Protein 2BOL (pdb70)

CATH classification: 6.10.20.50 (+2 more: 2.60.40.790, 2.60.40.790)

Nearest PDB structures (foldseek):
  2bol-assembly1_A  TM=1.003E+00  e=6.576E-58  Taenia saginata
  2bol-assembly1_B  TM=9.895E-01  e=5.485E-51  Taenia saginata
  4m5t-assembly3_C  TM=7.830E-01  e=7.581E-06  Homo sapiens
  4ydz-assembly1_B  TM=6.936E-01  e=1.705E-05  Caenorhabditis elegans
  4ydz-assembly1_A  TM=5.336E-01  e=1.014E-04  Caenorhabditis elegans

Structure (mmCIF, N/CA/C/O backbone):
data_2BOL
#
_entry.id   2BOL
#
_cell.length_a   51.590
_cell.length_b   102.050
_cell.length_c   139.480
_cell.angle_alpha   90.00
_cell.angle_beta   90.00
_cell.angle_gamma   90.00
#
_symmetry.space_group_name_H-M   'P 21 21 21'
#
loop_
_entity.id
_entity.type
_entity.pdbx_description
1 polymer 'SMALL HEAT SHOCK PROTEIN'
2 non-polymer 'SULFATE ION'
3 water water
#
loop_
_atom_site.group_PDB
_atom_site.id
_atom_site.type_symbol
_atom_site.label_atom_id
_atom_site.label_alt_id
_atom_site.label_comp_id
_atom_site.label_asym_id
_atom_site.label_entity_id
_atom_site.label_seq_id
_atom_site.pdbx_PDB_ins_code
_atom_site.Cartn_x
_atom_site.Cartn_y
_atom_site.Cartn_z
_atom_site.occupancy
_atom_site.B_iso_or_equiv
_atom_site.auth_seq_id
_atom_site.auth_comp_id
_atom_site.auth_asym_id
_atom_site.auth_atom_id
_atom_site.pdbx_PDB_model_num
ATOM 1 N N . SER A 1 2 ? 51.094 19.400 16.890 1.00 51.24 2 SER A N 1
ATOM 2 C CA . SER A 1 2 ? 51.659 20.171 18.033 1.00 53.61 2 SER A CA 1
ATOM 3 C C . SER A 1 2 ? 53.026 20.768 17.695 1.00 56.89 2 SER A C 1
ATOM 4 O O . SER A 1 2 ? 54.045 20.100 17.820 1.00 65.27 2 SER A O 1
ATOM 7 N N . ILE A 1 3 ? 53.053 22.033 17.289 1.00 52.44 3 ILE A N 1
ATOM 8 C CA . ILE A 1 3 ? 54.313 22.675 16.932 1.00 49.62 3 ILE A CA 1
ATOM 9 C C . ILE A 1 3 ? 54.986 23.466 18.046 1.00 45.42 3 ILE A C 1
ATOM 10 O O . ILE A 1 3 ? 54.366 23.829 19.044 1.00 35.19 3 ILE A O 1
ATOM 15 N N . PHE A 1 4 ? 56.277 23.715 17.856 1.00 48.84 4 PHE A N 1
ATOM 16 C CA . PHE A 1 4 ? 57.094 24.447 18.815 1.00 46.19 4 PHE A CA 1
ATOM 17 C C . PHE A 1 4 ? 57.650 25.655 18.098 1.00 41.56 4 PHE A C 1
ATOM 18 O O . PHE A 1 4 ? 58.094 25.563 16.953 1.00 39.51 4 PHE A O 1
ATOM 26 N N . PRO A 1 5 ? 57.641 26.809 18.768 1.00 31.92 5 PRO A N 1
ATOM 27 C CA . PRO A 1 5 ? 58.130 28.069 18.212 1.00 28.17 5 PRO A CA 1
ATOM 28 C C . PRO A 1 5 ? 59.640 28.162 18.105 1.00 35.61 5 PRO A C 1
ATOM 29 O O . PRO A 1 5 ? 60.374 27.512 18.846 1.00 32.87 5 PRO A O 1
ATOM 33 N N . THR A 1 6 ? 60.095 28.989 17.177 1.00 35.74 6 THR A N 1
ATOM 34 C CA . THR A 1 6 ? 61.520 29.200 16.987 1.00 36.82 6 THR A CA 1
ATOM 35 C C . THR A 1 6 ? 61.847 30.594 17.505 1.00 32.91 6 THR A C 1
ATOM 36 O O . THR A 1 6 ? 60.992 31.472 17.500 1.00 36.71 6 THR A O 1
ATOM 40 N N . ARG A 1 7 ? 63.072 30.797 17.968 1.00 37.81 7 ARG A N 1
ATOM 41 C CA . ARG A 1 7 ? 63.460 32.110 18.449 1.00 41.79 7 ARG A CA 1
ATOM 42 C C . ARG A 1 7 ? 63.874 32.919 17.231 1.00 37.63 7 ARG A C 1
ATOM 43 O O . ARG A 1 7 ? 64.529 32.398 16.338 1.00 37.96 7 ARG A O 1
ATOM 51 N N . ASP A 1 8 ? 63.474 34.186 17.193 1.00 42.23 8 ASP A N 1
ATOM 52 C CA . ASP A 1 8 ? 63.796 35.060 16.068 1.00 44.40 8 ASP A CA 1
ATOM 53 C C . ASP A 1 8 ? 65.023 35.904 16.399 1.00 44.61 8 ASP A C 1
ATOM 54 O O . ASP A 1 8 ? 65.495 35.912 17.542 1.00 49.36 8 ASP A O 1
ATOM 59 N N . SER A 1 9 ? 65.539 36.602 15.392 1.00 36.13 9 SER A N 1
ATOM 60 C CA . SER A 1 9 ? 66.713 37.447 15.556 1.00 36.79 9 SER A CA 1
ATOM 61 C C . SER A 1 9 ? 66.327 38.919 15.511 1.00 37.50 9 SER A C 1
ATOM 62 O O . SER A 1 9 ? 67.177 39.805 15.607 1.00 40.83 9 SER A O 1
ATOM 65 N N . ARG A 1 10 ? 65.032 39.175 15.390 1.00 36.65 10 ARG A N 1
ATOM 66 C CA . ARG A 1 10 ? 64.533 40.542 15.322 1.00 36.25 10 ARG A CA 1
ATOM 67 C C . ARG A 1 10 ? 63.550 40.821 16.455 1.00 26.62 10 ARG A C 1
ATOM 68 O O . ARG A 1 10 ? 62.957 39.905 17.009 1.00 39.15 10 ARG A O 1
ATOM 76 N N . ASP A 1 11 ? 63.401 42.087 16.815 1.00 30.99 11 ASP A N 1
ATOM 77 C CA . ASP A 1 11 ? 62.437 42.472 17.838 1.00 36.96 11 ASP A CA 1
ATOM 78 C C . ASP A 1 11 ? 61.123 42.676 17.082 1.00 33.98 11 ASP A C 1
ATOM 79 O O . ASP A 1 11 ? 61.095 42.660 15.847 1.00 27.36 11 ASP A O 1
ATOM 84 N N . LEU A 1 12 ? 60.038 42.878 17.812 1.00 36.49 12 LEU A N 1
ATOM 85 C CA . LEU A 1 12 ? 58.745 43.056 17.176 1.00 30.85 12 LEU A CA 1
ATOM 86 C C . LEU A 1 12 ? 58.657 44.263 16.222 1.00 32.97 12 LEU A C 1
ATOM 87 O O . LEU A 1 12 ? 58.242 44.120 15.071 1.00 28.06 12 LEU A O 1
ATOM 92 N N . SER A 1 13 ? 59.048 45.447 16.678 1.00 33.72 13 SER A N 1
ATOM 93 C CA . SER A 1 13 ? 58.953 46.627 15.818 1.00 36.06 13 SER A CA 1
ATOM 94 C C . SER A 1 13 ? 59.840 46.520 14.579 1.00 33.89 13 SER A C 1
ATOM 95 O O . SER A 1 13 ? 59.524 47.050 13.517 1.00 32.98 13 SER A O 1
ATOM 98 N N . SER A 1 14 ? 60.965 45.841 14.714 1.00 33.50 14 SER A N 1
ATOM 99 C CA . SER A 1 14 ? 61.840 45.669 13.574 1.00 35.82 14 SER A CA 1
ATOM 100 C C . SER A 1 14 ? 61.095 44.842 12.518 1.00 36.73 14 SER A C 1
ATOM 101 O O . SER A 1 14 ? 61.129 45.158 11.330 1.00 40.69 14 SER A O 1
ATOM 104 N N . ARG A 1 15 ? 60.414 43.787 12.953 1.00 34.08 15 ARG A N 1
ATOM 105 C CA . ARG A 1 15 ? 59.665 42.940 12.031 1.00 31.16 15 ARG A CA 1
ATOM 106 C C . ARG A 1 15 ? 58.548 43.732 11.356 1.00 36.06 15 ARG A C 1
ATOM 107 O O . ARG A 1 15 ? 58.284 43.572 10.159 1.00 25.19 15 ARG A O 1
ATOM 115 N N . ARG A 1 16 ? 57.894 44.595 12.124 1.00 26.86 16 ARG A N 1
ATOM 116 C CA . ARG A 1 16 ? 56.802 45.365 11.574 1.00 36.45 16 ARG A CA 1
ATOM 117 C C . ARG A 1 16 ? 57.305 46.379 10.549 1.00 37.49 16 ARG A C 1
ATOM 118 O O . ARG A 1 16 ? 56.778 46.457 9.440 1.00 31.25 16 ARG A O 1
ATOM 126 N N . ARG A 1 17 ? 58.330 47.143 10.914 1.00 30.92 17 ARG A N 1
ATOM 127 C CA . ARG A 1 17 ? 58.871 48.139 10.008 1.00 37.50 17 ARG A CA 1
ATOM 128 C C . ARG A 1 17 ? 59.245 47.447 8.700 1.00 37.42 17 ARG A C 1
ATOM 129 O O . ARG A 1 17 ? 59.078 48.004 7.617 1.00 39.76 17 ARG A O 1
ATOM 137 N N . SER A 1 18 ? 59.723 46.214 8.806 1.00 30.23 18 SER A N 1
ATOM 138 C CA . SER A 1 18 ? 60.131 45.461 7.634 1.00 31.92 18 SER A CA 1
ATOM 139 C C . SER A 1 18 ? 58.952 45.046 6.762 1.00 35.14 18 SER A C 1
ATOM 140 O O . SER A 1 18 ? 59.088 44.903 5.551 1.00 31.37 18 SER A O 1
ATOM 143 N N . LEU A 1 19 ? 57.801 44.834 7.387 1.00 35.80 19 LEU A N 1
ATOM 144 C CA . LEU A 1 19 ? 56.610 44.449 6.647 1.00 34.22 19 LEU A CA 1
ATOM 145 C C . LEU A 1 19 ? 56.038 45.694 5.958 1.00 29.90 19 LEU A C 1
ATOM 146 O O . LEU A 1 19 ? 55.635 45.667 4.797 1.00 27.53 19 LEU A O 1
ATOM 151 N N . ILE A 1 20 ? 56.025 46.796 6.686 1.00 26.58 20 ILE A N 1
ATOM 152 C CA . ILE A 1 20 ? 55.482 48.021 6.163 1.00 33.20 20 ILE A CA 1
ATOM 153 C C . ILE A 1 20 ? 56.190 48.529 4.918 1.00 32.29 20 ILE A C 1
ATOM 154 O O . ILE A 1 20 ? 55.543 49.008 3.992 1.00 36.10 20 ILE A O 1
ATOM 159 N N . ASP A 1 21 ? 57.510 48.416 4.887 1.00 36.53 21 ASP A N 1
ATOM 160 C CA . ASP A 1 21 ? 58.283 48.896 3.743 1.00 38.79 21 ASP A CA 1
ATOM 161 C C . ASP A 1 21 ? 58.586 47.775 2.778 1.00 34.46 21 ASP A C 1
ATOM 162 O O . ASP A 1 21 ? 59.489 47.872 1.959 1.00 36.43 21 ASP A O 1
ATOM 167 N N . TRP A 1 22 ? 57.829 46.700 2.873 1.00 34.29 22 TRP A N 1
ATOM 168 C CA . TRP A 1 22 ? 58.074 45.572 2.002 1.00 27.85 22 TRP A CA 1
ATOM 169 C C . TRP A 1 22 ? 57.610 45.869 0.593 1.00 34.71 22 TRP A C 1
ATOM 170 O O . TRP A 1 22 ? 56.756 46.733 0.374 1.00 35.75 22 TRP A O 1
ATOM 181 N N . GLU A 1 23 ? 58.176 45.135 -0.356 1.00 36.45 23 GLU A N 1
ATOM 182 C CA . GLU A 1 23 ? 57.796 45.270 -1.747 1.00 38.68 23 GLU A CA 1
ATOM 183 C C . GLU A 1 23 ? 56.817 44.136 -1.991 1.00 35.04 23 GLU A C 1
ATOM 184 O O . GLU A 1 23 ? 57.196 43.054 -2.445 1.00 25.40 23 GLU A O 1
ATOM 190 N N . PHE A 1 24 ? 55.554 44.375 -1.658 1.00 31.34 24 PHE A N 1
ATOM 191 C CA . PHE A 1 24 ? 54.525 43.362 -1.843 1.00 31.32 24 PHE A CA 1
ATOM 192 C C . PHE A 1 24 ? 54.364 42.991 -3.317 1.00 31.03 24 PHE A C 1
ATOM 193 O O . PHE A 1 24 ? 54.407 43.851 -4.194 1.00 38.33 24 PHE A O 1
ATOM 201 N N . PRO A 1 25 ? 54.168 41.695 -3.598 1.00 28.18 25 PRO A N 1
ATOM 202 C CA . PRO A 1 25 ? 53.996 41.148 -4.946 1.00 20.66 25 PRO A CA 1
ATOM 203 C C . PRO A 1 25 ? 52.990 41.907 -5.807 1.00 32.20 25 PRO A C 1
ATOM 204 O O . PRO A 1 25 ? 53.264 42.212 -6.972 1.00 35.85 25 PRO A O 1
ATOM 208 N N . GLN A 1 26 ? 51.828 42.212 -5.235 1.00 24.36 26 GLN A N 1
ATOM 209 C CA . GLN A 1 26 ? 50.791 42.873 -6.002 1.00 23.66 26 GLN A CA 1
ATOM 210 C C . GLN A 1 26 ? 51.129 44.306 -6.374 1.00 27.37 26 GLN A C 1
ATOM 211 O O . GLN A 1 26 ? 50.399 44.943 -7.121 1.00 26.63 26 GLN A O 1
ATOM 217 N N . MET A 1 27 ? 52.241 44.820 -5.866 1.00 22.04 27 MET A N 1
ATOM 218 C CA . MET A 1 27 ? 52.619 46.173 -6.237 1.00 27.70 27 MET A CA 1
ATOM 219 C C . MET A 1 27 ? 53.313 46.138 -7.604 1.00 30.50 27 MET A C 1
ATOM 220 O O . MET A 1 27 ? 53.674 47.173 -8.156 1.00 32.29 27 MET A O 1
ATOM 225 N N . ALA A 1 28 ? 53.494 44.937 -8.144 1.00 26.21 28 ALA A N 1
ATOM 226 C CA . ALA A 1 28 ? 54.118 44.770 -9.449 1.00 26.46 28 ALA A CA 1
ATOM 227 C C . ALA A 1 28 ? 53.214 43.946 -10.349 1.00 21.14 28 ALA A C 1
ATOM 228 O O . ALA A 1 28 ? 53.692 43.274 -11.254 1.00 25.35 28 ALA A O 1
ATOM 230 N N . LEU A 1 29 ? 51.908 44.014 -10.088 1.00 24.16 29 LEU A N 1
ATOM 231 C CA . LEU A 1 29 ? 50.893 43.287 -10.860 1.00 23.97 29 LEU A CA 1
ATOM 232 C C . LEU A 1 29 ? 49.723 44.215 -11.172 1.00 20.31 29 LEU A C 1
ATOM 233 O O . LEU A 1 29 ? 49.500 45.184 -10.466 1.00 19.12 29 LEU A O 1
ATOM 238 N N . VAL A 1 30 ? 48.964 43.918 -12.219 1.00 20.10 30 VAL A N 1
ATOM 239 C CA . VAL A 1 30 ? 47.805 44.743 -12.560 1.00 16.43 30 VAL A CA 1
ATOM 240 C C . VAL A 1 30 ? 46.787 44.650 -11.400 1.00 23.66 30 VAL A C 1
ATOM 241 O O . VAL A 1 30 ? 46.493 43.562 -10.912 1.00 19.56 30 VAL A O 1
ATOM 245 N N . PRO A 1 31 ? 46.243 45.793 -10.947 1.00 25.73 31 PRO A N 1
ATOM 246 C CA . PRO A 1 31 ? 45.267 45.819 -9.846 1.00 24.80 31 PRO A CA 1
ATOM 247 C C . PRO A 1 31 ? 44.143 44.809 -10.047 1.00 34.84 31 PRO A C 1
ATOM 248 O O . PRO A 1 31 ? 43.557 44.734 -11.131 1.00 36.40 31 PRO A O 1
ATOM 252 N N . LEU A 1 32 ? 43.837 44.046 -8.997 1.00 27.58 32 LEU A N 1
ATOM 253 C CA . LEU A 1 32 ? 42.800 43.022 -9.059 1.00 20.44 32 LEU A CA 1
ATOM 254 C C . LEU A 1 32 ? 41.514 43.417 -9.789 1.00 20.79 32 LEU A C 1
ATOM 255 O O . LEU A 1 32 ? 41.101 42.723 -10.702 1.00 29.86 32 LEU A O 1
ATOM 260 N N . ASP A 1 33 ? 40.889 44.521 -9.390 1.00 22.02 33 ASP A N 1
ATOM 261 C CA . ASP A 1 33 ? 39.633 44.974 -10.007 1.00 25.90 33 ASP A CA 1
ATOM 262 C C . ASP A 1 33 ? 39.765 45.142 -11.502 1.00 28.46 33 ASP A C 1
ATOM 263 O O . ASP A 1 33 ? 38.871 44.768 -12.257 1.00 29.30 33 ASP A O 1
ATOM 268 N N . GLN A 1 34 ? 40.890 45.711 -11.921 1.00 29.68 34 GLN A N 1
ATOM 269 C CA . GLN A 1 34 ? 41.159 45.929 -13.330 1.00 24.95 34 GLN A CA 1
ATOM 270 C C . GLN A 1 34 ? 41.217 44.622 -14.101 1.00 25.25 34 GLN A C 1
ATOM 271 O O . GLN A 1 34 ? 40.656 44.513 -15.193 1.00 22.17 34 GLN A O 1
ATOM 277 N N . VAL A 1 35 ? 41.893 43.631 -13.530 1.00 20.17 35 VAL A N 1
ATOM 278 C CA . VAL A 1 35 ? 42.007 42.336 -14.181 1.00 26.78 35 VAL A CA 1
ATOM 279 C C . VAL A 1 35 ? 40.648 41.664 -14.242 1.00 31.92 35 VAL A C 1
ATOM 280 O O . VAL A 1 35 ? 40.260 41.112 -15.275 1.00 29.77 35 VAL A O 1
ATOM 284 N N . PHE A 1 36 ? 39.924 41.733 -13.129 1.00 31.80 36 PHE A N 1
ATOM 285 C CA . PHE A 1 36 ? 38.603 41.129 -13.033 1.00 34.87 36 PHE A CA 1
ATOM 286 C C . PHE A 1 36 ? 37.666 41.680 -14.100 1.00 28.08 36 PHE A C 1
ATOM 287 O O . PHE A 1 36 ? 37.102 40.924 -14.876 1.00 35.91 36 PHE A O 1
ATOM 295 N N . ASP A 1 37 ? 37.498 42.997 -14.124 1.00 24.83 37 ASP A N 1
ATOM 296 C CA . ASP A 1 37 ? 36.643 43.656 -15.112 1.00 26.83 37 ASP A CA 1
ATOM 297 C C . ASP A 1 37 ? 37.069 43.355 -16.550 1.00 32.37 37 ASP A C 1
ATOM 298 O O . ASP A 1 37 ? 36.228 43.213 -17.434 1.00 34.44 37 ASP A O 1
ATOM 303 N N . TRP A 1 38 ? 38.378 43.274 -16.780 1.00 31.98 38 TRP A N 1
ATOM 304 C CA . TRP A 1 38 ? 38.912 43.015 -18.115 1.00 36.55 38 TRP A CA 1
ATOM 305 C C . TRP A 1 38 ? 38.434 41.671 -18.640 1.00 37.17 38 TRP A C 1
ATOM 306 O O . TRP A 1 38 ? 37.864 41.586 -19.721 1.00 36.02 38 TRP A O 1
ATOM 317 N N . ALA A 1 39 ? 38.688 40.626 -17.860 1.00 38.36 39 ALA A N 1
ATOM 318 C CA . ALA A 1 39 ? 38.295 39.267 -18.207 1.00 45.36 39 ALA A CA 1
ATOM 319 C C . ALA A 1 39 ? 36.780 39.157 -18.365 1.00 51.01 39 ALA A C 1
ATOM 320 O O . ALA A 1 39 ? 36.282 38.454 -19.245 1.00 51.32 39 ALA A O 1
ATOM 322 N N . GLU A 1 40 ? 36.058 39.857 -17.500 1.00 50.14 40 GLU A N 1
ATOM 323 C CA . GLU A 1 40 ? 34.607 39.850 -17.520 1.00 57.54 40 GLU A CA 1
ATOM 324 C C . GLU A 1 40 ? 34.075 40.307 -18.871 1.00 55.32 40 GLU A C 1
ATOM 325 O O . GLU A 1 40 ? 33.341 39.573 -19.529 1.00 58.58 40 GLU A O 1
ATOM 331 N N . ARG A 1 41 ? 34.449 41.510 -19.294 1.00 48.60 41 ARG A N 1
ATOM 332 C CA . ARG A 1 41 ? 33.974 42.026 -20.571 1.00 47.97 41 ARG A CA 1
ATOM 333 C C . ARG A 1 41 ? 34.674 41.390 -21.770 1.00 45.60 41 ARG A C 1
ATOM 334 O O . ARG A 1 41 ? 34.121 41.363 -22.866 1.00 41.32 41 ARG A O 1
ATOM 342 N N . SER A 1 42 ? 35.881 40.875 -21.560 1.00 46.21 42 SER A N 1
ATOM 343 C CA . SER A 1 42 ? 36.634 40.244 -22.640 1.00 51.70 42 SER A CA 1
ATOM 344 C C . SER A 1 42 ? 35.961 38.982 -23.164 1.00 55.31 42 SER A C 1
ATOM 345 O O . SER A 1 42 ? 36.010 38.708 -24.362 1.00 53.71 42 SER A O 1
ATOM 348 N N . ARG A 1 43 ? 35.346 38.198 -22.283 1.00 55.24 43 ARG A N 1
ATOM 349 C CA . ARG A 1 43 ? 34.679 37.000 -22.764 1.00 60.81 43 ARG A CA 1
ATOM 350 C C . ARG A 1 43 ? 33.368 37.424 -23.415 1.00 58.59 43 ARG A C 1
ATOM 351 O O . ARG A 1 43 ? 32.914 36.812 -24.373 1.00 60.73 43 ARG A O 1
ATOM 359 N N . GLN A 1 44 ? 32.779 38.502 -22.914 1.00 63.88 44 GLN A N 1
ATOM 360 C CA . GLN A 1 44 ? 31.528 39.007 -23.469 1.00 71.61 44 GLN A CA 1
ATOM 361 C C . GLN A 1 44 ? 31.706 39.506 -24.900 1.00 67.83 44 GLN A C 1
ATOM 362 O O . GLN A 1 44 ? 30.729 39.702 -25.621 1.00 71.24 44 GLN A O 1
ATOM 368 N N . SER A 1 45 ? 32.945 39.724 -25.316 1.00 58.46 45 SER A N 1
ATOM 369 C CA . SER A 1 45 ? 33.172 40.227 -26.659 1.00 57.21 45 SER A CA 1
ATOM 370 C C . SER A 1 45 ? 34.248 39.466 -27.407 1.00 51.81 45 SER A C 1
ATOM 371 O O . SER A 1 45 ? 34.714 39.915 -28.451 1.00 54.82 45 SER A O 1
ATOM 374 N N . LEU A 1 46 ? 34.628 38.307 -26.888 1.00 49.44 46 LEU A N 1
ATOM 375 C CA . LEU A 1 46 ? 35.674 37.508 -27.515 1.00 52.87 46 LEU A CA 1
ATOM 376 C C . LEU A 1 46 ? 35.542 37.383 -29.031 1.00 59.13 46 LEU A C 1
ATOM 377 O O . LEU A 1 46 ? 36.500 37.638 -29.764 1.00 59.76 46 LEU A O 1
ATOM 382 N N . HIS A 1 47 ? 34.353 37.004 -29.496 1.00 65.43 47 HIS A N 1
ATOM 383 C CA . HIS A 1 47 ? 34.115 36.824 -30.921 1.00 61.00 47 HIS A CA 1
ATOM 384 C C . HIS A 1 47 ? 34.557 38.024 -31.735 1.00 59.68 47 HIS A C 1
ATOM 385 O O . HIS A 1 47 ? 35.479 37.927 -32.545 1.00 52.54 47 HIS A O 1
ATOM 392 N N . ASP A 1 48 ? 33.882 39.149 -31.532 1.00 55.84 48 ASP A N 1
ATOM 393 C CA . ASP A 1 48 ? 34.216 40.369 -32.250 1.00 61.08 48 ASP A CA 1
ATOM 394 C C . ASP A 1 48 ? 35.683 40.753 -32.119 1.00 63.11 48 ASP A C 1
ATOM 395 O O . ASP A 1 48 ? 36.327 41.091 -33.112 1.00 62.65 48 ASP A O 1
ATOM 400 N N . ASP A 1 49 ? 36.210 40.704 -30.897 1.00 58.08 49 ASP A N 1
ATOM 401 C CA . ASP A 1 49 ? 37.604 41.051 -30.677 1.00 51.23 49 ASP A CA 1
ATOM 402 C C . ASP A 1 49 ? 38.478 40.227 -31.608 1.00 48.66 49 ASP A C 1
ATOM 403 O O . ASP A 1 49 ? 39.367 40.765 -32.260 1.00 47.77 49 ASP A O 1
ATOM 408 N N . ILE A 1 50 ? 38.224 38.926 -31.686 1.00 46.55 50 ILE A N 1
ATOM 409 C CA . ILE A 1 50 ? 39.034 38.083 -32.554 1.00 51.68 50 ILE A CA 1
ATOM 410 C C . ILE A 1 50 ? 38.869 38.448 -34.022 1.00 52.17 50 ILE A C 1
ATOM 411 O O . ILE A 1 50 ? 39.823 38.377 -34.793 1.00 54.26 50 ILE A O 1
ATOM 416 N N . VAL A 1 51 ? 37.663 38.833 -34.417 1.00 52.29 51 VAL A N 1
ATOM 417 C CA . VAL A 1 51 ? 37.451 39.217 -35.804 1.00 61.53 51 VAL A CA 1
ATOM 418 C C . VAL A 1 51 ? 38.387 40.379 -36.125 1.00 64.23 51 VAL A C 1
ATOM 419 O O . VAL A 1 51 ? 39.228 40.279 -37.016 1.00 67.60 51 VAL A O 1
ATOM 423 N N . ASN A 1 52 ? 38.249 41.472 -35.379 1.00 63.35 52 ASN A N 1
ATOM 424 C CA . ASN A 1 52 ? 39.077 42.654 -35.580 1.00 63.85 52 ASN A CA 1
ATOM 425 C C . ASN A 1 52 ? 40.576 42.387 -35.531 1.00 63.37 52 ASN A C 1
ATOM 426 O O . ASN A 1 52 ? 41.334 42.982 -36.295 1.00 67.34 52 ASN A O 1
ATOM 431 N N . MET A 1 53 ? 41.011 41.506 -34.636 1.00 57.84 53 MET A N 1
ATOM 432 C CA . MET A 1 53 ? 42.433 41.198 -34.534 1.00 47.24 53 MET A CA 1
ATOM 433 C C . MET A 1 53 ? 42.944 40.665 -35.867 1.00 44.96 53 MET A C 1
ATOM 434 O O . MET A 1 53 ? 43.915 41.187 -36.416 1.00 39.55 53 MET A O 1
ATOM 439 N N . HIS A 1 54 ? 42.279 39.640 -36.394 1.00 48.38 54 HIS A N 1
ATOM 440 C CA . HIS A 1 54 ? 42.684 39.052 -37.665 1.00 50.69 54 HIS A CA 1
ATOM 441 C C . HIS A 1 54 ? 42.629 40.088 -38.776 1.00 46.63 54 HIS A C 1
ATOM 442 O O . HIS A 1 54 ? 43.477 40.107 -39.661 1.00 53.74 54 HIS A O 1
ATOM 449 N N . ARG A 1 55 ? 41.631 40.959 -38.726 1.00 44.34 55 ARG A N 1
ATOM 450 C CA . ARG A 1 55 ? 41.494 41.978 -39.748 1.00 49.83 55 ARG A CA 1
ATOM 451 C C . ARG A 1 55 ? 42.524 43.095 -39.607 1.00 48.86 55 ARG A C 1
ATOM 452 O O . ARG A 1 55 ? 42.681 43.915 -40.510 1.00 54.36 55 ARG A O 1
ATOM 460 N N . ASN A 1 56 ? 43.240 43.120 -38.487 1.00 48.63 56 ASN A N 1
ATOM 461 C CA . ASN A 1 56 ? 44.227 44.167 -38.260 1.00 44.55 56 ASN A CA 1
ATOM 462 C C . ASN A 1 56 ? 45.641 43.677 -38.006 1.00 44.19 56 ASN A C 1
ATOM 463 O O . ASN A 1 56 ? 46.482 44.415 -37.492 1.00 47.94 56 ASN A O 1
ATOM 468 N N . LEU A 1 57 ? 45.907 42.433 -38.381 1.00 43.06 57 LEU A N 1
ATOM 469 C CA . LEU A 1 57 ? 47.232 41.862 -38.209 1.00 42.22 57 LEU A CA 1
ATOM 470 C C . LEU A 1 57 ? 48.254 42.631 -39.035 1.00 43.71 57 LEU A C 1
ATOM 471 O O . LEU A 1 57 ? 47.936 43.118 -40.119 1.00 43.98 57 LEU A O 1
ATOM 476 N N . PHE A 1 58 ? 49.473 42.743 -38.510 1.00 41.88 58 PHE A N 1
ATOM 477 C CA . PHE A 1 58 ? 50.560 43.400 -39.217 1.00 30.91 58 PHE A CA 1
ATOM 478 C C . PHE A 1 58 ? 50.974 42.381 -40.259 1.00 41.74 58 PHE A C 1
ATOM 479 O O . PHE A 1 58 ? 50.894 41.179 -40.014 1.00 46.37 58 PHE A O 1
ATOM 487 N N . SER A 1 59 ? 51.413 42.841 -41.418 1.00 34.67 59 SER A N 1
ATOM 488 C CA . SER A 1 59 ? 51.844 41.911 -42.454 1.00 33.79 59 SER A CA 1
ATOM 489 C C . SER A 1 59 ? 53.341 42.090 -42.628 1.00 30.15 59 SER A C 1
ATOM 490 O O . SER A 1 59 ? 53.887 43.114 -42.221 1.00 29.77 59 SER A O 1
ATOM 493 N N . LEU A 1 60 ? 54.000 41.096 -43.223 1.00 35.37 60 LEU A N 1
ATOM 494 C CA . LEU A 1 60 ? 55.436 41.180 -43.482 1.00 30.69 60 LEU A CA 1
ATOM 495 C C . LEU A 1 60 ? 55.590 41.655 -44.928 1.00 31.75 60 LEU A C 1
ATOM 496 O O . LEU A 1 60 ? 54.890 41.176 -45.821 1.00 29.71 60 LEU A O 1
ATOM 501 N N . GLU A 1 61 ? 56.501 42.594 -45.155 1.00 34.65 61 GLU A N 1
ATOM 502 C CA . GLU A 1 61 ? 56.710 43.149 -46.493 1.00 37.63 61 GLU A CA 1
ATOM 503 C C . GLU A 1 61 ? 58.184 43.126 -46.874 1.00 37.35 61 GLU A C 1
ATOM 504 O O . GLU A 1 61 ? 59.035 42.939 -46.007 1.00 38.20 61 GLU A O 1
ATOM 510 N N . PRO A 1 62 ? 58.505 43.324 -48.172 1.00 33.67 62 PRO A N 1
ATOM 511 C CA . PRO A 1 62 ? 59.904 43.322 -48.628 1.00 30.95 62 PRO A CA 1
ATOM 512 C C . PRO A 1 62 ? 60.706 44.133 -47.632 1.00 34.64 62 PRO A C 1
ATOM 513 O O . PRO A 1 62 ? 60.542 45.350 -47.514 1.00 37.30 62 PRO A O 1
ATOM 517 N N . PHE A 1 63 ? 61.585 43.441 -46.923 1.00 35.54 63 PHE A N 1
ATOM 518 C CA . PHE A 1 63 ? 62.349 44.054 -45.861 1.00 36.27 63 PHE A CA 1
ATOM 519 C C . PHE A 1 63 ? 63.017 45.398 -46.091 1.00 25.55 63 PHE A C 1
ATOM 520 O O . PHE A 1 63 ? 62.752 46.342 -45.359 1.00 41.85 63 PHE A O 1
ATOM 528 N N . THR A 1 64 ? 63.897 45.497 -47.069 1.00 36.19 64 THR A N 1
ATOM 529 C CA . THR A 1 64 ? 64.558 46.776 -47.306 1.00 43.79 64 THR A CA 1
ATOM 530 C C . THR A 1 64 ? 63.535 47.918 -47.441 1.00 36.72 64 THR A C 1
ATOM 531 O O . THR A 1 64 ? 63.613 48.923 -46.725 1.00 39.50 64 THR A O 1
ATOM 535 N N . ALA A 1 65 ? 62.572 47.749 -48.344 1.00 28.31 65 ALA A N 1
ATOM 536 C CA . ALA A 1 65 ? 61.522 48.747 -48.567 1.00 36.14 65 ALA A CA 1
ATOM 537 C C . ALA A 1 65 ? 60.775 49.092 -47.273 1.00 33.78 65 ALA A C 1
ATOM 538 O O . ALA A 1 65 ? 60.704 50.254 -46.872 1.00 39.03 65 ALA A O 1
ATOM 540 N N . MET A 1 66 ? 60.216 48.070 -46.628 1.00 39.28 66 MET A N 1
ATOM 541 C CA . MET A 1 66 ? 59.475 48.242 -45.381 1.00 29.89 66 MET A CA 1
ATOM 542 C C . MET A 1 66 ? 60.274 49.044 -44.350 1.00 35.06 66 MET A C 1
ATOM 543 O O . MET A 1 66 ? 59.748 49.962 -43.708 1.00 25.88 66 MET A O 1
ATOM 548 N N . ASP A 1 67 ? 61.551 48.712 -44.207 1.00 28.52 67 ASP A N 1
ATOM 549 C CA . ASP A 1 67 ? 62.374 49.406 -43.245 1.00 31.50 67 ASP A CA 1
ATOM 550 C C . ASP A 1 67 ? 62.575 50.860 -43.619 1.00 34.70 67 ASP A C 1
ATOM 551 O O . ASP A 1 67 ? 62.606 51.721 -42.743 1.00 35.57 67 ASP A O 1
ATOM 556 N N . ASN A 1 68 ? 62.729 51.146 -44.911 1.00 39.91 68 ASN A N 1
ATOM 557 C CA . ASN A 1 68 ? 62.891 52.538 -45.328 1.00 44.13 68 ASN A CA 1
ATOM 558 C C . ASN A 1 68 ? 61.618 53.294 -44.985 1.00 42.16 68 ASN A C 1
ATOM 559 O O . ASN A 1 68 ? 61.672 54.412 -44.467 1.00 36.53 68 ASN A O 1
ATOM 564 N N . ALA A 1 69 ? 60.476 52.666 -45.265 1.00 31.77 69 ALA A N 1
ATOM 565 C CA . ALA A 1 69 ? 59.178 53.260 -44.979 1.00 36.10 69 ALA A CA 1
ATOM 566 C C . ALA A 1 69 ? 59.033 53.602 -43.495 1.00 38.86 69 ALA A C 1
ATOM 567 O O . ALA A 1 69 ? 58.464 54.636 -43.144 1.00 38.87 69 ALA A O 1
ATOM 569 N N . PHE A 1 70 ? 59.550 52.731 -42.630 1.00 36.89 70 PHE A N 1
ATOM 570 C CA . PHE A 1 70 ? 59.455 52.933 -41.190 1.00 33.24 70 PHE A CA 1
ATOM 571 C C . PHE A 1 70 ? 60.299 54.127 -40.772 1.00 29.76 70 PHE A C 1
ATOM 572 O O . PHE A 1 70 ? 59.860 54.951 -39.968 1.00 34.69 70 PHE A O 1
ATOM 580 N N . GLU A 1 71 ? 61.503 54.231 -41.324 1.00 37.39 71 GLU A N 1
ATOM 581 C CA . GLU A 1 71 ? 62.386 55.353 -40.995 1.00 49.51 71 GLU A CA 1
ATOM 582 C C . GLU A 1 71 ? 61.745 56.648 -41.487 1.00 45.24 71 GLU A C 1
ATOM 583 O O . GLU A 1 71 ? 61.832 57.689 -40.838 1.00 44.46 71 GLU A O 1
ATOM 589 N N . SER A 1 72 ? 61.099 56.564 -42.642 1.00 36.72 72 SER A N 1
ATOM 590 C CA . SER A 1 72 ? 60.421 57.707 -43.238 1.00 43.81 72 SER A CA 1
ATOM 591 C C . SER A 1 72 ? 59.308 58.210 -42.297 1.00 42.13 72 SER A C 1
ATOM 592 O O . SER A 1 72 ? 59.257 59.391 -41.945 1.00 35.18 72 SER A O 1
ATOM 595 N N . VAL A 1 73 ? 58.429 57.301 -41.886 1.00 37.20 73 VAL A N 1
ATOM 596 C CA . VAL A 1 73 ? 57.338 57.631 -40.980 1.00 31.91 73 VAL A CA 1
ATOM 597 C C . VAL A 1 73 ? 57.816 58.226 -39.668 1.00 35.47 73 VAL A C 1
ATOM 598 O O . VAL A 1 73 ? 57.170 59.120 -39.119 1.00 34.90 73 VAL A O 1
ATOM 602 N N . MET A 1 74 ? 58.936 57.723 -39.157 1.00 34.52 74 MET A N 1
ATOM 603 C CA . MET A 1 74 ? 59.492 58.228 -37.903 1.00 34.52 74 MET A CA 1
ATOM 604 C C . MET A 1 74 ? 60.123 59.606 -38.098 1.00 38.91 74 MET A C 1
ATOM 605 O O . MET A 1 74 ? 60.141 60.436 -37.183 1.00 40.30 74 MET A O 1
ATOM 610 N N . LYS A 1 75 ? 60.644 59.839 -39.298 1.00 41.57 75 LYS A N 1
ATOM 611 C CA . LYS A 1 75 ? 61.283 61.106 -39.638 1.00 44.73 75 LYS A CA 1
ATOM 612 C C . LYS A 1 75 ? 60.223 62.195 -39.746 1.00 44.90 75 LYS A C 1
ATOM 613 O O . LYS A 1 75 ? 60.365 63.289 -39.193 1.00 46.83 75 LYS A O 1
ATOM 619 N N . GLU A 1 76 ? 59.160 61.882 -40.473 1.00 43.84 76 GLU A N 1
ATOM 620 C CA . GLU A 1 76 ? 58.056 62.805 -40.657 1.00 48.35 76 GLU A CA 1
ATOM 621 C C . GLU A 1 76 ? 57.514 63.178 -39.278 1.00 47.97 76 GLU A C 1
ATOM 622 O O . GLU A 1 76 ? 57.303 64.353 -38.988 1.00 59.54 76 GLU A O 1
ATOM 628 N N . MET A 1 77 ? 57.323 62.180 -38.416 1.00 46.07 77 MET A N 1
ATOM 629 C CA . MET A 1 77 ? 56.795 62.411 -37.068 1.00 49.27 77 MET A CA 1
ATOM 630 C C . MET A 1 77 ? 57.652 63.338 -36.220 1.00 49.70 77 MET A C 1
ATOM 631 O O . MET A 1 77 ? 57.130 64.189 -35.494 1.00 54.74 77 MET A O 1
ATOM 636 N N . SER A 1 78 ? 58.965 63.168 -36.303 1.00 41.31 78 SER A N 1
ATOM 637 C CA . SER A 1 78 ? 59.885 63.997 -35.533 1.00 49.72 78 SER A CA 1
ATOM 638 C C . SER A 1 78 ? 59.745 65.479 -35.896 1.00 47.52 78 SER A C 1
ATOM 639 O O . SER A 1 78 ? 60.108 66.357 -35.120 1.00 45.19 78 SER A O 1
ATOM 642 N N . ALA A 1 79 ? 59.205 65.751 -37.076 1.00 50.31 79 ALA A N 1
ATOM 643 C CA . ALA A 1 79 ? 59.034 67.126 -37.534 1.00 48.80 79 ALA A CA 1
ATOM 644 C C . ALA A 1 79 ? 57.727 67.753 -37.072 1.00 50.50 79 ALA A C 1
ATOM 645 O O . ALA A 1 79 ? 57.392 68.865 -37.477 1.00 49.85 79 ALA A O 1
ATOM 647 N N . ILE A 1 80 ? 56.979 67.043 -36.238 1.00 45.53 80 ILE A N 1
ATOM 648 C CA . ILE A 1 80 ? 55.710 67.565 -35.758 1.00 40.83 80 ILE A CA 1
ATOM 649 C C . ILE A 1 80 ? 55.917 68.648 -34.711 1.00 40.50 80 ILE A C 1
ATOM 650 O O . ILE A 1 80 ? 56.773 68.523 -33.837 1.00 43.70 80 ILE A O 1
ATOM 655 N N . GLN A 1 81 ? 55.149 69.729 -34.816 1.00 43.02 81 GLN A N 1
ATOM 656 C CA . GLN A 1 81 ? 55.254 70.810 -33.842 1.00 40.73 81 GLN A CA 1
ATOM 657 C C . GLN A 1 81 ? 54.252 70.494 -32.759 1.00 34.82 81 GLN A C 1
ATOM 658 O O . GLN A 1 81 ? 53.046 70.463 -33.004 1.00 39.93 81 GLN A O 1
ATOM 664 N N . PRO A 1 82 ? 54.743 70.227 -31.548 1.00 30.18 82 PRO A N 1
ATOM 665 C CA . PRO A 1 82 ? 53.859 69.902 -30.425 1.00 30.80 82 PRO A CA 1
ATOM 666 C C . PRO A 1 82 ? 52.778 70.955 -30.254 1.00 30.67 82 PRO A C 1
ATOM 667 O O . PRO A 1 82 ? 53.051 72.1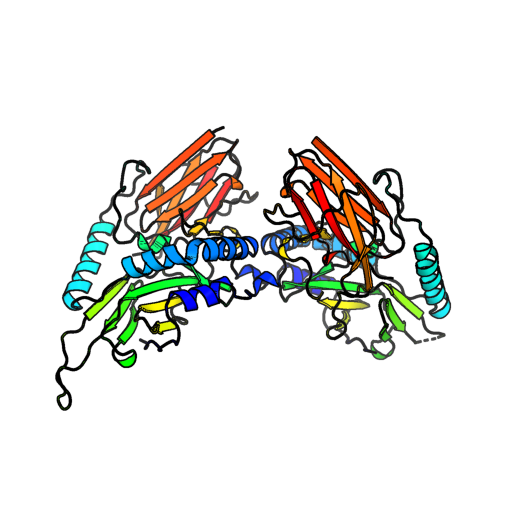52 -30.318 1.00 30.60 82 PRO A O 1
ATOM 671 N N . ARG A 1 83 ? 51.544 70.512 -30.059 1.00 32.91 83 ARG A N 1
ATOM 672 C CA . ARG A 1 83 ? 50.450 71.452 -29.878 1.00 31.84 83 ARG A CA 1
ATOM 673 C C . ARG A 1 83 ? 49.202 70.739 -29.432 1.00 28.27 83 ARG A C 1
ATOM 674 O O . ARG A 1 83 ? 49.093 69.517 -29.544 1.00 31.32 83 ARG A O 1
ATOM 682 N N . GLU A 1 84 ? 48.260 71.527 -28.931 1.00 27.28 84 GLU A N 1
ATOM 683 C CA . GLU A 1 84 ? 46.966 71.020 -28.517 1.00 28.84 84 GLU A CA 1
ATOM 684 C C . GLU A 1 84 ? 46.117 70.961 -29.797 1.00 29.59 84 GLU A C 1
ATOM 685 O O . GLU A 1 84 ? 46.361 71.712 -30.744 1.00 40.69 84 GLU A O 1
ATOM 691 N N . PHE A 1 85 ? 45.143 70.064 -29.843 1.00 24.89 85 PHE A N 1
ATOM 692 C CA . PHE A 1 85 ? 44.273 69.968 -31.010 1.00 25.97 85 PHE A CA 1
ATOM 693 C C . PHE A 1 85 ? 42.905 69.499 -30.550 1.00 28.94 85 PHE A C 1
ATOM 694 O O . PHE A 1 85 ? 42.765 68.957 -29.453 1.00 26.48 85 PHE A O 1
ATOM 702 N N . HIS A 1 86 ? 41.895 69.726 -31.381 1.00 31.25 86 HIS A N 1
ATOM 703 C CA . HIS A 1 86 ? 40.545 69.327 -31.040 1.00 29.16 86 HIS A CA 1
ATOM 704 C C . HIS A 1 86 ? 40.460 67.813 -31.161 1.00 30.31 86 HIS A C 1
ATOM 705 O O . HIS A 1 86 ? 40.561 67.258 -32.255 1.00 33.23 86 HIS A O 1
ATOM 712 N N . PRO A 1 87 ? 40.262 67.125 -30.027 1.00 32.72 87 PRO A N 1
ATOM 713 C CA . PRO A 1 87 ? 40.175 65.662 -29.982 1.00 24.10 87 PRO A CA 1
ATOM 714 C C . PRO A 1 87 ? 39.092 65.018 -30.833 1.00 31.27 87 PRO A C 1
ATOM 715 O O . PRO A 1 87 ? 39.230 63.869 -31.242 1.00 32.29 87 PRO A O 1
ATOM 719 N N . GLU A 1 88 ? 38.026 65.749 -31.124 1.00 37.42 88 GLU A N 1
ATOM 720 C CA . GLU A 1 88 ? 36.955 65.176 -31.929 1.00 43.37 88 GLU A CA 1
ATOM 721 C C . GLU A 1 88 ? 37.003 65.562 -33.403 1.00 41.98 88 GLU A C 1
ATOM 722 O O . GLU A 1 88 ? 36.464 64.849 -34.241 1.00 38.94 88 GLU A O 1
ATOM 728 N N . LEU A 1 89 ? 37.668 66.666 -33.727 1.00 36.65 89 LEU A N 1
ATOM 729 C CA . LEU A 1 89 ? 37.725 67.117 -35.114 1.00 35.71 89 LEU A CA 1
ATOM 730 C C . LEU A 1 89 ? 39.079 67.014 -35.823 1.00 41.07 89 LEU A C 1
ATOM 731 O O . LEU A 1 89 ? 39.134 67.139 -37.044 1.00 49.38 89 LEU A O 1
ATOM 736 N N . GLU A 1 90 ? 40.169 66.802 -35.085 1.00 41.38 90 GLU A N 1
ATOM 737 C CA . GLU A 1 90 ? 41.490 66.694 -35.720 1.00 41.54 90 GLU A CA 1
ATOM 738 C C . GLU A 1 90 ? 42.122 65.335 -35.427 1.00 42.26 90 GLU A C 1
ATOM 739 O O . GLU A 1 90 ? 41.785 64.700 -34.429 1.00 42.39 90 GLU A O 1
ATOM 745 N N . TYR A 1 91 ? 43.040 64.902 -36.292 1.00 36.34 91 TYR A N 1
ATOM 746 C CA . TYR A 1 91 ? 43.715 63.612 -36.142 1.00 33.57 91 TYR A CA 1
ATOM 747 C C . TYR A 1 91 ? 42.666 62.543 -35.932 1.00 37.10 91 TYR A C 1
ATOM 748 O O . TYR A 1 91 ? 42.836 61.606 -35.160 1.00 39.20 91 TYR A O 1
ATOM 757 N N . THR A 1 92 ? 41.576 62.711 -36.667 1.00 47.19 92 THR A N 1
ATOM 758 C CA . THR A 1 92 ? 40.430 61.820 -36.639 1.00 50.61 92 THR A CA 1
ATOM 759 C C . THR A 1 92 ? 40.667 60.534 -37.438 1.00 47.94 92 THR A C 1
ATOM 760 O O . THR A 1 92 ? 40.006 59.521 -37.208 1.00 46.42 92 THR A O 1
ATOM 764 N N . GLN A 1 93 ? 41.605 60.577 -38.378 1.00 40.01 93 GLN A N 1
ATOM 765 C CA . GLN A 1 93 ? 41.904 59.404 -39.193 1.00 46.84 93 GLN A CA 1
ATOM 766 C C . GLN A 1 93 ? 42.900 58.484 -38.484 1.00 49.76 93 GLN A C 1
ATOM 767 O O . GLN A 1 93 ? 43.743 58.939 -37.709 1.00 49.71 93 GLN A O 1
ATOM 773 N N . PRO A 1 94 ? 42.817 57.173 -38.749 1.00 49.68 94 PRO A N 1
ATOM 774 C CA . PRO A 1 94 ? 43.712 56.186 -38.136 1.00 51.08 94 PRO A CA 1
ATOM 775 C C . PRO A 1 94 ? 45.183 56.462 -38.436 1.00 43.79 94 PRO A C 1
ATOM 776 O O . PRO A 1 94 ? 45.566 56.631 -39.584 1.00 42.39 94 PRO A O 1
ATOM 780 N N . GLY A 1 95 ? 46.001 56.505 -37.390 1.00 49.75 95 GLY A N 1
ATOM 781 C CA . GLY A 1 95 ? 47.417 56.775 -37.563 1.00 41.11 95 GLY A CA 1
ATOM 782 C C . GLY A 1 95 ? 48.290 55.533 -37.613 1.00 42.60 95 GLY A C 1
ATOM 783 O O . GLY A 1 95 ? 47.845 54.419 -37.309 1.00 34.42 95 GLY A O 1
ATOM 784 N N . GLU A 1 96 ? 49.544 55.738 -38.005 1.00 39.37 96 GLU A N 1
ATOM 785 C CA . GLU A 1 96 ? 50.520 54.662 -38.114 1.00 35.39 96 GLU A CA 1
ATOM 786 C C . GLU A 1 96 ? 50.858 54.039 -36.762 1.00 37.93 96 GLU A C 1
ATOM 787 O O . GLU A 1 96 ? 50.987 52.827 -36.657 1.00 35.96 96 GLU A O 1
ATOM 793 N N . LEU A 1 97 ? 50.980 54.854 -35.719 1.00 29.20 97 LEU A N 1
ATOM 794 C CA . LEU A 1 97 ? 51.328 54.308 -34.417 1.00 33.18 97 LEU A CA 1
ATOM 795 C C . LEU A 1 97 ? 50.137 54.127 -33.478 1.00 38.35 97 LEU A C 1
ATOM 796 O O . LEU A 1 97 ? 50.318 53.872 -32.285 1.00 43.40 97 LEU A O 1
ATOM 801 N N . ASP A 1 98 ? 48.926 54.223 -34.018 1.00 29.49 98 ASP A N 1
ATOM 802 C CA . ASP A 1 98 ? 47.716 54.100 -33.208 1.00 35.55 98 ASP A CA 1
ATOM 803 C C . ASP A 1 98 ? 47.509 52.740 -32.559 1.00 30.87 98 ASP A C 1
ATOM 804 O O . ASP A 1 98 ? 46.741 52.628 -31.609 1.00 39.65 98 ASP A O 1
ATOM 809 N N . PHE A 1 99 ? 48.196 51.717 -33.056 1.00 30.66 99 PHE A N 1
ATOM 810 C CA . PHE A 1 99 ? 48.065 50.370 -32.508 1.00 29.65 99 PHE A CA 1
ATOM 811 C C . PHE A 1 99 ? 48.598 50.287 -31.076 1.00 32.21 99 PHE A C 1
ATOM 812 O O . PHE A 1 99 ? 48.162 49.445 -30.299 1.00 31.21 99 PHE A O 1
ATOM 820 N N . LEU A 1 100 ? 49.543 51.161 -30.741 1.00 26.75 100 LEU A N 1
ATOM 821 C CA . LEU A 1 100 ? 50.126 51.193 -29.407 1.00 30.80 100 LEU A CA 1
ATOM 822 C C . LEU A 1 100 ? 49.086 51.393 -28.304 1.00 36.34 100 LEU A C 1
ATOM 823 O O . LEU A 1 100 ? 49.302 50.995 -27.159 1.00 35.39 100 LEU A O 1
ATOM 828 N N . LYS A 1 101 ? 47.958 52.010 -28.641 1.00 34.64 101 LYS A N 1
ATOM 829 C CA . LYS A 1 101 ? 46.916 52.255 -27.648 1.00 32.39 101 LYS A CA 1
ATOM 830 C C . LYS A 1 101 ? 46.341 50.936 -27.122 1.00 31.23 101 LYS A C 1
ATOM 831 O O . LYS A 1 101 ? 45.797 50.881 -26.022 1.00 36.62 101 LYS A O 1
ATOM 837 N N . ASP A 1 102 ? 46.492 49.875 -27.909 1.00 24.29 102 ASP A N 1
ATOM 838 C CA . ASP A 1 102 ? 45.969 48.559 -27.556 1.00 28.81 102 ASP A CA 1
ATOM 839 C C . ASP A 1 102 ? 47.017 47.460 -27.461 1.00 30.63 102 ASP A C 1
ATOM 840 O O . ASP A 1 102 ? 46.668 46.287 -27.342 1.00 28.69 102 ASP A O 1
ATOM 845 N N . ALA A 1 103 ? 48.295 47.815 -27.533 1.00 20.84 103 ALA A N 1
ATOM 846 C CA . ALA A 1 103 ? 49.335 46.800 -27.438 1.00 23.96 103 ALA A CA 1
ATOM 847 C C . ALA A 1 103 ? 49.548 46.311 -25.989 1.00 30.07 103 ALA A C 1
ATOM 848 O O . ALA A 1 103 ? 50.271 45.338 -25.756 1.00 26.86 103 ALA A O 1
ATOM 850 N N . TYR A 1 104 ? 48.905 46.975 -25.026 1.00 18.18 104 TYR A N 1
ATOM 851 C CA . TYR A 1 104 ? 49.064 46.647 -23.609 1.00 23.04 104 TYR A CA 1
ATOM 852 C C . TYR A 1 104 ? 47.988 45.716 -23.074 1.00 31.67 104 TYR A C 1
ATOM 853 O O . TYR A 1 104 ? 46.801 45.968 -23.246 1.00 23.06 104 TYR A O 1
ATOM 862 N N . GLU A 1 105 ? 48.413 44.652 -22.395 1.00 26.67 105 GLU A N 1
ATOM 863 C CA . GLU A 1 105 ? 47.471 43.671 -21.872 1.00 31.49 105 GLU A CA 1
ATOM 864 C C . GLU A 1 105 ? 48.105 42.845 -20.774 1.00 30.82 105 GLU A C 1
ATOM 865 O O . GLU A 1 105 ? 49.318 42.610 -20.779 1.00 19.82 105 GLU A O 1
ATOM 871 N N . VAL A 1 106 ? 47.271 42.407 -19.835 1.00 18.75 106 VAL A N 1
ATOM 872 C CA . VAL A 1 106 ? 47.736 41.591 -18.726 1.00 20.50 106 VAL A CA 1
ATOM 873 C C . VAL A 1 106 ? 48.193 40.227 -19.259 1.00 25.89 106 VAL A C 1
ATOM 874 O O . VAL A 1 106 ? 47.658 39.728 -20.251 1.00 18.97 106 VAL A O 1
ATOM 878 N N . GLY A 1 107 ? 49.210 39.665 -18.607 1.00 26.67 107 GLY A N 1
ATOM 879 C CA . GLY A 1 107 ? 49.732 38.355 -18.955 1.00 30.27 107 GLY A CA 1
ATOM 880 C C . GLY A 1 107 ? 49.361 37.363 -17.849 1.00 37.28 107 GLY A C 1
ATOM 881 O O . GLY A 1 107 ? 48.861 37.774 -16.796 1.00 34.88 107 GLY A O 1
ATOM 882 N N . LYS A 1 108 ? 49.594 36.070 -18.068 1.00 31.98 108 LYS A N 1
ATOM 883 C CA . LYS A 1 108 ? 49.248 35.055 -17.067 1.00 36.36 108 LYS A CA 1
ATOM 884 C C . LYS A 1 108 ? 50.000 35.259 -15.753 1.00 29.62 108 LYS A C 1
ATOM 885 O O . LYS A 1 108 ? 49.523 34.878 -14.694 1.00 31.89 108 LYS A O 1
ATOM 891 N N . ASP A 1 109 ? 51.179 35.859 -15.823 1.00 23.09 109 ASP A N 1
ATOM 892 C CA . ASP A 1 109 ? 51.958 36.120 -14.624 1.00 20.17 109 ASP A CA 1
ATOM 893 C C . ASP A 1 109 ? 51.374 37.324 -13.850 1.00 29.62 109 ASP A C 1
ATOM 894 O O . ASP A 1 109 ? 51.918 37.727 -12.806 1.00 19.79 109 ASP A O 1
ATOM 899 N N . GLY A 1 110 ? 50.274 37.883 -14.370 1.00 19.56 110 GLY A N 1
ATOM 900 C CA . GLY A 1 110 ? 49.623 39.038 -13.753 1.00 26.06 110 GLY A CA 1
ATOM 901 C C . GLY A 1 110 ? 50.253 40.410 -14.027 1.00 30.01 110 GLY A C 1
ATOM 902 O O . GLY A 1 110 ? 49.777 41.439 -13.530 1.00 19.88 110 GLY A O 1
ATOM 903 N N . ARG A 1 111 ? 51.325 40.448 -14.814 1.00 23.07 111 ARG A N 1
ATOM 904 C CA . ARG A 1 111 ? 51.975 41.723 -15.113 1.00 28.15 111 ARG A CA 1
ATOM 905 C C . ARG A 1 111 ? 51.391 42.364 -16.364 1.00 26.39 111 ARG A C 1
ATOM 906 O O . ARG A 1 111 ? 50.683 41.717 -17.149 1.00 19.08 111 ARG A O 1
ATOM 914 N N . LEU A 1 112 ? 51.677 43.647 -16.540 1.00 25.04 112 LEU A N 1
ATOM 915 C CA . LEU A 1 112 ? 51.231 44.333 -17.741 1.00 27.56 112 LEU A CA 1
ATOM 916 C C . LEU A 1 112 ? 52.200 43.891 -18.830 1.00 26.15 112 LEU A C 1
ATOM 917 O O . LEU A 1 112 ? 53.414 43.913 -18.632 1.00 17.30 112 LEU A O 1
ATOM 922 N N . HIS A 1 113 ? 51.664 43.479 -19.970 1.00 26.39 113 HIS A N 1
ATOM 923 C CA . HIS A 1 113 ? 52.493 43.042 -21.087 1.00 29.82 113 HIS A CA 1
ATOM 924 C C . HIS A 1 113 ? 52.287 43.901 -22.327 1.00 23.94 113 HIS A C 1
ATOM 925 O O . HIS A 1 113 ? 51.261 44.554 -22.487 1.00 21.43 113 HIS A O 1
ATOM 932 N N . PHE A 1 114 ? 53.294 43.887 -23.190 1.00 25.72 114 PHE A N 1
ATOM 933 C CA . PHE A 1 114 ? 53.261 44.580 -24.463 1.00 21.28 114 PHE A CA 1
ATOM 934 C C . PHE A 1 114 ? 53.048 43.424 -25.435 1.00 27.74 114 PHE A C 1
ATOM 935 O O . PHE A 1 114 ? 53.855 42.492 -25.469 1.00 23.71 114 PHE A O 1
ATOM 943 N N . LYS A 1 115 ? 51.968 43.471 -26.207 1.00 24.24 115 LYS A N 1
ATOM 944 C CA . LYS A 1 115 ? 51.661 42.398 -27.153 1.00 24.80 115 LYS A CA 1
ATOM 945 C C . LYS A 1 115 ? 51.309 42.894 -28.555 1.00 30.68 115 LYS A C 1
ATOM 946 O O . LYS A 1 115 ? 50.445 43.762 -28.722 1.00 28.78 115 LYS A O 1
ATOM 952 N N . VAL A 1 116 ? 51.965 42.323 -29.563 1.00 23.28 116 VAL A N 1
ATOM 953 C CA . VAL A 1 116 ? 51.693 42.692 -30.942 1.00 20.87 116 VAL A CA 1
ATOM 954 C C . VAL A 1 116 ? 51.532 41.434 -31.783 1.00 27.32 116 VAL A C 1
ATOM 955 O O . VAL A 1 116 ? 52.239 40.451 -31.595 1.00 33.14 116 VAL A O 1
ATOM 959 N N . TYR A 1 117 ? 50.595 41.482 -32.716 1.00 32.75 117 TYR A N 1
ATOM 960 C CA . TYR A 1 117 ? 50.287 40.346 -33.571 1.00 28.73 117 TYR A CA 1
ATOM 961 C C . TYR A 1 117 ? 50.645 40.582 -35.034 1.00 32.80 117 TYR A C 1
ATOM 962 O O . TYR A 1 117 ? 50.447 41.677 -35.562 1.00 30.23 117 TYR A O 1
ATOM 971 N N . PHE A 1 118 ? 51.167 39.536 -35.676 1.00 26.92 118 PHE A N 1
ATOM 972 C CA . PHE A 1 118 ? 51.589 39.589 -37.070 1.00 30.43 118 PHE A CA 1
ATOM 973 C C . PHE A 1 118 ? 51.070 38.434 -37.904 1.00 37.71 118 PHE A C 1
ATOM 974 O O . PHE A 1 118 ? 51.150 37.279 -37.497 1.00 39.53 118 PHE A O 1
ATOM 982 N N . ASN A 1 119 ? 50.560 38.751 -39.086 1.00 47.70 119 ASN A N 1
ATOM 983 C CA . ASN A 1 119 ? 50.076 37.729 -39.993 1.00 44.78 119 ASN A CA 1
ATOM 984 C C . ASN A 1 119 ? 51.330 37.063 -40.533 1.00 44.43 119 ASN A C 1
ATOM 985 O O . ASN A 1 119 ? 52.171 37.715 -41.149 1.00 44.56 119 ASN A O 1
ATOM 990 N N . VAL A 1 120 ? 51.460 35.764 -40.310 1.00 48.69 120 VAL A N 1
ATOM 991 C CA . VAL A 1 120 ? 52.652 35.068 -40.755 1.00 50.06 120 VAL A CA 1
ATOM 992 C C . VAL A 1 120 ? 52.370 33.790 -41.559 1.00 54.12 120 VAL A C 1
ATOM 993 O O . VAL A 1 120 ? 53.170 32.852 -41.553 1.00 47.99 120 VAL A O 1
ATOM 997 N N . LYS A 1 121 ? 51.240 33.758 -42.262 1.00 48.77 121 LYS A N 1
ATOM 998 C CA . LYS A 1 121 ? 50.901 32.591 -43.061 1.00 57.91 121 LYS A CA 1
ATOM 999 C C . LYS A 1 121 ? 52.075 32.300 -43.995 1.00 61.60 121 LYS A C 1
ATOM 1000 O O . LYS A 1 121 ? 52.908 33.172 -44.262 1.00 58.45 121 LYS A O 1
ATOM 1006 N N . ASN A 1 122 ? 52.153 31.066 -44.470 1.00 61.48 122 ASN A N 1
ATOM 1007 C CA . ASN A 1 122 ? 53.211 30.667 -45.393 1.00 68.41 122 ASN A CA 1
ATOM 1008 C C . ASN A 1 122 ? 54.627 30.777 -44.850 1.00 60.66 122 ASN A C 1
ATOM 1009 O O . ASN A 1 122 ? 55.566 30.961 -45.619 1.00 68.54 122 ASN A O 1
ATOM 1014 N N . PHE A 1 123 ? 54.790 30.678 -43.537 1.00 55.95 123 PHE A N 1
ATOM 1015 C CA . PHE A 1 123 ? 56.124 30.733 -42.947 1.00 58.45 123 PHE A CA 1
ATOM 1016 C C . PHE A 1 123 ? 56.260 29.780 -41.772 1.00 60.12 123 PHE A C 1
ATOM 1017 O O . PHE A 1 123 ? 55.377 29.703 -40.916 1.00 64.11 123 PHE A O 1
ATOM 1025 N N . LYS A 1 124 ? 57.369 29.049 -41.741 1.00 60.41 124 LYS A N 1
ATOM 1026 C CA . LYS A 1 124 ? 57.625 28.107 -40.665 1.00 61.99 124 LYS A CA 1
ATOM 1027 C C . LYS A 1 124 ? 58.291 28.867 -39.534 1.00 62.65 124 LYS A C 1
ATOM 1028 O O . LYS A 1 124 ? 59.087 29.776 -39.765 1.00 67.35 124 LYS A O 1
ATOM 1034 N N . ALA A 1 125 ? 57.972 28.480 -38.309 1.00 60.57 125 ALA A N 1
ATOM 1035 C CA . ALA A 1 125 ? 58.524 29.130 -37.134 1.00 57.85 125 ALA A CA 1
ATOM 1036 C C . ALA A 1 125 ? 60.048 29.242 -37.143 1.00 53.34 125 ALA A C 1
ATOM 1037 O O . ALA A 1 125 ? 60.615 30.119 -36.493 1.00 62.02 125 ALA A O 1
ATOM 1039 N N . GLU A 1 126 ? 60.716 28.367 -37.880 1.00 51.81 126 GLU A N 1
ATOM 1040 C CA . GLU A 1 126 ? 62.174 28.389 -37.923 1.00 55.55 126 GLU A CA 1
ATOM 1041 C C . GLU A 1 126 ? 62.733 29.406 -38.929 1.00 58.79 126 GLU A C 1
ATOM 1042 O O . GLU A 1 126 ? 63.912 29.785 -38.863 1.00 54.97 126 GLU A O 1
ATOM 1048 N N . GLU A 1 127 ? 61.875 29.847 -39.848 1.00 49.81 127 GLU A N 1
ATOM 1049 C CA . GLU A 1 127 ? 62.245 30.813 -40.881 1.00 49.89 127 GLU A CA 1
ATOM 1050 C C . GLU A 1 127 ? 62.110 32.260 -40.396 1.00 48.65 127 GLU A C 1
ATOM 1051 O O . GLU A 1 127 ? 62.555 33.191 -41.068 1.00 36.85 127 GLU A O 1
ATOM 1057 N N . ILE A 1 128 ? 61.506 32.430 -39.219 1.00 48.51 128 ILE A N 1
ATOM 1058 C CA . ILE A 1 128 ? 61.267 33.740 -38.617 1.00 34.36 128 ILE A CA 1
ATOM 1059 C C . ILE A 1 128 ? 62.252 34.145 -37.514 1.00 36.46 128 ILE A C 1
ATOM 1060 O O . ILE A 1 128 ? 62.541 33.364 -36.615 1.00 51.45 128 ILE A O 1
ATOM 1065 N N . THR A 1 129 ? 62.740 35.380 -37.584 1.00 35.14 129 THR A N 1
ATOM 1066 C CA . THR A 1 129 ? 63.690 35.920 -36.609 1.00 43.24 129 THR A CA 1
ATOM 1067 C C . THR A 1 129 ? 63.157 37.198 -35.940 1.00 44.30 129 THR A C 1
ATOM 1068 O O . THR A 1 129 ? 62.551 38.055 -36.590 1.00 42.61 129 THR A O 1
ATOM 1072 N N . ILE A 1 130 ? 63.403 37.328 -34.642 1.00 35.29 130 ILE A N 1
ATOM 1073 C CA . ILE A 1 130 ? 62.921 38.476 -33.891 1.00 27.78 130 ILE A CA 1
ATOM 1074 C C . ILE A 1 130 ? 64.016 39.086 -33.052 1.00 29.84 130 ILE A C 1
ATOM 1075 O O . ILE A 1 130 ? 64.700 38.387 -32.316 1.00 46.72 130 ILE A O 1
ATOM 1080 N N . LYS A 1 131 ? 64.189 40.396 -33.159 1.00 35.21 131 LYS A N 1
ATOM 1081 C CA . LYS A 1 131 ? 65.229 41.052 -32.395 1.00 35.98 131 LYS A CA 1
ATOM 1082 C C . LYS A 1 131 ? 64.858 42.471 -32.024 1.00 36.69 131 LYS A C 1
ATOM 1083 O O . LYS A 1 131 ? 64.050 43.124 -32.686 1.00 30.19 131 LYS A O 1
ATOM 1089 N N . ALA A 1 132 ? 65.462 42.944 -30.947 1.00 34.78 132 ALA A N 1
ATOM 1090 C CA . ALA A 1 132 ? 65.196 44.279 -30.471 1.00 27.36 132 ALA A CA 1
ATOM 1091 C C . ALA A 1 132 ? 66.425 45.121 -30.674 1.00 37.17 132 ALA A C 1
ATOM 1092 O O . ALA A 1 132 ? 67.464 44.889 -30.058 1.00 47.89 132 ALA A O 1
ATOM 1094 N N . ASP A 1 133 ? 66.313 46.101 -31.555 1.00 49.53 133 ASP A N 1
ATOM 1095 C CA . ASP A 1 133 ? 67.427 46.989 -31.820 1.00 45.95 133 ASP A CA 1
ATOM 1096 C C . ASP A 1 133 ? 67.014 48.370 -31.365 1.00 35.54 133 ASP A C 1
ATOM 1097 O O . ASP A 1 133 ? 66.147 48.996 -31.967 1.00 37.82 133 ASP A O 1
ATOM 1102 N N . LYS A 1 134 ? 67.629 48.835 -30.288 1.00 38.83 134 LYS A N 1
ATOM 1103 C CA . LYS A 1 134 ? 67.311 50.145 -29.737 1.00 37.00 134 LYS A CA 1
ATOM 1104 C C . LYS A 1 134 ? 65.813 50.194 -29.413 1.00 39.48 134 LYS A C 1
ATOM 1105 O O . LYS A 1 134 ? 65.303 49.299 -28.726 1.00 40.68 134 LYS A O 1
ATOM 1111 N N . ASN A 1 135 ? 65.093 51.200 -29.901 1.00 30.96 135 ASN A N 1
ATOM 1112 C CA . ASN A 1 135 ? 63.668 51.267 -29.596 1.00 26.80 135 ASN A CA 1
ATOM 1113 C C . ASN A 1 135 ? 62.765 50.722 -30.677 1.00 25.35 135 ASN A C 1
ATOM 1114 O O . ASN A 1 135 ? 61.676 51.243 -30.913 1.00 27.73 135 ASN A O 1
ATOM 1119 N N . LYS A 1 136 ? 63.203 49.663 -31.339 1.00 22.13 136 LYS A N 1
ATOM 1120 C CA . LYS A 1 136 ? 62.365 49.080 -32.364 1.00 31.59 136 LYS A CA 1
ATOM 1121 C C . LYS A 1 136 ? 62.412 47.563 -32.323 1.00 25.46 136 LYS A C 1
ATOM 1122 O O . LYS A 1 136 ? 63.441 46.975 -32.027 1.00 33.81 136 LYS A O 1
ATOM 1128 N N . LEU A 1 137 ? 61.263 46.953 -32.595 1.00 35.77 137 LEU A N 1
ATOM 1129 C CA . LEU A 1 137 ? 61.098 45.508 -32.628 1.00 31.46 137 LEU A CA 1
ATOM 1130 C C . LEU A 1 137 ? 61.135 45.109 -34.101 1.00 29.19 137 LEU A C 1
ATOM 1131 O O . LEU A 1 137 ? 60.327 45.570 -34.904 1.00 31.62 137 LEU A O 1
ATOM 1136 N N . VAL A 1 138 ? 62.079 44.245 -34.445 1.00 28.55 138 VAL A N 1
ATOM 1137 C CA . VAL A 1 138 ? 62.251 43.808 -35.816 1.00 27.01 138 VAL A CA 1
ATOM 1138 C C . VAL A 1 138 ? 61.925 42.339 -36.058 1.00 21.90 138 VAL A C 1
ATOM 1139 O O . VAL A 1 138 ? 62.519 41.465 -35.442 1.00 33.19 138 VAL A O 1
ATOM 1143 N N . VAL A 1 139 ? 60.982 42.085 -36.963 1.00 29.61 139 VAL A N 1
ATOM 1144 C CA . VAL A 1 139 ? 60.590 40.730 -37.359 1.00 25.36 139 VAL A CA 1
ATOM 1145 C C . VAL A 1 139 ? 61.012 40.491 -38.819 1.00 39.11 139 VAL A C 1
ATOM 1146 O O . VAL A 1 139 ? 60.548 41.188 -39.724 1.00 36.21 139 VAL A O 1
ATOM 1150 N N . ARG A 1 140 ? 61.880 39.507 -39.054 1.00 47.69 140 ARG A N 1
ATOM 1151 C CA . ARG A 1 140 ? 62.327 39.204 -40.416 1.00 43.45 140 ARG A CA 1
ATOM 1152 C C . ARG A 1 140 ? 62.191 37.732 -40.787 1.00 37.69 140 ARG A C 1
ATOM 1153 O O . ARG A 1 140 ? 62.728 36.865 -40.110 1.00 47.92 140 ARG A O 1
ATOM 1161 N N . ALA A 1 141 ? 61.479 37.455 -41.872 1.00 40.44 141 ALA A N 1
ATOM 1162 C CA . ALA A 1 141 ? 61.305 36.081 -42.342 1.00 41.57 141 ALA A CA 1
ATOM 1163 C C . ALA A 1 141 ? 62.027 35.860 -43.673 1.00 44.71 141 ALA A C 1
ATOM 1164 O O . ALA A 1 141 ? 62.323 36.810 -44.401 1.00 43.48 141 ALA A O 1
ATOM 1166 N N . GLN A 1 142 ? 62.321 34.603 -43.985 1.00 48.80 142 GLN A N 1
ATOM 1167 C CA . GLN A 1 142 ? 62.994 34.265 -45.235 1.00 43.33 142 GLN A CA 1
ATOM 1168 C C . GLN A 1 142 ? 63.008 32.769 -45.428 1.00 47.44 142 GLN A C 1
ATOM 1169 O O . GLN A 1 142 ? 63.384 32.019 -44.528 1.00 47.86 142 GLN A O 1
ATOM 1175 N N . LYS A 1 143 ? 62.598 32.337 -46.612 1.00 48.81 143 LYS A N 1
ATOM 1176 C CA . LYS A 1 143 ? 62.553 30.919 -46.929 1.00 49.37 143 LYS A CA 1
ATOM 1177 C C . LYS A 1 143 ? 63.374 30.650 -48.179 1.00 45.31 143 LYS A C 1
ATOM 1178 O O . LYS A 1 143 ? 63.646 31.564 -48.960 1.00 43.83 143 LYS A O 1
ATOM 1184 N N . SER A 1 144 ? 63.782 29.398 -48.361 1.00 48.03 144 SER A N 1
ATOM 1185 C CA . SER A 1 144 ? 64.548 29.024 -49.544 1.00 49.85 144 SER A CA 1
ATOM 1186 C C . SER A 1 144 ? 63.609 29.062 -50.752 1.00 46.66 144 SER A C 1
ATOM 1187 O O . SER A 1 144 ? 62.390 29.188 -50.598 1.00 36.53 144 SER A O 1
ATOM 1190 N N . VAL A 1 145 ? 64.169 28.954 -51.950 1.00 49.19 145 VAL A N 1
ATOM 1191 C CA . VAL A 1 145 ? 63.357 28.991 -53.166 1.00 49.54 145 VAL A CA 1
ATOM 1192 C C . VAL A 1 145 ? 62.897 27.594 -53.593 1.00 50.86 145 VAL A C 1
ATOM 1193 O O . VAL A 1 145 ? 61.754 27.412 -54.021 1.00 52.34 145 VAL A O 1
ATOM 1197 N N . ALA A 1 146 ? 63.791 26.615 -53.469 1.00 41.19 146 ALA A N 1
ATOM 1198 C CA . ALA A 1 146 ? 63.489 25.238 -53.843 1.00 44.01 146 ALA A CA 1
ATOM 1199 C C . ALA A 1 146 ? 64.282 24.262 -52.987 1.00 47.39 146 ALA A C 1
ATOM 1200 O O . ALA A 1 146 ? 65.307 24.618 -52.406 1.00 38.85 146 ALA A O 1
ATOM 1202 N N . CYS A 1 147 ? 63.798 23.030 -52.907 1.00 47.78 147 CYS A N 1
ATOM 1203 C CA . CYS A 1 147 ? 64.478 22.009 -52.135 1.00 48.64 147 CYS A CA 1
ATOM 1204 C C . CYS A 1 147 ? 65.739 21.564 -52.868 1.00 49.50 147 CYS A C 1
ATOM 1205 O O . CYS A 1 147 ? 65.717 21.321 -54.078 1.00 40.23 147 CYS A O 1
ATOM 1208 N N . GLY A 1 148 ? 66.838 21.474 -52.127 1.00 45.87 148 GLY A N 1
ATOM 1209 C CA . GLY A 1 148 ? 68.087 21.044 -52.717 1.00 50.26 148 GLY A CA 1
ATOM 1210 C C . GLY A 1 148 ? 68.947 22.156 -53.276 1.00 54.19 148 GLY A C 1
ATOM 1211 O O . GLY A 1 148 ? 69.963 21.882 -53.919 1.00 59.90 148 GLY A O 1
ATOM 1212 N N . ASP A 1 149 ? 68.541 23.402 -53.051 1.00 50.05 149 ASP A N 1
ATOM 1213 C CA . ASP A 1 149 ? 69.300 24.556 -53.514 1.00 47.48 149 ASP A CA 1
ATOM 1214 C C . ASP A 1 149 ? 69.365 25.583 -52.385 1.00 49.96 149 ASP A C 1
ATOM 1215 O O . ASP A 1 149 ? 68.388 25.779 -51.658 1.00 49.40 149 ASP A O 1
ATOM 1220 N N . ALA A 1 150 ? 70.518 26.238 -52.248 1.00 53.21 150 ALA A N 1
ATOM 1221 C CA . ALA A 1 150 ? 70.750 27.220 -51.183 1.00 53.44 150 ALA A CA 1
ATOM 1222 C C . ALA A 1 150 ? 70.142 28.620 -51.351 1.00 45.01 150 ALA A C 1
ATOM 1223 O O . ALA A 1 150 ? 69.971 29.344 -50.373 1.00 50.87 150 ALA A O 1
ATOM 1225 N N . ALA A 1 151 ? 69.824 29.002 -52.578 1.00 36.63 151 ALA A N 1
ATOM 1226 C CA . ALA A 1 151 ? 69.239 30.313 -52.850 1.00 39.56 151 ALA A CA 1
ATOM 1227 C C . ALA A 1 151 ? 67.993 30.593 -51.989 1.00 48.50 151 ALA A C 1
ATOM 1228 O O . ALA A 1 151 ? 67.167 29.701 -51.751 1.00 49.97 151 ALA A O 1
ATOM 1230 N N . MET A 1 152 ? 67.861 31.842 -51.539 1.00 52.57 152 MET A N 1
ATOM 1231 C CA . MET A 1 152 ? 66.735 32.251 -50.698 1.00 48.89 152 MET A CA 1
ATOM 1232 C C . MET A 1 152 ? 65.851 33.294 -51.369 1.00 45.05 152 MET A C 1
ATOM 1233 O O . MET A 1 152 ? 66.287 34.011 -52.262 1.00 44.52 152 MET A O 1
ATOM 1238 N N . SER A 1 153 ? 64.598 33.373 -50.947 1.00 47.47 153 SER A N 1
ATOM 1239 C CA . SER A 1 153 ? 63.704 34.379 -51.505 1.00 46.03 153 SER A CA 1
ATOM 1240 C C . SER A 1 153 ? 64.112 35.686 -50.827 1.00 42.63 153 SER A C 1
ATOM 1241 O O . SER A 1 153 ? 64.932 35.685 -49.905 1.00 38.94 153 SER A O 1
ATOM 1244 N N . GLU A 1 154 ? 63.555 36.802 -51.278 1.00 38.58 154 GLU A N 1
ATOM 1245 C CA . GLU A 1 154 ? 63.889 38.074 -50.662 1.00 43.46 154 GLU A CA 1
ATOM 1246 C C . GLU A 1 154 ? 63.300 38.081 -49.250 1.00 45.60 154 GLU A C 1
ATOM 1247 O O . GLU A 1 154 ? 62.211 37.544 -49.025 1.00 32.85 154 GLU A O 1
ATOM 1253 N N . SER A 1 155 ? 64.020 38.686 -48.308 1.00 40.83 155 SER A N 1
ATOM 1254 C CA . SER A 1 155 ? 63.547 38.779 -46.928 1.00 43.19 155 SER A CA 1
ATOM 1255 C C . SER A 1 155 ? 62.305 39.674 -46.833 1.00 41.43 155 SER A C 1
ATOM 1256 O O . SER A 1 155 ? 62.206 40.681 -47.528 1.00 43.74 155 SER A O 1
ATOM 1259 N N . VAL A 1 156 ? 61.360 39.293 -45.982 1.00 36.70 156 VAL A N 1
ATOM 1260 C CA . VAL A 1 156 ? 60.162 40.091 -45.734 1.00 34.52 156 VAL A CA 1
ATOM 1261 C C . VAL A 1 156 ? 60.253 40.381 -44.252 1.00 36.81 156 VAL A C 1
ATOM 1262 O O . VAL A 1 156 ? 60.930 39.662 -43.523 1.00 39.70 156 VAL A O 1
ATOM 1266 N N . GLY A 1 157 ? 59.572 41.418 -43.796 1.00 36.11 157 GLY A N 1
ATOM 1267 C CA . GLY A 1 157 ? 59.657 41.742 -42.390 1.00 28.10 157 GLY A CA 1
ATOM 1268 C C . GLY A 1 157 ? 58.713 42.838 -41.977 1.00 28.56 157 GLY A C 1
ATOM 1269 O O . GLY A 1 157 ? 57.795 43.204 -42.711 1.00 33.21 157 GLY A O 1
ATOM 1270 N N . ARG A 1 158 ? 58.948 43.357 -40.783 1.00 28.36 158 ARG A N 1
ATOM 1271 C CA . ARG A 1 158 ? 58.119 44.406 -40.209 1.00 25.61 158 ARG A CA 1
ATOM 1272 C C . ARG A 1 158 ? 58.815 44.911 -38.966 1.00 29.72 158 ARG A C 1
ATOM 1273 O O . ARG A 1 158 ? 59.253 44.134 -38.113 1.00 32.65 158 ARG A O 1
ATOM 1281 N N . SER A 1 159 ? 58.908 46.224 -38.870 1.00 16.83 159 SER A N 1
ATOM 1282 C CA . SER A 1 159 ? 59.548 46.861 -37.743 1.00 25.52 159 SER A CA 1
ATOM 1283 C C . SER A 1 159 ? 58.537 47.757 -37.049 1.00 21.92 159 SER A C 1
ATOM 1284 O O . SER A 1 159 ? 57.786 48.462 -37.710 1.00 39.08 159 SER A O 1
ATOM 1287 N N . ILE A 1 160 ? 58.495 47.723 -35.723 1.00 27.12 160 ILE A N 1
ATOM 1288 C CA . ILE A 1 160 ? 57.555 48.578 -35.005 1.00 27.55 160 ILE A CA 1
ATOM 1289 C C . ILE A 1 160 ? 58.230 49.267 -33.829 1.00 27.71 160 ILE A C 1
ATOM 1290 O O . ILE A 1 160 ? 59.291 48.846 -33.378 1.00 18.43 160 ILE A O 1
ATOM 1295 N N . PRO A 1 161 ? 57.638 50.364 -33.341 1.00 21.62 161 PRO A N 1
ATOM 1296 C CA . PRO A 1 161 ? 58.192 51.103 -32.203 1.00 13.43 161 PRO A CA 1
ATOM 1297 C C . PRO A 1 161 ? 58.096 50.217 -30.974 1.00 22.85 161 PRO A C 1
ATOM 1298 O O . PRO A 1 161 ? 57.069 49.570 -30.757 1.00 22.33 161 PRO A O 1
ATOM 1302 N N . LEU A 1 162 ? 59.159 50.176 -30.176 1.00 24.99 162 LEU A N 1
ATOM 1303 C CA . LEU A 1 162 ? 59.166 49.352 -28.972 1.00 28.54 162 LEU A CA 1
ATOM 1304 C C . LEU A 1 162 ? 59.534 50.243 -27.798 1.00 26.81 162 LEU A C 1
ATOM 1305 O O . LEU A 1 162 ? 60.693 50.630 -27.637 1.00 29.22 162 LEU A O 1
ATOM 1310 N N . PRO A 1 163 ? 58.540 50.580 -26.960 1.00 25.91 163 PRO A N 1
ATOM 1311 C CA . PRO A 1 163 ? 58.759 51.440 -25.792 1.00 23.54 163 PRO A CA 1
ATOM 1312 C C . PRO A 1 163 ? 59.915 50.954 -24.936 1.00 27.06 163 PRO A C 1
ATOM 1313 O O . PRO A 1 163 ? 60.088 49.753 -24.736 1.00 35.87 163 PRO A O 1
ATOM 1317 N N . PRO A 1 164 ? 60.730 51.886 -24.431 1.00 29.90 164 PRO A N 1
ATOM 1318 C CA . PRO A 1 164 ? 61.892 51.614 -23.577 1.00 32.23 164 PRO A CA 1
ATOM 1319 C C . PRO A 1 164 ? 61.557 50.822 -22.307 1.00 27.38 164 PRO A C 1
ATOM 1320 O O . PRO A 1 164 ? 62.399 50.106 -21.788 1.00 35.80 164 PRO A O 1
ATOM 1324 N N . SER A 1 165 ? 60.325 50.945 -21.820 1.00 36.13 165 SER A N 1
ATOM 1325 C CA . SER A 1 165 ? 59.896 50.239 -20.607 1.00 30.31 165 SER A CA 1
ATOM 1326 C C . SER A 1 165 ? 59.698 48.732 -20.797 1.00 21.54 165 SER A C 1
ATOM 1327 O O . SER A 1 165 ? 59.679 47.977 -19.826 1.00 29.02 165 SER A O 1
ATOM 1330 N N . VAL A 1 166 ? 59.531 48.297 -22.041 1.00 17.64 166 VAL A N 1
ATOM 1331 C CA . VAL A 1 166 ? 59.331 46.879 -22.336 1.00 23.32 166 VAL A CA 1
ATOM 1332 C C . VAL A 1 166 ? 60.637 46.138 -22.052 1.00 34.87 166 VAL A C 1
ATOM 1333 O O . VAL A 1 166 ? 61.716 46.597 -22.441 1.00 35.75 166 VAL A O 1
ATOM 1337 N N . ASP A 1 167 ? 60.535 44.998 -21.368 1.00 30.78 167 ASP A N 1
ATOM 1338 C CA . ASP A 1 167 ? 61.710 44.205 -20.997 1.00 28.70 167 ASP A CA 1
ATOM 1339 C C . ASP A 1 167 ? 62.346 43.456 -22.172 1.00 31.12 167 ASP A C 1
ATOM 1340 O O . ASP A 1 167 ? 61.771 42.488 -22.694 1.00 35.40 167 ASP A O 1
ATOM 1345 N N . ARG A 1 168 ? 63.549 43.895 -22.546 1.00 33.80 168 ARG A N 1
ATOM 1346 C CA . ARG A 1 168 ? 64.315 43.333 -23.658 1.00 31.45 168 ARG A CA 1
ATOM 1347 C C . ARG A 1 168 ? 64.748 41.898 -23.404 1.00 45.36 168 ARG A C 1
ATOM 1348 O O . ARG A 1 168 ? 64.817 41.082 -24.329 1.00 51.47 168 ARG A O 1
ATOM 1356 N N . ASN A 1 169 ? 65.027 41.587 -22.143 1.00 42.23 169 ASN A N 1
ATOM 1357 C CA . ASN A 1 169 ? 65.484 40.256 -21.766 1.00 42.31 169 ASN A CA 1
ATOM 1358 C C . ASN A 1 169 ? 64.399 39.206 -21.610 1.00 41.18 169 ASN A C 1
ATOM 1359 O O . ASN A 1 169 ? 64.703 38.061 -21.298 1.00 46.47 169 ASN A O 1
ATOM 1364 N N . HIS A 1 170 ? 63.139 39.562 -21.831 1.00 33.72 170 HIS A N 1
ATOM 1365 C CA . HIS A 1 170 ? 62.088 38.566 -21.671 1.00 25.41 170 HIS A CA 1
ATOM 1366 C C . HIS A 1 170 ? 61.038 38.575 -22.756 1.00 30.59 170 HIS A C 1
ATOM 1367 O O . HIS A 1 170 ? 59.845 38.423 -22.490 1.00 34.34 170 HIS A O 1
ATOM 1374 N N . ILE A 1 171 ? 61.483 38.747 -23.991 1.00 32.45 171 ILE A N 1
ATOM 1375 C CA . ILE A 1 171 ? 60.563 38.740 -25.109 1.00 31.01 171 ILE A CA 1
ATOM 1376 C C . ILE A 1 171 ? 60.217 37.294 -25.443 1.00 34.61 171 ILE A C 1
ATOM 1377 O O . ILE A 1 171 ? 61.094 36.444 -25.481 1.00 37.19 171 ILE A O 1
ATOM 1382 N N . GLN A 1 172 ? 58.938 36.999 -25.638 1.00 39.55 172 GLN A N 1
ATOM 1383 C CA . GLN A 1 172 ? 58.550 35.651 -26.025 1.00 41.30 172 GLN A CA 1
ATOM 1384 C C . GLN A 1 172 ? 57.737 35.723 -27.320 1.00 41.01 172 GLN A C 1
ATOM 1385 O O . GLN A 1 172 ? 56.932 36.628 -27.510 1.00 49.25 172 GLN A O 1
ATOM 1391 N N . ALA A 1 173 ? 57.968 34.780 -28.225 1.00 41.29 173 ALA A N 1
ATOM 1392 C CA . ALA A 1 173 ? 57.258 34.768 -29.496 1.00 40.42 173 ALA A CA 1
ATOM 1393 C C . ALA A 1 173 ? 56.619 33.415 -29.768 1.00 39.18 173 ALA A C 1
ATOM 1394 O O . ALA A 1 173 ? 57.264 32.381 -29.659 1.00 43.68 173 ALA A O 1
ATOM 1396 N N . THR A 1 174 ? 55.353 33.435 -30.162 1.00 40.80 174 THR A N 1
ATOM 1397 C CA . THR A 1 174 ? 54.628 32.212 -30.418 1.00 41.15 174 THR A CA 1
ATOM 1398 C C . THR A 1 174 ? 53.759 32.293 -31.652 1.00 41.15 174 THR A C 1
ATOM 1399 O O . THR A 1 174 ? 53.030 33.259 -31.847 1.00 43.13 174 THR A O 1
ATOM 1403 N N . ILE A 1 175 ? 53.831 31.261 -32.484 1.00 42.46 175 ILE A N 1
ATOM 1404 C CA . ILE A 1 175 ? 53.011 31.207 -33.684 1.00 42.27 175 ILE A CA 1
ATOM 1405 C C . ILE A 1 175 ? 51.828 30.288 -33.395 1.00 41.07 175 ILE A C 1
ATOM 1406 O O . ILE A 1 175 ? 52.000 29.139 -33.005 1.00 48.56 175 ILE A O 1
ATOM 1411 N N . THR A 1 176 ? 50.623 30.792 -33.582 1.00 40.13 176 THR A N 1
ATOM 1412 C 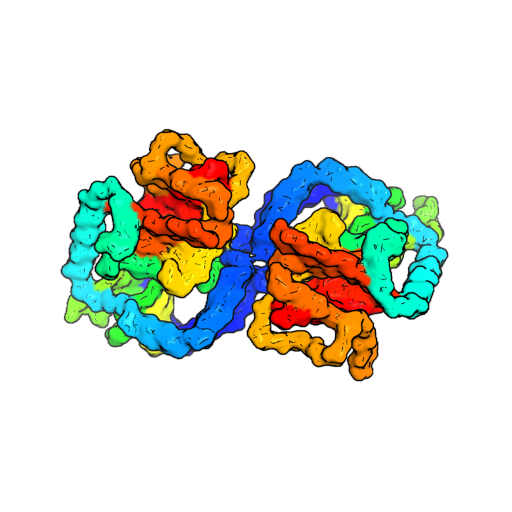CA . THR A 1 176 ? 49.460 29.981 -33.325 1.00 42.11 176 THR A CA 1
ATOM 1413 C C . THR A 1 176 ? 49.315 28.941 -34.424 1.00 60.52 176 THR A C 1
ATOM 1414 O O . THR A 1 176 ? 50.221 28.753 -35.239 1.00 55.07 176 THR A O 1
ATOM 1418 N N . THR A 1 177 ? 48.175 28.258 -34.438 1.00 67.26 177 THR A N 1
ATOM 1419 C CA . THR A 1 177 ? 47.925 27.242 -35.446 1.00 67.59 177 THR A CA 1
ATOM 1420 C C . THR A 1 177 ? 47.240 27.890 -36.629 1.00 67.08 177 THR A C 1
ATOM 1421 O O . THR A 1 177 ? 47.248 27.339 -37.731 1.00 70.71 177 THR A O 1
ATOM 1425 N N . ASP A 1 178 ? 46.636 29.053 -36.402 1.00 58.59 178 ASP A N 1
ATOM 1426 C CA . ASP A 1 178 ? 45.974 29.751 -37.492 1.00 56.01 178 ASP A CA 1
ATOM 1427 C C . ASP A 1 178 ? 46.855 30.884 -38.028 1.00 63.07 178 ASP A C 1
ATOM 1428 O O . ASP A 1 178 ? 46.369 31.914 -38.497 1.00 63.88 178 ASP A O 1
ATOM 1433 N N . ASP A 1 179 ? 48.165 30.653 -37.945 1.00 60.38 179 ASP A N 1
ATOM 1434 C CA . ASP A 1 179 ? 49.198 31.557 -38.445 1.00 67.18 179 ASP A CA 1
ATOM 1435 C C . ASP A 1 179 ? 49.223 33.001 -37.968 1.00 65.15 179 ASP A C 1
ATOM 1436 O O . ASP A 1 179 ? 49.210 33.931 -38.776 1.00 68.78 179 ASP A O 1
ATOM 1441 N N . VAL A 1 180 ? 49.278 33.187 -36.658 1.00 58.49 180 VAL A N 1
ATOM 1442 C CA . VAL A 1 180 ? 49.351 34.519 -36.096 1.00 44.95 180 VAL A CA 1
ATOM 1443 C C . VAL A 1 180 ? 50.545 34.526 -35.158 1.00 44.03 180 VAL A C 1
ATOM 1444 O O . VAL A 1 180 ? 50.528 33.880 -34.113 1.00 52.78 180 VAL A O 1
ATOM 1448 N N . LEU A 1 181 ? 51.601 35.220 -35.563 1.00 35.53 181 LEU A N 1
ATOM 1449 C CA . LEU A 1 181 ? 52.799 35.322 -34.747 1.00 39.16 181 LEU A CA 1
ATOM 1450 C C . LEU A 1 181 ? 52.444 36.263 -33.597 1.00 45.00 181 LEU A C 1
ATOM 1451 O O . LEU A 1 181 ? 52.077 37.415 -33.830 1.00 43.07 181 LEU A O 1
ATOM 1456 N N . VAL A 1 182 ? 52.522 35.780 -32.363 1.00 37.71 182 VAL A N 1
ATOM 1457 C CA . VAL A 1 182 ? 52.234 36.633 -31.220 1.00 25.46 182 VAL A CA 1
ATOM 1458 C C . VAL A 1 182 ? 53.555 36.946 -30.548 1.00 27.85 182 VAL A C 1
ATOM 1459 O O . VAL A 1 182 ? 54.339 36.043 -30.280 1.00 31.39 182 VAL A O 1
ATOM 1463 N N . ILE A 1 183 ? 53.816 38.225 -30.299 1.00 30.58 183 ILE A N 1
ATOM 1464 C CA . ILE A 1 183 ? 55.054 38.625 -29.639 1.00 26.47 183 ILE A CA 1
ATOM 1465 C C . ILE A 1 183 ? 54.692 39.398 -28.372 1.00 29.15 183 ILE A C 1
ATOM 1466 O O . ILE A 1 183 ? 54.001 40.412 -28.428 1.00 37.06 183 ILE A O 1
ATOM 1471 N N . GLU A 1 184 ? 55.149 38.896 -27.228 1.00 32.57 184 GLU A N 1
ATOM 1472 C CA . GLU A 1 184 ? 54.846 39.503 -25.936 1.00 32.55 184 GLU A CA 1
ATOM 1473 C C . GLU A 1 184 ? 56.086 39.763 -25.106 1.00 29.38 184 GLU A C 1
ATOM 1474 O O . GLU A 1 184 ? 57.125 39.129 -25.292 1.00 34.90 184 GLU A O 1
ATOM 1480 N N . ALA A 1 185 ? 55.945 40.668 -24.147 1.00 22.35 185 ALA A N 1
ATOM 1481 C CA . ALA A 1 185 ? 57.029 41.010 -23.251 1.00 26.79 185 ALA A CA 1
ATOM 1482 C C . ALA A 1 185 ? 56.451 41.848 -22.126 1.00 26.16 185 ALA A C 1
ATOM 1483 O O . ALA A 1 185 ? 55.610 42.709 -22.357 1.00 35.27 185 ALA A O 1
ATOM 1485 N N . PRO A 1 186 ? 56.880 41.593 -20.883 1.00 31.32 186 PRO A N 1
ATOM 1486 C CA . PRO A 1 186 ? 56.356 42.371 -19.759 1.00 28.27 186 PRO A CA 1
ATOM 1487 C C . PRO A 1 186 ? 56.908 43.794 -19.745 1.00 31.69 186 PRO A C 1
ATOM 1488 O O . PRO A 1 186 ? 57.932 44.089 -20.382 1.00 21.49 186 PRO A O 1
ATOM 1492 N N . VAL A 1 187 ? 56.211 44.674 -19.031 1.00 20.98 187 VAL A N 1
ATOM 1493 C CA . VAL A 1 187 ? 56.626 46.061 -18.938 1.00 29.74 187 VAL A CA 1
ATOM 1494 C C . VAL A 1 187 ? 57.316 46.310 -17.596 1.00 27.49 187 VAL A C 1
ATOM 1495 O O . VAL A 1 187 ? 56.803 45.940 -16.548 1.00 30.78 187 VAL A O 1
ATOM 1499 N N . ASN A 1 188 ? 58.482 46.939 -17.632 1.00 30.83 188 ASN A N 1
ATOM 1500 C CA . ASN A 1 188 ? 59.204 47.223 -16.398 1.00 28.49 188 ASN A CA 1
ATOM 1501 C C . ASN A 1 188 ? 58.669 48.446 -15.691 1.00 28.76 188 ASN A C 1
ATOM 1502 O O . ASN A 1 188 ? 58.701 49.564 -16.217 1.00 33.09 188 ASN A O 1
ATOM 1507 N N . GLU A 1 189 ? 58.154 48.210 -14.496 1.00 21.00 189 GLU A N 1
ATOM 1508 C CA . GLU A 1 189 ? 57.656 49.265 -13.643 1.00 32.24 189 GLU A CA 1
ATOM 1509 C C . GLU A 1 189 ? 56.669 50.272 -14.231 1.00 29.21 189 GLU A C 1
ATOM 1510 O O . GLU A 1 189 ? 56.930 51.471 -14.264 1.00 28.18 189 GLU A O 1
ATOM 1516 N N . PRO A 1 190 ? 55.524 49.793 -14.716 1.00 23.80 190 PRO A N 1
ATOM 1517 C CA . PRO A 1 190 ? 54.557 50.745 -15.262 1.00 25.14 190 PRO A CA 1
ATOM 1518 C C . PRO A 1 190 ? 53.836 51.294 -14.036 1.00 28.35 190 PRO A C 1
ATOM 1519 O O . PRO A 1 190 ? 54.068 50.811 -12.930 1.00 31.06 190 PRO A O 1
ATOM 1523 N N . ASN A 1 191 ? 52.962 52.278 -14.225 1.00 32.62 191 ASN A N 1
ATOM 1524 C CA . ASN A 1 191 ? 52.215 52.883 -13.114 1.00 21.40 191 ASN A CA 1
ATOM 1525 C C . ASN A 1 191 ? 51.042 51.972 -12.737 1.00 26.51 191 ASN A C 1
ATOM 1526 O O . ASN A 1 191 ? 49.872 52.278 -13.010 1.00 25.27 191 ASN A O 1
ATOM 1531 N N . TYR A 1 192 ? 51.365 50.843 -12.118 1.00 15.51 192 TYR A N 1
ATOM 1532 C CA . TYR A 1 192 ? 50.345 49.872 -11.721 1.00 28.99 192 TYR A CA 1
ATOM 1533 C C . TYR A 1 192 ? 49.146 50.394 -10.948 1.00 22.74 192 TYR A C 1
ATOM 1534 O O . TYR A 1 192 ? 48.011 50.086 -11.291 1.00 33.46 192 TYR A O 1
ATOM 1543 N N . LYS A 1 193 ? 49.386 51.178 -9.906 1.00 23.43 193 LYS A N 1
ATOM 1544 C CA . LYS A 1 193 ? 48.283 51.690 -9.104 1.00 25.74 193 LYS A CA 1
ATOM 1545 C C . LYS A 1 193 ? 47.290 52.537 -9.899 1.00 29.35 193 LYS A C 1
ATOM 1546 O O . LYS A 1 193 ? 46.090 52.440 -9.679 1.00 30.76 193 LYS A O 1
ATOM 1552 N N . ALA A 1 194 ? 47.776 53.341 -10.842 1.00 28.42 194 ALA A N 1
ATOM 1553 C CA . ALA A 1 194 ? 46.888 54.214 -11.612 1.00 22.59 194 ALA A CA 1
ATOM 1554 C C . ALA A 1 194 ? 46.301 53.669 -12.913 1.00 29.28 194 ALA A C 1
ATOM 1555 O O . ALA A 1 194 ? 45.502 54.343 -13.557 1.00 25.45 194 ALA A O 1
ATOM 1557 N N . ILE A 1 195 ? 46.685 52.460 -13.299 1.00 28.79 195 ILE A N 1
ATOM 1558 C CA . ILE A 1 195 ? 46.187 51.870 -14.534 1.00 32.17 195 ILE A CA 1
ATOM 1559 C C . ILE A 1 195 ? 44.682 51.569 -14.575 1.00 36.52 195 ILE A C 1
ATOM 1560 O O . ILE A 1 195 ? 44.121 50.987 -13.646 1.00 35.99 195 ILE A O 1
ATOM 1565 N N . LYS A 1 196 ? 44.044 51.982 -15.670 1.00 31.96 196 LYS A N 1
ATOM 1566 C CA . LYS A 1 196 ? 42.619 51.756 -15.909 1.00 34.25 196 LYS A CA 1
ATOM 1567 C C . LYS A 1 196 ? 42.495 51.201 -17.331 1.00 33.39 196 LYS A C 1
ATOM 1568 O O . LYS A 1 196 ? 42.746 51.908 -18.301 1.00 49.91 196 LYS A O 1
ATOM 1574 N N . LEU A 1 197 ? 42.126 49.936 -17.466 1.00 34.25 197 LEU A N 1
ATOM 1575 C CA . LEU A 1 197 ? 41.996 49.338 -18.792 1.00 27.64 197 LEU A CA 1
ATOM 1576 C C . LEU A 1 197 ? 40.567 49.480 -19.301 1.00 35.99 197 LEU A C 1
ATOM 1577 O O . LEU A 1 197 ? 39.617 49.338 -18.534 1.00 42.14 197 LEU A O 1
ATOM 1582 N N . SER A 1 198 ? 40.416 49.774 -20.590 1.00 41.12 198 SER A N 1
ATOM 1583 C CA . SER A 1 198 ? 39.091 49.913 -21.211 1.00 43.96 198 SER A CA 1
ATOM 1584 C C . SER A 1 198 ? 39.270 49.733 -22.706 1.00 43.98 198 SER A C 1
ATOM 1585 O O . SER A 1 198 ? 40.291 50.134 -23.267 1.00 39.53 198 SER A O 1
ATOM 1588 N N . PRO A 1 199 ? 38.279 49.137 -23.380 1.00 48.64 199 PRO A N 1
ATOM 1589 C CA . PRO A 1 199 ? 38.405 48.935 -24.830 1.00 49.52 199 PRO A CA 1
ATOM 1590 C C . PRO A 1 199 ? 38.518 50.232 -25.648 1.00 54.71 199 PRO A C 1
ATOM 1591 O O . PRO A 1 199 ? 39.248 50.281 -26.644 1.00 60.95 199 PRO A O 1
ATOM 1595 N N . GLU A 1 200 ? 37.829 51.288 -25.220 1.00 48.45 200 GLU A N 1
ATOM 1596 C CA . GLU A 1 200 ? 37.872 52.548 -25.956 1.00 52.00 200 GLU A CA 1
ATOM 1597 C C . GLU A 1 200 ? 39.189 53.317 -25.815 1.00 49.87 200 GLU A C 1
ATOM 1598 O O . GLU A 1 200 ? 39.775 53.750 -26.811 1.00 60.12 200 GLU A O 1
ATOM 1604 N N . LYS A 1 201 ? 39.666 53.474 -24.586 1.00 42.15 201 LYS A N 1
ATOM 1605 C CA . LYS A 1 201 ? 40.905 54.208 -24.340 1.00 42.86 201 LYS A CA 1
ATOM 1606 C C . LYS A 1 201 ? 42.173 53.334 -24.294 1.00 43.66 201 LYS A C 1
ATOM 1607 O O . LYS A 1 201 ? 43.294 53.849 -24.347 1.00 42.38 201 LYS A O 1
ATOM 1613 N N . GLY A 1 202 ? 41.996 52.017 -24.207 1.00 43.66 202 GLY A N 1
ATOM 1614 C CA . GLY A 1 202 ? 43.140 51.121 -24.119 1.00 39.42 202 GLY A CA 1
ATOM 1615 C C . GLY A 1 202 ? 43.731 51.175 -22.716 1.00 38.14 202 GLY A C 1
ATOM 1616 O O . GLY A 1 202 ? 43.114 50.735 -21.747 1.00 41.48 202 GLY A O 1
ATOM 1617 N N . LEU A 1 203 ? 44.930 51.728 -22.605 1.00 38.23 203 LEU A N 1
ATOM 1618 C CA . LEU A 1 203 ? 45.591 51.860 -21.321 1.00 35.57 203 LEU A CA 1
ATOM 1619 C C . LEU A 1 203 ? 45.474 53.308 -20.861 1.00 36.83 203 LEU A C 1
ATOM 1620 O O . LEU A 1 203 ? 46.053 54.207 -21.467 1.00 40.13 203 LEU A O 1
ATOM 1625 N N . ALA A 1 204 ? 44.726 53.536 -19.792 1.00 30.35 204 ALA A N 1
ATOM 1626 C CA . ALA A 1 204 ? 44.560 54.888 -19.284 1.00 30.21 204 ALA A CA 1
ATOM 1627 C C . ALA A 1 204 ? 45.137 55.052 -17.882 1.00 26.27 204 ALA A C 1
ATOM 1628 O O . ALA A 1 204 ? 45.354 54.082 -17.170 1.00 28.92 204 ALA A O 1
ATOM 1630 N N . ILE A 1 205 ? 45.400 56.293 -17.498 1.00 31.91 205 ILE A N 1
ATOM 1631 C CA . ILE A 1 205 ? 45.945 56.585 -16.182 1.00 31.12 205 ILE A CA 1
ATOM 1632 C C . ILE A 1 205 ? 44.982 57.489 -15.441 1.00 31.61 205 ILE A C 1
ATOM 1633 O O . ILE A 1 205 ? 44.427 58.427 -16.016 1.00 31.43 205 ILE A O 1
ATOM 1638 N N . GLN A 1 206 ? 44.758 57.184 -14.167 1.00 31.59 206 GLN A N 1
ATOM 1639 C CA . GLN A 1 206 ? 43.889 58.009 -13.351 1.00 25.37 206 GLN A CA 1
ATOM 1640 C C . GLN A 1 206 ? 44.771 58.807 -12.418 1.00 27.87 206 GLN A C 1
ATOM 1641 O O . GLN A 1 206 ? 45.484 58.250 -11.591 1.00 37.63 206 GLN A O 1
ATOM 1647 N N . PRO A 1 207 ? 44.741 60.135 -12.545 1.00 30.74 207 PRO A N 1
ATOM 1648 C CA . PRO A 1 207 ? 45.579 60.948 -11.669 1.00 32.69 207 PRO A CA 1
ATOM 1649 C C . PRO A 1 207 ? 45.292 60.652 -10.199 1.00 43.49 207 PRO A C 1
ATOM 1650 O O . PRO A 1 207 ? 44.244 60.107 -9.847 1.00 44.44 207 PRO A O 1
ATOM 1654 N N . SER A 1 208 ? 46.235 61.003 -9.340 1.00 45.54 208 SER A N 1
ATOM 1655 C CA . SER A 1 208 ? 46.056 60.780 -7.918 1.00 60.00 208 SER A CA 1
ATOM 1656 C C . SER A 1 208 ? 46.042 62.112 -7.179 1.00 64.61 208 SER A C 1
ATOM 1657 O O . SER A 1 208 ? 46.704 63.072 -7.598 1.00 52.04 208 SER A O 1
ATOM 1660 N N . GLU A 1 209 ? 45.264 62.188 -6.101 1.00 68.75 209 GLU A N 1
ATOM 1661 C CA . GLU A 1 209 ? 45.265 63.409 -5.315 1.00 74.81 209 GLU A CA 1
ATOM 1662 C C . GLU A 1 209 ? 46.191 63.121 -4.148 1.00 73.12 209 GLU A C 1
ATOM 1663 O O . GLU A 1 209 ? 45.871 62.310 -3.282 1.00 74.24 209 GLU A O 1
ATOM 1669 N N . VAL A 1 210 ? 47.352 63.767 -4.155 1.00 69.19 210 VAL A N 1
ATOM 1670 C CA . VAL A 1 210 ? 48.343 63.579 -3.110 1.00 72.18 210 VAL A CA 1
ATOM 1671 C C . VAL A 1 210 ? 48.629 64.885 -2.394 1.00 76.70 210 VAL A C 1
ATOM 1672 O O . VAL A 1 210 ? 48.433 65.967 -2.945 1.00 74.64 210 VAL A O 1
ATOM 1676 N N . GLN A 1 211 ? 49.093 64.776 -1.157 1.00 83.45 211 GLN A N 1
ATOM 1677 C CA . GLN A 1 211 ? 49.417 65.945 -0.357 1.00 86.33 211 GLN A CA 1
ATOM 1678 C C . GLN A 1 211 ? 50.783 66.477 -0.775 1.00 83.90 211 GLN A C 1
ATOM 1679 O O . GLN A 1 211 ? 51.019 67.683 -0.791 1.00 81.55 211 GLN A O 1
ATOM 1685 N N . GLU A 1 212 ? 51.674 65.563 -1.135 1.00 84.67 212 GLU A N 1
ATOM 1686 C CA . GLU A 1 212 ? 53.017 65.934 -1.545 1.00 84.84 212 GLU A CA 1
ATOM 1687 C C . GLU A 1 212 ? 53.198 65.777 -3.051 1.00 76.91 212 GLU A C 1
ATOM 1688 O O . GLU A 1 212 ? 53.442 64.674 -3.540 1.00 75.95 212 GLU A O 1
ATOM 1694 N N . ARG A 1 213 ? 53.069 66.880 -3.785 1.00 67.51 213 ARG A N 1
ATOM 1695 C CA . ARG A 1 213 ? 53.245 66.839 -5.233 1.00 61.07 213 ARG A CA 1
ATOM 1696 C C . ARG A 1 213 ? 54.610 66.239 -5.563 1.00 65.74 213 ARG A C 1
ATOM 1697 O O . ARG A 1 213 ? 55.643 66.717 -5.091 1.00 68.27 213 ARG A O 1
ATOM 1705 N N . GLN A 1 214 ? 54.611 65.188 -6.375 1.00 63.24 214 GLN A N 1
ATOM 1706 C CA . GLN A 1 214 ? 55.849 64.548 -6.778 1.00 51.69 214 GLN A CA 1
ATOM 1707 C C . GLN A 1 214 ? 56.299 65.142 -8.101 1.00 54.17 214 GLN A C 1
ATOM 1708 O O . GLN A 1 214 ? 57.492 65.188 -8.393 1.00 59.78 214 GLN A O 1
ATOM 1714 N N . LEU A 1 215 ? 55.335 65.598 -8.898 1.00 52.07 215 LEU A N 1
ATOM 1715 C CA . LEU A 1 215 ? 55.620 66.199 -10.197 1.00 46.21 215 LEU A CA 1
ATOM 1716 C C . LEU A 1 215 ? 55.743 67.711 -10.066 1.00 48.85 215 LEU A C 1
ATOM 1717 O O . LEU A 1 215 ? 54.999 68.350 -9.317 1.00 48.74 215 LEU A O 1
ATOM 1722 N N . ALA A 1 216 ? 56.677 68.280 -10.815 1.00 46.73 216 ALA A N 1
ATOM 1723 C CA . ALA A 1 216 ? 56.930 69.709 -10.768 1.00 47.10 216 ALA A CA 1
ATOM 1724 C C . ALA A 1 216 ? 55.852 70.578 -11.402 1.00 48.23 216 ALA A C 1
ATOM 1725 O O . ALA A 1 216 ? 55.214 70.193 -12.384 1.00 44.07 216 ALA A O 1
ATOM 1727 N N . VAL A 1 217 ? 55.664 71.763 -10.830 1.00 49.75 217 VAL A N 1
ATOM 1728 C CA . VAL A 1 217 ? 54.702 72.724 -11.349 1.00 46.40 217 VAL A CA 1
ATOM 1729 C C . VAL A 1 217 ? 55.480 73.891 -11.943 1.00 51.24 217 VAL A C 1
ATOM 1730 O O . VAL A 1 217 ? 56.039 74.693 -11.210 1.00 57.78 217 VAL A O 1
ATOM 1734 N N . LYS A 1 218 ? 55.520 73.988 -13.266 1.00 54.26 218 LYS A N 1
ATOM 1735 C CA . LYS A 1 218 ? 56.254 75.067 -13.923 1.00 53.97 218 LYS A CA 1
ATOM 1736 C C . LYS A 1 218 ? 55.407 76.323 -14.130 1.00 56.27 218 LYS A C 1
ATOM 1737 O O . LYS A 1 218 ? 55.797 77.226 -14.874 1.00 61.59 218 LYS A O 1
ATOM 1743 N N . ASN A 1 219 ? 54.253 76.377 -13.470 1.00 56.65 219 ASN A N 1
ATOM 1744 C CA . ASN A 1 219 ? 53.348 77.519 -13.586 1.00 65.55 219 ASN A CA 1
ATOM 1745 C C . ASN A 1 219 ? 53.179 78.023 -15.018 1.00 64.63 219 ASN A C 1
ATOM 1746 O O . ASN A 1 219 ? 53.569 79.141 -15.342 1.00 70.38 219 ASN A O 1
ATOM 1751 N N . LYS A 1 220 ? 52.601 77.187 -15.870 1.00 62.94 220 LYS A N 1
ATOM 1752 C CA . LYS A 1 220 ? 52.352 77.541 -17.261 1.00 61.37 220 LYS A CA 1
ATOM 1753 C C . LYS A 1 220 ? 51.428 76.466 -17.813 1.00 58.97 220 LYS A C 1
ATOM 1754 O O . LYS A 1 220 ? 51.761 75.283 -17.792 1.00 53.74 220 LYS A O 1
ATOM 1760 N N . GLU A 1 221 ? 50.248 76.858 -18.275 1.00 56.56 221 GLU A N 1
ATOM 1761 C CA . GLU A 1 221 ? 49.330 75.864 -18.803 1.00 59.93 221 GLU A CA 1
ATOM 1762 C C . GLU A 1 221 ? 49.816 75.342 -20.145 1.00 52.71 221 GLU A C 1
ATOM 1763 O O . GLU A 1 221 ? 50.670 75.948 -20.790 1.00 49.04 221 GLU A O 1
ATOM 1769 N N . GLY A 1 222 ? 49.290 74.193 -20.544 1.00 50.04 222 GLY A N 1
ATOM 1770 C CA . GLY A 1 222 ? 49.667 73.618 -21.819 1.00 47.24 222 GLY A CA 1
ATOM 1771 C C . GLY A 1 222 ? 50.728 72.536 -21.798 1.00 39.21 222 GLY A C 1
ATOM 1772 O O . GLY A 1 222 ? 51.255 72.162 -20.756 1.00 41.21 222 GLY A O 1
ATOM 1773 N N . LEU A 1 223 ? 51.027 72.046 -22.992 1.00 38.65 223 LEU A N 1
ATOM 1774 C CA . LEU A 1 223 ? 52.009 71.007 -23.229 1.00 43.00 223 LEU A CA 1
ATOM 1775 C C . LEU A 1 223 ? 53.416 71.582 -23.336 1.00 47.24 223 LEU A C 1
ATOM 1776 O O . LEU A 1 223 ? 53.606 72.704 -23.794 1.00 51.71 223 LEU A O 1
ATOM 1781 N N . GLU A 1 224 ? 54.402 70.796 -22.920 1.00 48.01 224 GLU A N 1
ATOM 1782 C CA . GLU A 1 224 ? 55.797 71.203 -22.992 1.00 40.07 224 GLU A CA 1
ATOM 1783 C C . GLU A 1 224 ? 56.692 69.978 -23.086 1.00 39.95 224 GLU A C 1
ATOM 1784 O O . GLU A 1 224 ? 56.529 69.027 -22.322 1.00 38.90 224 GLU A O 1
ATOM 1790 N N . ILE A 1 225 ? 57.623 69.987 -24.031 1.00 30.64 225 ILE A N 1
ATOM 1791 C CA . ILE A 1 225 ? 58.544 68.869 -24.161 1.00 38.00 225 ILE A CA 1
ATOM 1792 C C . ILE A 1 225 ? 59.810 69.230 -23.371 1.00 39.79 225 ILE A C 1
ATOM 1793 O O . ILE A 1 225 ? 60.605 70.073 -23.783 1.00 48.51 225 ILE A O 1
ATOM 1798 N N . VAL A 1 226 ? 59.968 68.591 -22.219 1.00 42.99 226 VAL A N 1
ATOM 1799 C CA . VAL A 1 226 ? 61.104 68.818 -21.341 1.00 43.47 226 VAL A CA 1
ATOM 1800 C C . VAL A 1 226 ? 62.265 67.893 -21.688 1.00 50.75 226 VAL A C 1
ATOM 1801 O O . VAL A 1 226 ? 62.101 66.675 -21.720 1.00 52.36 226 VAL A O 1
ATOM 1805 N N . THR A 1 227 ? 63.434 68.480 -21.939 1.00 53.89 227 THR A N 1
ATOM 1806 C CA . THR A 1 227 ? 64.641 67.720 -22.260 1.00 53.85 227 THR A CA 1
ATOM 1807 C C . THR A 1 227 ? 65.594 67.720 -21.057 1.00 61.72 227 THR A C 1
ATOM 1808 O O . THR A 1 227 ? 65.817 68.763 -20.449 1.00 68.82 227 THR A O 1
ATOM 1812 N N . ALA A 1 228 ? 66.147 66.556 -20.714 1.00 64.75 228 ALA A N 1
ATOM 1813 C CA . ALA A 1 228 ? 67.076 66.439 -19.583 1.00 63.99 228 ALA A CA 1
ATOM 1814 C C . ALA A 1 228 ? 68.531 66.517 -20.059 1.00 66.18 228 ALA A C 1
ATOM 1815 O O . ALA A 1 228 ? 68.806 66.372 -21.248 1.00 66.34 228 ALA A O 1
ATOM 1817 N N . GLU A 1 229 ? 69.462 66.744 -19.134 1.00 72.21 229 GLU A N 1
ATOM 1818 C CA . GLU A 1 229 ? 70.871 66.845 -19.506 1.00 81.65 229 GLU A CA 1
ATOM 1819 C C . GLU A 1 229 ? 71.309 65.690 -20.410 1.00 81.59 229 GLU A C 1
ATOM 1820 O O . GLU A 1 229 ? 71.942 65.906 -21.449 1.00 75.16 229 GLU A O 1
ATOM 1826 N N . ASP A 1 230 ? 70.956 64.469 -20.017 1.00 78.99 230 ASP A N 1
ATOM 1827 C CA . ASP A 1 230 ? 71.329 63.272 -20.770 1.00 77.53 230 ASP A CA 1
ATOM 1828 C C . ASP A 1 230 ? 70.685 63.139 -22.148 1.00 72.62 230 ASP A C 1
ATOM 1829 O O . ASP A 1 230 ? 71.030 62.239 -22.913 1.00 67.06 230 ASP A O 1
ATOM 1834 N N . GLY A 1 231 ? 69.748 64.024 -22.467 1.00 68.92 231 GLY A N 1
ATOM 1835 C CA . GLY A 1 231 ? 69.103 63.953 -23.765 1.00 63.48 231 GLY A CA 1
ATOM 1836 C C . GLY A 1 231 ? 67.687 63.412 -23.706 1.00 60.65 231 GLY A C 1
ATOM 1837 O O . GLY A 1 231 ? 66.929 63.560 -24.665 1.00 60.59 231 GLY A O 1
ATOM 1838 N N . SER A 1 232 ? 67.333 62.782 -22.588 1.00 48.39 232 SER A N 1
ATOM 1839 C CA . SER A 1 232 ? 65.994 62.228 -22.410 1.00 50.14 232 SER A CA 1
ATOM 1840 C C . SER A 1 232 ? 64.912 63.293 -22.586 1.00 49.51 232 SER A C 1
ATOM 1841 O O . SER A 1 232 ? 65.115 64.465 -22.249 1.00 51.14 232 SER A O 1
ATOM 1844 N N . LYS A 1 233 ? 63.764 62.868 -23.106 1.00 38.25 233 LYS A N 1
ATOM 1845 C CA . LYS A 1 233 ? 62.627 63.751 -23.330 1.00 38.82 233 LYS A CA 1
ATOM 1846 C C . LYS A 1 233 ? 61.356 63.215 -22.689 1.00 33.84 233 LYS A C 1
ATOM 1847 O O . LYS A 1 233 ? 61.134 62.009 -22.638 1.00 37.45 233 LYS A O 1
ATOM 1853 N N . LYS A 1 234 ? 60.517 64.122 -22.207 1.00 36.56 234 LYS A N 1
ATOM 1854 C CA . LYS A 1 234 ? 59.242 63.739 -21.617 1.00 44.08 234 LYS A CA 1
ATOM 1855 C C . LYS A 1 234 ? 58.250 64.875 -21.826 1.00 45.99 234 LYS A C 1
ATOM 1856 O O . LYS A 1 234 ? 58.650 66.026 -21.990 1.00 50.01 234 LYS A O 1
ATOM 1862 N N . ILE A 1 235 ? 56.961 64.553 -21.843 1.00 44.88 235 ILE A N 1
ATOM 1863 C CA . ILE A 1 235 ? 55.943 65.581 -22.003 1.00 35.33 235 ILE A CA 1
ATOM 1864 C C . ILE A 1 235 ? 55.520 66.010 -20.616 1.00 32.64 235 ILE A C 1
ATOM 1865 O O . ILE A 1 235 ? 55.409 65.187 -19.708 1.00 34.11 235 ILE A O 1
ATOM 1870 N N . HIS A 1 236 ? 55.314 67.307 -20.451 1.00 32.71 236 HIS A N 1
ATOM 1871 C CA . HIS A 1 236 ? 54.880 67.853 -19.180 1.00 30.92 236 HIS A CA 1
ATOM 1872 C C . HIS A 1 236 ? 53.667 68.671 -19.528 1.00 30.64 236 HIS A C 1
ATOM 1873 O O . HIS A 1 236 ? 53.748 69.628 -20.290 1.00 30.43 236 HIS A O 1
ATOM 1880 N N . LEU A 1 237 ? 52.539 68.268 -18.965 1.00 24.85 237 LEU A N 1
ATOM 1881 C CA . LEU A 1 237 ? 51.270 68.900 -19.234 1.00 27.84 237 LEU A CA 1
ATOM 1882 C C . LEU A 1 237 ? 50.665 69.472 -17.963 1.00 33.01 237 LEU A C 1
ATOM 1883 O O . LEU A 1 237 ? 50.606 68.790 -16.938 1.00 35.40 237 LEU A O 1
ATOM 1888 N N . GLU A 1 238 ? 50.234 70.729 -18.032 1.00 30.97 238 GLU A N 1
ATOM 1889 C CA . GLU A 1 238 ? 49.600 71.400 -16.894 1.00 40.29 238 GLU A CA 1
ATOM 1890 C C . GLU A 1 238 ? 48.224 71.920 -17.287 1.00 38.59 238 GLU A C 1
ATOM 1891 O O . GLU A 1 238 ? 48.066 72.554 -18.326 1.00 45.63 238 GLU A O 1
ATOM 1897 N N . LEU A 1 239 ? 47.229 71.649 -16.454 1.00 33.41 239 LEU A N 1
ATOM 1898 C CA . LEU A 1 239 ? 45.873 72.095 -16.733 1.00 34.52 239 LEU A CA 1
ATOM 1899 C C . LEU A 1 239 ? 45.147 72.522 -15.472 1.00 37.24 239 LEU A C 1
ATOM 1900 O O . LEU A 1 239 ? 45.170 71.817 -14.464 1.00 33.09 239 LEU A O 1
ATOM 1905 N N . LYS A 1 240 ? 44.511 73.686 -15.531 1.00 39.80 240 LYS A N 1
ATOM 1906 C CA . LYS A 1 240 ? 43.729 74.171 -14.410 1.00 43.58 240 LYS A CA 1
ATOM 1907 C C . LYS A 1 240 ? 42.361 73.544 -14.656 1.00 42.17 240 LYS A C 1
ATOM 1908 O O . LYS A 1 240 ? 41.779 73.728 -15.733 1.00 45.27 240 LYS A O 1
ATOM 1914 N N . VAL A 1 241 ? 41.861 72.789 -13.685 1.00 33.07 241 VAL A N 1
ATOM 1915 C CA . VAL A 1 241 ? 40.562 72.135 -13.829 1.00 45.90 241 VAL A CA 1
ATOM 1916 C C . VAL A 1 241 ? 39.608 72.611 -12.752 1.00 44.40 241 VAL A C 1
ATOM 1917 O O . VAL A 1 241 ? 40.028 72.937 -11.643 1.00 49.27 241 VAL A O 1
ATOM 1921 N N . ASP A 1 242 ? 38.323 72.646 -13.078 1.00 46.77 242 ASP A N 1
ATOM 1922 C CA . ASP A 1 242 ? 37.332 73.060 -12.104 1.00 44.83 242 ASP A CA 1
ATOM 1923 C C . ASP A 1 242 ? 37.444 72.151 -10.883 1.00 49.69 242 ASP A C 1
ATOM 1924 O O . ASP A 1 242 ? 37.557 70.927 -11.007 1.00 48.52 242 ASP A O 1
ATOM 1929 N N . PRO A 1 243 ? 37.412 72.745 -9.683 1.00 52.14 243 PRO A N 1
ATOM 1930 C CA . PRO A 1 243 ? 37.504 72.036 -8.399 1.00 49.67 243 PRO A CA 1
ATOM 1931 C C . PRO A 1 243 ? 36.494 70.901 -8.187 1.00 47.20 243 PRO A C 1
ATOM 1932 O O . PRO A 1 243 ? 36.725 70.005 -7.376 1.00 47.58 243 PRO A O 1
ATOM 1936 N N . HIS A 1 244 ? 35.385 70.929 -8.919 1.00 44.38 244 HIS A N 1
ATOM 1937 C CA . HIS A 1 244 ? 34.367 69.891 -8.795 1.00 46.79 244 HIS A CA 1
ATOM 1938 C C . HIS A 1 244 ? 34.818 68.561 -9.396 1.00 51.23 244 HIS A C 1
ATOM 1939 O O . HIS A 1 244 ? 34.104 67.559 -9.307 1.00 59.86 244 HIS A O 1
ATOM 1946 N N . PHE A 1 245 ? 35.987 68.551 -10.025 1.00 40.62 245 PHE A N 1
ATOM 1947 C CA . PHE A 1 245 ? 36.505 67.318 -10.618 1.00 47.47 245 PHE A CA 1
ATOM 1948 C C . PHE A 1 245 ? 37.385 66.545 -9.645 1.00 45.58 245 PHE A C 1
ATOM 1949 O O . PHE A 1 245 ? 38.397 67.043 -9.152 1.00 44.57 245 PHE A O 1
ATOM 1957 N N . ALA A 1 246 ? 36.969 65.321 -9.362 1.00 44.77 246 ALA A N 1
ATOM 1958 C CA . ALA A 1 246 ? 37.700 64.456 -8.462 1.00 43.68 246 ALA A CA 1
ATOM 1959 C C . ALA A 1 246 ? 38.648 63.599 -9.298 1.00 49.31 246 ALA A C 1
ATOM 1960 O O . ALA A 1 246 ? 38.389 63.332 -10.478 1.00 31.46 246 ALA A O 1
ATOM 1962 N N . PRO A 1 247 ? 39.764 63.162 -8.700 1.00 45.93 247 PRO A N 1
ATOM 1963 C CA . PRO A 1 247 ? 40.728 62.335 -9.424 1.00 47.17 247 PRO A CA 1
ATOM 1964 C C . PRO A 1 247 ? 40.048 61.220 -10.213 1.00 45.42 247 PRO A C 1
ATOM 1965 O O . PRO A 1 247 ? 40.409 60.938 -11.354 1.00 50.88 247 PRO A O 1
ATOM 1969 N N . LYS A 1 248 ? 39.045 60.603 -9.605 1.00 42.03 248 LYS A N 1
ATOM 1970 C CA . LYS A 1 248 ? 38.334 59.514 -10.249 1.00 41.44 248 LYS A CA 1
ATOM 1971 C C . LYS A 1 248 ? 37.457 59.955 -11.420 1.00 39.57 248 LYS A C 1
ATOM 1972 O O . LYS A 1 248 ? 36.854 59.126 -12.094 1.00 43.51 248 LYS A O 1
ATOM 1978 N N . ASP A 1 249 ? 37.382 61.256 -11.667 1.00 36.62 249 ASP A N 1
ATOM 1979 C CA . ASP A 1 249 ? 36.562 61.759 -12.763 1.00 28.42 249 ASP A CA 1
ATOM 1980 C C . ASP A 1 249 ? 37.401 62.049 -14.001 1.00 34.13 249 ASP A C 1
ATOM 1981 O O . ASP A 1 249 ? 36.861 62.371 -15.065 1.00 33.21 249 ASP A O 1
ATOM 1986 N N . VAL A 1 250 ? 38.718 61.939 -13.855 1.00 27.58 250 VAL A N 1
ATOM 1987 C CA . VAL A 1 250 ? 39.632 62.216 -14.946 1.00 28.52 250 VAL A CA 1
ATOM 1988 C C . VAL A 1 250 ? 40.435 60.990 -15.390 1.00 29.01 250 VAL A C 1
ATOM 1989 O O . VAL A 1 250 ? 40.815 60.143 -14.586 1.00 41.29 250 VAL A O 1
ATOM 1993 N N . LYS A 1 251 ? 40.685 60.910 -16.689 1.00 32.89 251 LYS A N 1
ATOM 1994 C CA . LYS A 1 251 ? 41.465 59.831 -17.273 1.00 27.58 251 LYS A CA 1
ATOM 1995 C C . LYS A 1 251 ? 42.395 60.394 -18.328 1.00 31.02 251 LYS A C 1
ATOM 1996 O O . LYS A 1 251 ? 42.021 61.275 -19.101 1.00 35.06 251 LYS A O 1
ATOM 2002 N N . VAL A 1 252 ? 43.622 59.894 -18.333 1.00 30.66 252 VAL A N 1
ATOM 2003 C CA . VAL A 1 252 ? 44.614 60.312 -19.304 1.00 27.88 252 VAL A CA 1
ATOM 2004 C C . VAL A 1 252 ? 45.069 59.078 -20.068 1.00 29.21 252 VAL A C 1
ATOM 2005 O O . VAL A 1 252 ? 45.177 57.995 -19.501 1.00 33.86 252 VAL A O 1
ATOM 2009 N N . TRP A 1 253 ? 45.301 59.230 -21.364 1.00 28.25 253 TRP A N 1
ATOM 2010 C CA . TRP A 1 253 ? 45.761 58.105 -22.161 1.00 26.41 253 TRP A CA 1
ATOM 2011 C C . TRP A 1 253 ? 46.437 58.558 -23.446 1.00 22.48 253 TRP A C 1
ATOM 2012 O O . TRP A 1 253 ? 46.292 59.700 -23.877 1.00 21.67 253 TRP A O 1
ATOM 2023 N N . ALA A 1 254 ? 47.181 57.648 -24.054 1.00 21.52 254 ALA A N 1
ATOM 2024 C CA . ALA A 1 254 ? 47.930 57.969 -25.247 1.00 19.42 254 ALA A CA 1
ATOM 2025 C C . ALA A 1 254 ? 47.502 57.145 -26.425 1.00 23.39 254 ALA A C 1
ATOM 2026 O O . ALA A 1 254 ? 46.905 56.080 -26.273 1.00 23.72 254 ALA A O 1
ATOM 2028 N N . LYS A 1 255 ? 47.827 57.657 -27.604 1.00 27.28 255 LYS A N 1
ATOM 2029 C CA . LYS A 1 255 ? 47.526 56.988 -28.851 1.00 30.30 255 LYS A CA 1
ATOM 2030 C C . LYS A 1 255 ? 48.688 57.334 -29.768 1.00 31.39 255 LYS A C 1
ATOM 2031 O O . LYS A 1 255 ? 48.597 58.212 -30.632 1.00 34.40 255 LYS A O 1
ATOM 2037 N N . GLY A 1 256 ? 49.795 56.636 -29.546 1.00 31.12 256 GLY A N 1
ATOM 2038 C CA . GLY A 1 256 ? 50.995 56.865 -30.324 1.00 28.59 256 GLY A CA 1
ATOM 2039 C C . GLY A 1 256 ? 51.738 58.097 -29.833 1.00 30.01 256 GLY A C 1
ATOM 2040 O O . GLY A 1 256 ? 52.339 58.090 -28.760 1.00 30.12 256 GLY A O 1
ATOM 2041 N N . ASN A 1 257 ? 51.690 59.162 -30.625 1.00 24.89 257 ASN A N 1
ATOM 2042 C CA . ASN A 1 257 ? 52.364 60.405 -30.288 1.00 25.50 257 ASN A CA 1
ATOM 2043 C C . ASN A 1 257 ? 51.324 61.453 -29.896 1.00 23.93 257 ASN A C 1
ATOM 2044 O O . ASN A 1 257 ? 51.570 62.656 -29.931 1.00 29.72 257 ASN A O 1
ATOM 2049 N N . LYS A 1 258 ? 50.153 60.973 -29.506 1.00 27.09 258 LYS A N 1
ATOM 2050 C CA . LYS A 1 258 ? 49.080 61.848 -29.091 1.00 22.69 258 LYS A CA 1
ATOM 2051 C C . LYS A 1 258 ? 48.678 61.493 -27.658 1.00 31.18 258 LYS A C 1
ATOM 2052 O O . LYS A 1 258 ? 48.759 60.331 -27.252 1.00 38.77 258 LYS A O 1
ATOM 2058 N N . VAL A 1 259 ? 48.265 62.504 -26.893 1.00 31.47 259 VAL A N 1
ATOM 2059 C CA . VAL A 1 259 ? 47.849 62.330 -25.504 1.00 25.15 259 VAL A CA 1
ATOM 2060 C C . VAL A 1 259 ? 46.466 62.915 -25.296 1.00 23.28 259 VAL A C 1
ATOM 2061 O O . VAL A 1 259 ? 46.215 64.054 -25.661 1.00 27.40 259 VAL A O 1
ATOM 2065 N N . TYR A 1 260 ? 45.578 62.136 -24.687 1.00 21.36 260 TYR A N 1
ATOM 2066 C CA . TYR A 1 260 ? 44.201 62.561 -24.454 1.00 20.08 260 TYR A CA 1
ATOM 2067 C C . TYR A 1 260 ? 43.872 62.682 -22.971 1.00 22.73 260 TYR A C 1
ATOM 2068 O O . TYR A 1 260 ? 44.326 61.875 -22.167 1.00 33.31 260 TYR A O 1
ATOM 2077 N N . VAL A 1 261 ? 43.074 63.688 -22.619 1.00 18.80 261 VAL A N 1
ATOM 2078 C CA . VAL A 1 261 ? 42.661 63.910 -21.237 1.00 23.17 261 VAL A CA 1
ATOM 2079 C C . VAL A 1 261 ? 41.160 64.117 -21.255 1.00 25.54 261 VAL A C 1
ATOM 2080 O O . VAL A 1 261 ? 40.652 64.940 -22.008 1.00 35.23 261 VAL A O 1
ATOM 2084 N N . HIS A 1 262 ? 40.446 63.377 -20.424 1.00 28.66 262 HIS A N 1
ATOM 2085 C CA . HIS A 1 262 ? 39.003 63.505 -20.387 1.00 29.56 262 HIS A CA 1
ATOM 2086 C C . HIS A 1 262 ? 38.523 63.574 -18.956 1.00 30.87 262 HIS A C 1
ATOM 2087 O O . HIS A 1 262 ? 39.000 62.840 -18.091 1.00 35.84 262 HIS A O 1
ATOM 2094 N N . GLY A 1 263 ? 37.582 64.473 -18.711 1.00 33.08 263 GLY A N 1
ATOM 2095 C CA . GLY A 1 263 ? 37.043 64.632 -17.377 1.00 27.42 263 GLY A CA 1
ATOM 2096 C C . GLY A 1 263 ? 35.542 64.808 -17.445 1.00 41.13 263 GLY A C 1
ATOM 2097 O O . GLY A 1 263 ? 35.032 65.575 -18.267 1.00 36.09 263 GLY A O 1
ATOM 2098 N N . VAL A 1 264 ? 34.829 64.078 -16.596 1.00 38.12 264 VAL A N 1
ATOM 2099 C CA . VAL A 1 264 ? 33.378 64.177 -16.553 1.00 43.10 264 VAL A CA 1
ATOM 2100 C C . VAL A 1 264 ? 32.925 63.816 -15.153 1.00 42.09 264 VAL A C 1
ATOM 2101 O O . VAL A 1 264 ? 33.319 62.788 -14.611 1.00 50.63 264 VAL A O 1
ATOM 2105 N N . THR A 1 265 ? 32.103 64.677 -14.572 1.00 45.89 265 THR A N 1
ATOM 2106 C CA . THR A 1 265 ? 31.603 64.484 -13.219 1.00 49.81 265 THR A CA 1
ATOM 2107 C C . THR A 1 265 ? 30.123 64.856 -13.166 1.00 53.42 265 THR A C 1
ATOM 2108 O O . THR A 1 265 ? 29.679 65.761 -13.875 1.00 51.60 265 THR A O 1
ATOM 2112 N N . GLY A 1 266 ? 29.360 64.140 -12.341 1.00 62.59 266 GLY A N 1
ATOM 2113 C CA . GLY A 1 266 ? 27.938 64.419 -12.198 1.00 60.71 266 GLY A CA 1
ATOM 2114 C C . GLY A 1 266 ? 27.108 64.125 -13.433 1.00 67.39 266 GLY A C 1
ATOM 2115 O O . GLY A 1 266 ? 25.983 64.613 -13.566 1.00 71.17 266 GLY A O 1
ATOM 2116 N N . HIS A 1 279 ? 26.330 68.912 -13.702 1.00 56.21 279 HIS A N 1
ATOM 2117 C CA . HIS A 1 279 ? 27.066 68.079 -14.650 1.00 59.28 279 HIS A CA 1
ATOM 2118 C C . HIS A 1 279 ? 28.013 68.866 -15.544 1.00 61.17 279 HIS A C 1
ATOM 2119 O O . HIS A 1 279 ? 27.587 69.743 -16.296 1.00 62.84 279 HIS A O 1
ATOM 2126 N N . ARG A 1 280 ? 29.292 68.513 -15.494 1.00 60.94 280 ARG A N 1
ATOM 2127 C CA . ARG A 1 280 ? 30.301 69.195 -16.287 1.00 55.89 280 ARG A CA 1
ATOM 2128 C C . ARG A 1 280 ? 31.385 68.246 -16.772 1.00 52.04 280 ARG A C 1
ATOM 2129 O O . ARG A 1 280 ? 31.708 67.273 -16.103 1.00 62.58 280 ARG A O 1
ATOM 2137 N N . GLU A 1 281 ? 31.941 68.525 -17.942 1.00 49.38 281 GLU A N 1
ATOM 2138 C CA . GLU A 1 281 ? 33.000 67.685 -18.470 1.00 48.78 281 GLU A CA 1
ATOM 2139 C C . GLU A 1 281 ? 33.907 68.433 -19.438 1.00 47.39 281 GLU A C 1
ATOM 2140 O O . GLU A 1 281 ? 33.579 69.526 -19.889 1.00 46.68 281 GLU A O 1
ATOM 2146 N N . PHE A 1 282 ? 35.067 67.854 -19.727 1.00 45.78 282 PHE A N 1
ATOM 2147 C CA . PHE A 1 282 ? 36.010 68.460 -20.656 1.00 37.98 282 PHE A CA 1
ATOM 2148 C C . PHE A 1 282 ? 36.785 67.383 -21.403 1.00 35.56 282 PHE A C 1
ATOM 2149 O O . PHE A 1 282 ? 36.892 66.245 -20.951 1.00 38.12 282 PHE A O 1
ATOM 2157 N N . TYR A 1 283 ? 37.347 67.750 -22.543 1.00 34.89 283 TYR A N 1
ATOM 2158 C CA . TYR A 1 283 ? 38.068 66.787 -23.347 1.00 30.75 283 TYR A CA 1
ATOM 2159 C C . TYR A 1 283 ? 39.153 67.491 -24.162 1.00 34.72 283 TYR A C 1
ATOM 2160 O O . TYR A 1 283 ? 38.862 68.141 -25.157 1.00 34.09 283 TYR A O 1
ATOM 2169 N N . LYS A 1 284 ? 40.401 67.356 -23.725 1.00 30.60 284 LYS A N 1
ATOM 2170 C CA . LYS A 1 284 ? 41.536 67.977 -24.392 1.00 28.11 284 LYS A CA 1
ATOM 2171 C C . LYS A 1 284 ? 42.464 66.917 -25.004 1.00 30.90 284 LYS A C 1
ATOM 2172 O O . LYS A 1 284 ? 42.402 65.751 -24.627 1.00 30.81 284 LYS A O 1
ATOM 2178 N N . ALA A 1 285 ? 43.310 67.328 -25.952 1.00 31.48 285 ALA A N 1
ATOM 2179 C CA . ALA A 1 285 ? 44.256 66.426 -26.628 1.00 27.57 285 ALA A CA 1
ATOM 2180 C C . ALA A 1 285 ? 45.477 67.184 -27.139 1.00 30.96 285 ALA A C 1
ATOM 2181 O O . ALA A 1 285 ? 45.395 68.363 -27.502 1.00 30.24 285 ALA A O 1
ATOM 2183 N N . PHE A 1 286 ? 46.613 66.496 -27.184 1.00 24.45 286 PHE A N 1
ATOM 2184 C CA . PHE A 1 286 ? 47.853 67.119 -27.619 1.00 24.51 286 PHE A CA 1
ATOM 2185 C C . PHE A 1 286 ? 48.689 66.185 -28.490 1.00 21.30 286 PHE A C 1
ATOM 2186 O O . PHE A 1 286 ? 48.740 64.990 -28.234 1.00 25.21 286 PHE A O 1
ATOM 2194 N N . VAL A 1 287 ? 49.346 66.724 -29.516 1.00 24.88 287 VAL A N 1
ATOM 2195 C CA . VAL A 1 287 ? 50.203 65.898 -30.374 1.00 24.53 287 VAL A CA 1
ATOM 2196 C C . VAL A 1 287 ? 51.675 66.250 -30.117 1.00 30.75 287 VAL A C 1
ATOM 2197 O O . VAL A 1 287 ? 51.997 67.400 -29.842 1.00 26.63 287 VAL A O 1
ATOM 2201 N N . THR A 1 288 ? 52.560 65.255 -30.176 1.00 31.11 288 THR A N 1
ATOM 2202 C CA . THR A 1 288 ? 53.985 65.483 -29.940 1.00 30.51 288 THR A CA 1
ATOM 2203 C C . THR A 1 288 ? 54.839 64.906 -31.076 1.00 38.03 288 THR A C 1
ATOM 2204 O O . THR A 1 288 ? 54.357 64.119 -31.896 1.00 33.69 288 THR A O 1
ATOM 2208 N N . PRO A 1 289 ? 56.128 65.288 -31.136 1.00 33.72 289 PRO A N 1
ATOM 2209 C CA . PRO A 1 289 ? 57.012 64.789 -32.193 1.00 37.16 289 PRO A CA 1
ATOM 2210 C C . PRO A 1 289 ? 57.605 63.406 -31.934 1.00 36.43 289 PRO A C 1
ATOM 2211 O O . PRO A 1 289 ? 58.317 62.868 -32.776 1.00 42.52 289 PRO A O 1
ATOM 2215 N N . GLU A 1 290 ? 57.317 62.836 -30.772 1.00 39.04 290 GLU A N 1
ATOM 2216 C CA . GLU A 1 290 ? 57.824 61.513 -30.446 1.00 38.93 290 GLU A CA 1
ATOM 2217 C C . GLU A 1 290 ? 56.718 60.620 -29.906 1.00 40.03 290 GLU A C 1
ATOM 2218 O O . GLU A 1 290 ? 55.580 61.065 -29.737 1.00 38.46 290 GLU A O 1
ATOM 2224 N N . VAL A 1 291 ? 57.055 59.357 -29.657 1.00 32.87 291 VAL A N 1
ATOM 2225 C CA . VAL A 1 291 ? 56.099 58.388 -29.137 1.00 25.41 291 VAL A CA 1
ATOM 2226 C C . VAL A 1 291 ? 56.056 58.413 -27.612 1.00 25.62 291 VAL A C 1
ATOM 2227 O O . VAL A 1 291 ? 57.081 58.572 -26.956 1.00 25.59 291 VAL A O 1
ATOM 2231 N N . VAL A 1 292 ? 54.861 58.269 -27.055 1.00 15.93 292 VAL A N 1
ATOM 2232 C CA . VAL A 1 292 ? 54.676 58.254 -25.604 1.00 31.11 292 VAL A CA 1
ATOM 2233 C C . VAL A 1 292 ? 54.885 56.839 -25.034 1.00 34.32 292 VAL A C 1
ATOM 2234 O O . VAL A 1 292 ? 54.508 55.862 -25.675 1.00 40.28 292 VAL A O 1
ATOM 2238 N N . ASP A 1 293 ? 55.495 56.726 -23.851 1.00 38.16 293 ASP A N 1
ATOM 2239 C CA . ASP A 1 293 ? 55.686 55.412 -23.188 1.00 43.84 293 ASP A CA 1
ATOM 2240 C C . ASP A 1 293 ? 54.558 55.376 -22.143 1.00 35.43 293 ASP A C 1
ATOM 2241 O O . ASP A 1 293 ? 54.784 55.407 -20.935 1.00 41.65 293 ASP A O 1
ATOM 2246 N N . ALA A 1 294 ? 53.339 55.330 -22.663 1.00 30.82 294 ALA A N 1
ATOM 2247 C CA . ALA A 1 294 ? 52.099 55.362 -21.915 1.00 26.57 294 ALA A CA 1
ATOM 2248 C C . ALA A 1 294 ? 51.972 54.708 -20.533 1.00 30.85 294 ALA A C 1
ATOM 2249 O O . ALA A 1 294 ? 51.453 55.335 -19.609 1.00 22.14 294 ALA A O 1
ATOM 2251 N N . SER A 1 295 ? 52.416 53.463 -20.376 1.00 26.08 295 SER A N 1
ATOM 2252 C CA . SER A 1 295 ? 52.283 52.796 -19.077 1.00 25.89 295 SER A CA 1
ATOM 2253 C C . SER A 1 295 ? 53.089 53.486 -17.985 1.00 33.37 295 SER A C 1
ATOM 2254 O O . SER A 1 295 ? 52.826 53.285 -16.803 1.00 25.52 295 SER A O 1
ATOM 2257 N N . LYS A 1 296 ? 54.072 54.294 -18.379 1.00 28.78 296 LYS A N 1
ATOM 2258 C CA . LYS A 1 296 ? 54.902 54.994 -17.409 1.00 25.19 296 LYS A CA 1
ATOM 2259 C C . LYS A 1 296 ? 54.345 56.381 -17.094 1.00 26.29 296 LYS A C 1
ATOM 2260 O O . LYS A 1 296 ? 55.006 57.181 -16.442 1.00 34.88 296 LYS A O 1
ATOM 2266 N N . THR A 1 297 ? 53.131 56.667 -17.547 1.00 28.00 297 THR A N 1
ATOM 2267 C CA . THR A 1 297 ? 52.521 57.977 -17.323 1.00 25.03 297 THR A CA 1
ATOM 2268 C C . THR A 1 297 ? 52.175 58.281 -15.879 1.00 30.27 297 THR A C 1
ATOM 2269 O O . THR A 1 297 ? 51.708 57.420 -15.141 1.00 33.39 297 THR A O 1
ATOM 2273 N N . GLN A 1 298 ? 52.403 59.520 -15.474 1.00 30.72 298 GLN A N 1
ATOM 2274 C CA . GLN A 1 298 ? 52.066 59.920 -14.113 1.00 29.23 298 GLN A CA 1
ATOM 2275 C C . GLN A 1 298 ? 51.202 61.176 -14.104 1.00 31.98 298 GLN A C 1
ATOM 2276 O O . GLN A 1 298 ? 51.440 62.119 -14.862 1.00 32.94 298 GLN A O 1
ATOM 2282 N N . ALA A 1 299 ? 50.196 61.186 -13.241 1.00 31.61 299 ALA A N 1
ATOM 2283 C CA . ALA A 1 299 ? 49.305 62.333 -13.157 1.00 33.46 299 ALA A CA 1
ATOM 2284 C C . ALA A 1 299 ? 48.832 62.611 -11.739 1.00 30.81 299 ALA A C 1
ATOM 2285 O O . ALA A 1 299 ? 48.455 61.709 -11.006 1.00 30.49 299 ALA A O 1
ATOM 2287 N N . GLU A 1 300 ? 48.866 63.871 -11.343 1.00 30.65 300 GLU A N 1
ATOM 2288 C CA . GLU A 1 300 ? 48.373 64.215 -10.029 1.00 42.06 300 GLU A CA 1
ATOM 2289 C C . GLU A 1 300 ? 47.589 65.485 -10.144 1.00 41.05 300 GLU A C 1
ATOM 2290 O O . GLU A 1 300 ? 48.020 66.440 -10.779 1.00 50.36 300 GLU A O 1
ATOM 2296 N N . ILE A 1 301 ? 46.400 65.464 -9.565 1.00 45.79 301 ILE A N 1
ATOM 2297 C CA . ILE A 1 301 ? 45.527 66.614 -9.597 1.00 49.18 301 ILE A CA 1
ATOM 2298 C C . ILE A 1 301 ? 45.230 67.012 -8.164 1.00 53.68 301 ILE A C 1
ATOM 2299 O O . ILE A 1 301 ? 44.561 66.293 -7.417 1.00 51.92 301 ILE A O 1
ATOM 2304 N N . VAL A 1 302 ? 45.778 68.154 -7.777 1.00 53.07 302 VAL A N 1
ATOM 2305 C CA . VAL A 1 302 ? 45.580 68.665 -6.439 1.00 55.68 302 VAL A CA 1
ATOM 2306 C C . VAL A 1 302 ? 45.157 70.126 -6.486 1.00 58.85 302 VAL A C 1
ATOM 2307 O O . VAL A 1 302 ? 45.896 71.003 -6.946 1.00 48.82 302 VAL A O 1
ATOM 2311 N N . ASP A 1 303 ? 43.922 70.345 -6.040 1.00 63.65 303 ASP A N 1
ATOM 2312 C CA . ASP A 1 303 ? 43.304 71.660 -5.973 1.00 64.89 303 ASP A CA 1
ATOM 2313 C C . ASP A 1 303 ? 43.343 72.494 -7.245 1.00 53.74 303 ASP A C 1
ATOM 2314 O O . ASP A 1 303 ? 43.979 73.546 -7.297 1.00 42.59 303 ASP A O 1
ATOM 2319 N N . GLY A 1 304 ? 42.646 72.005 -8.267 1.00 50.17 304 GLY A N 1
ATOM 2320 C CA . GLY A 1 304 ? 42.559 72.708 -9.534 1.00 47.74 304 GLY A CA 1
ATOM 2321 C C . GLY A 1 304 ? 43.717 72.564 -10.505 1.00 45.76 304 GLY A C 1
ATOM 2322 O O . GLY A 1 304 ? 43.577 72.913 -11.677 1.00 47.52 304 GLY A O 1
ATOM 2323 N N . LEU A 1 305 ? 44.861 72.065 -10.050 1.00 40.74 305 LEU A N 1
ATOM 2324 C CA . LEU A 1 305 ? 45.991 71.932 -10.961 1.00 39.17 305 LEU A CA 1
ATOM 2325 C C . LEU A 1 305 ? 46.423 70.496 -11.192 1.00 37.20 305 LEU A C 1
ATOM 2326 O O . LEU A 1 305 ? 46.924 69.819 -10.291 1.00 36.82 305 LEU A O 1
ATOM 2331 N N . MET A 1 306 ? 46.217 70.033 -12.414 1.00 37.74 306 MET A N 1
ATOM 2332 C CA . MET A 1 306 ? 46.616 68.693 -12.770 1.00 39.44 306 MET A CA 1
ATOM 2333 C C . MET A 1 306 ? 47.897 68.777 -13.578 1.00 34.22 306 MET A C 1
ATOM 2334 O O . MET A 1 306 ? 48.034 69.637 -14.438 1.00 31.02 306 MET A O 1
ATOM 2339 N N . VAL A 1 307 ? 48.841 67.898 -13.271 1.00 33.28 307 VAL A N 1
ATOM 2340 C CA . VAL A 1 307 ? 50.094 67.832 -13.996 1.00 27.52 307 VAL A CA 1
ATOM 2341 C C . VAL A 1 307 ? 50.244 66.402 -14.504 1.00 28.56 307 VAL A C 1
ATOM 2342 O O . VAL A 1 307 ? 49.986 65.449 -13.779 1.00 38.37 307 VAL A O 1
ATOM 2346 N N . VAL A 1 308 ? 50.649 66.259 -15.756 1.00 27.11 308 VAL A N 1
ATOM 2347 C CA . VAL A 1 308 ? 50.852 64.946 -16.341 1.00 23.34 308 VAL A CA 1
ATOM 2348 C C . VAL A 1 308 ? 52.259 64.893 -16.940 1.00 30.67 308 VAL A C 1
ATOM 2349 O O . VAL A 1 308 ? 52.689 65.822 -17.627 1.00 35.02 308 VAL A O 1
ATOM 2353 N N . GLU A 1 309 ? 52.990 63.823 -16.651 1.00 27.02 309 GLU A N 1
ATOM 2354 C CA . GLU A 1 309 ? 54.330 63.650 -17.205 1.00 30.15 309 GLU A CA 1
ATOM 2355 C C . GLU A 1 309 ? 54.441 62.234 -17.736 1.00 24.94 309 GLU A C 1
ATOM 2356 O O . GLU A 1 309 ? 54.013 61.275 -17.087 1.00 32.03 309 GLU A O 1
ATOM 2362 N N . ALA A 1 310 ? 54.999 62.108 -18.929 1.00 16.70 310 ALA A N 1
ATOM 2363 C CA . ALA A 1 310 ? 55.174 60.801 -19.539 1.00 26.80 310 ALA A CA 1
ATOM 2364 C C . ALA A 1 310 ? 56.462 60.806 -20.349 1.00 33.18 310 ALA A C 1
ATOM 2365 O O . ALA A 1 310 ? 56.796 61.791 -21.016 1.00 32.71 310 ALA A O 1
ATOM 2367 N N . PRO A 1 311 ? 57.218 59.711 -20.282 1.00 29.91 311 PRO A N 1
ATOM 2368 C CA . PRO A 1 311 ? 58.460 59.679 -21.052 1.00 28.89 311 PRO A CA 1
ATOM 2369 C C . PRO A 1 311 ? 58.159 59.628 -22.547 1.00 31.77 311 PRO A C 1
ATOM 2370 O O . PRO A 1 311 ? 57.168 59.032 -22.973 1.00 32.64 311 PRO A O 1
ATOM 2374 N N . LEU A 1 312 ? 59.005 60.284 -23.333 1.00 33.53 312 LEU A N 1
ATOM 2375 C CA . LEU A 1 312 ? 58.868 60.317 -24.783 1.00 24.82 312 LEU A CA 1
ATOM 2376 C C . LEU A 1 312 ? 59.990 59.490 -25.361 1.00 25.44 312 LEU A C 1
ATOM 2377 O O . LEU A 1 312 ? 61.020 59.314 -24.717 1.00 26.16 312 LEU A O 1
ATOM 2382 N N . PHE A 1 313 ? 59.805 58.984 -26.572 1.00 28.11 313 PHE A N 1
ATOM 2383 C CA . PHE A 1 313 ? 60.843 58.173 -27.188 1.00 27.06 313 PHE A CA 1
ATOM 2384 C C . PHE A 1 313 ? 60.696 58.049 -28.696 1.00 28.51 313 PHE A C 1
ATOM 2385 O O . PHE A 1 313 ? 59.594 58.101 -29.231 1.00 32.47 313 PHE A O 1
ATOM 2393 N N . LYS A 1 314 ? 61.817 57.897 -29.383 1.00 39.12 314 LYS A N 1
ATOM 2394 C CA . LYS A 1 314 ? 61.779 57.724 -30.824 1.00 52.08 314 LYS A CA 1
ATOM 2395 C C . LYS A 1 314 ? 62.666 56.541 -31.213 1.00 63.27 314 LYS A C 1
ATOM 2396 O O . LYS A 1 314 ? 63.272 55.938 -30.296 1.00 66.40 314 LYS A O 1
ATOM 2403 N N . SER B 1 2 ? 68.821 37.905 -31.187 1.00 53.24 2 SER B N 1
ATOM 2404 C CA . SER B 1 2 ? 67.560 37.526 -31.899 1.00 62.85 2 SER B CA 1
ATOM 2405 C C . SER B 1 2 ? 67.002 36.198 -31.382 1.00 56.90 2 SER B C 1
ATOM 2406 O O . SER B 1 2 ? 67.711 35.434 -30.732 1.00 62.60 2 SER B O 1
ATOM 2409 N N . ILE B 1 3 ? 65.735 35.920 -31.681 1.00 54.05 3 ILE B N 1
ATOM 2410 C CA . ILE B 1 3 ? 65.106 34.685 -31.232 1.00 47.02 3 ILE B CA 1
ATOM 2411 C C . ILE B 1 3 ? 64.156 34.104 -32.270 1.00 48.07 3 ILE B C 1
ATOM 2412 O O . ILE B 1 3 ? 63.896 34.732 -33.293 1.00 40.80 3 ILE B O 1
ATOM 2417 N N . PHE B 1 4 ? 63.637 32.907 -31.989 1.00 46.43 4 PHE B N 1
ATOM 2418 C CA . PHE B 1 4 ? 62.721 32.212 -32.896 1.00 43.05 4 PHE B CA 1
ATOM 2419 C C . PHE B 1 4 ? 61.396 31.887 -32.236 1.00 39.00 4 PHE B C 1
ATOM 2420 O O . PHE B 1 4 ? 61.348 31.443 -31.098 1.00 47.69 4 PHE B O 1
ATOM 2428 N N . PRO B 1 5 ? 60.290 32.090 -32.949 1.00 46.64 5 PRO B N 1
ATOM 2429 C CA . PRO B 1 5 ? 59.009 31.774 -32.316 1.00 46.56 5 PRO B CA 1
ATOM 2430 C C . PRO B 1 5 ? 58.862 30.269 -32.120 1.00 52.00 5 PRO B C 1
ATOM 2431 O O . PRO B 1 5 ? 59.734 29.497 -32.510 1.00 50.49 5 PRO B O 1
ATOM 2435 N N . THR B 1 6 ? 57.751 29.871 -31.511 1.00 50.48 6 THR B N 1
ATOM 2436 C CA . THR B 1 6 ? 57.441 28.471 -31.261 1.00 50.89 6 THR B CA 1
ATOM 2437 C C . THR B 1 6 ? 56.003 28.290 -31.718 1.00 51.94 6 THR B C 1
ATOM 2438 O O . THR B 1 6 ? 55.242 29.254 -31.731 1.00 60.95 6 THR B O 1
ATOM 2442 N N . ARG B 1 7 ? 55.620 27.080 -32.106 1.00 54.10 7 ARG B N 1
ATOM 2443 C CA . ARG B 1 7 ? 54.240 26.871 -32.533 1.00 62.83 7 ARG B CA 1
ATOM 2444 C C . ARG B 1 7 ? 53.409 26.625 -31.289 1.00 66.30 7 ARG B C 1
ATOM 2445 O O . ARG B 1 7 ? 53.911 26.119 -30.287 1.00 62.14 7 ARG B O 1
ATOM 2453 N N . ASP B 1 8 ? 52.140 26.996 -31.351 1.00 73.09 8 ASP B N 1
ATOM 2454 C CA . ASP B 1 8 ? 51.260 26.817 -30.216 1.00 83.82 8 ASP B CA 1
ATOM 2455 C C . ASP B 1 8 ? 50.585 25.452 -30.277 1.00 87.17 8 ASP B C 1
ATOM 2456 O O . ASP B 1 8 ? 51.244 24.417 -30.131 1.00 87.59 8 ASP B O 1
ATOM 2461 N N . SER B 1 9 ? 49.273 25.462 -30.499 1.00 80.77 9 SER B N 1
ATOM 2462 C CA . SER B 1 9 ? 48.488 24.238 -30.566 1.00 78.15 9 SER B CA 1
ATOM 2463 C C . SER B 1 9 ? 47.036 24.636 -30.728 1.00 78.40 9 SER B C 1
ATOM 2464 O O . SER B 1 9 ? 46.189 23.841 -31.144 1.00 77.59 9 SER B O 1
ATOM 2467 N N . ARG B 1 10 ? 46.754 25.886 -30.399 1.00 72.37 10 ARG B N 1
ATOM 2468 C CA . ARG B 1 10 ? 45.399 26.396 -30.494 1.00 73.20 10 ARG B CA 1
ATOM 2469 C C . ARG B 1 10 ? 45.394 27.638 -31.367 1.00 65.71 10 ARG B C 1
ATOM 2470 O O . ARG B 1 10 ? 46.435 28.240 -31.613 1.00 59.28 10 ARG B O 1
ATOM 2478 N N . ASP B 1 11 ? 44.219 28.006 -31.853 1.00 65.46 11 ASP B N 1
ATOM 2479 C CA . ASP B 1 11 ? 44.103 29.194 -32.677 1.00 78.25 11 ASP B CA 1
ATOM 2480 C C . ASP B 1 11 ? 44.205 30.417 -31.763 1.00 79.11 11 ASP B C 1
ATOM 2481 O O . ASP B 1 11 ? 44.457 30.292 -30.563 1.00 78.71 11 ASP B O 1
ATOM 2486 N N . LEU B 1 12 ? 44.011 31.597 -32.338 1.00 74.17 12 LEU B N 1
ATOM 2487 C CA . LEU B 1 12 ? 44.073 32.829 -31.575 1.00 66.63 12 LEU B CA 1
ATOM 2488 C C . LEU B 1 12 ? 42.986 32.758 -30.509 1.00 67.67 12 LEU B C 1
ATOM 2489 O O . LEU B 1 12 ? 43.280 32.670 -29.315 1.00 67.67 12 LEU B O 1
ATOM 2494 N N . SER B 1 13 ? 41.735 32.780 -30.962 1.00 62.92 13 SER B N 1
ATOM 2495 C CA . SER B 1 13 ? 40.568 32.719 -30.089 1.00 61.55 13 SER B CA 1
ATOM 2496 C C . SER B 1 13 ? 40.774 31.889 -28.820 1.00 64.34 13 SER B C 1
ATOM 2497 O O . SER B 1 13 ? 40.666 32.397 -27.705 1.00 67.05 13 SER B O 1
ATOM 2500 N N . SER B 1 14 ? 41.078 30.612 -28.990 1.00 64.87 14 SER B N 1
ATOM 2501 C CA . SER B 1 14 ? 41.270 29.735 -27.849 1.00 62.45 14 SER B CA 1
ATOM 2502 C C . SER B 1 14 ? 42.424 30.130 -26.936 1.00 60.78 14 SER B C 1
ATOM 2503 O O . SER B 1 14 ? 42.362 29.909 -25.727 1.00 66.21 14 SER B O 1
ATOM 2506 N N . ARG B 1 15 ? 43.480 30.710 -27.497 1.00 55.26 15 ARG B N 1
ATOM 2507 C CA . ARG B 1 15 ? 44.615 31.115 -26.671 1.00 47.32 15 ARG B CA 1
ATOM 2508 C C . ARG B 1 15 ? 44.218 32.349 -25.836 1.00 51.25 15 ARG B C 1
ATOM 2509 O O . ARG B 1 15 ? 44.675 32.537 -24.706 1.00 48.46 15 ARG B O 1
ATOM 2517 N N . ARG B 1 16 ? 43.351 33.178 -26.398 1.00 41.37 16 ARG B N 1
ATOM 2518 C CA . ARG B 1 16 ? 42.882 34.363 -25.704 1.00 46.63 16 ARG B CA 1
ATOM 2519 C C . ARG B 1 16 ? 41.857 33.954 -24.645 1.00 51.40 16 ARG B C 1
ATOM 2520 O O . ARG B 1 16 ? 41.719 34.619 -23.615 1.00 50.92 16 ARG B O 1
ATOM 2528 N N . ARG B 1 17 ? 41.134 32.867 -24.910 1.00 50.13 17 ARG B N 1
ATOM 2529 C CA . ARG B 1 17 ? 40.139 32.358 -23.967 1.00 52.83 17 ARG B CA 1
ATOM 2530 C C . ARG B 1 17 ? 40.895 31.786 -22.771 1.00 48.61 17 ARG B C 1
ATOM 2531 O O . ARG B 1 17 ? 40.494 31.960 -21.627 1.00 44.89 17 ARG B O 1
ATOM 2539 N N . SER B 1 18 ? 42.004 31.109 -23.041 1.00 37.11 18 SER B N 1
ATOM 2540 C CA . SER B 1 18 ? 42.806 30.559 -21.974 1.00 35.29 18 SER B CA 1
ATOM 2541 C C . SER B 1 18 ? 43.239 31.677 -21.025 1.00 48.38 18 SER B C 1
ATOM 2542 O O . SER B 1 18 ? 43.313 31.479 -19.811 1.00 52.86 18 SER B O 1
ATOM 2545 N N . LEU B 1 19 ? 43.531 32.849 -21.588 1.00 55.47 19 LEU B N 1
ATOM 2546 C CA . LEU B 1 19 ? 43.955 34.006 -20.798 1.00 51.21 19 LEU B CA 1
ATOM 2547 C C . LEU B 1 19 ? 42.772 34.580 -20.015 1.00 48.02 19 LEU B C 1
ATOM 2548 O O . LEU B 1 19 ? 42.869 34.827 -18.811 1.00 48.77 19 LEU B O 1
ATOM 2553 N N . ILE B 1 20 ? 41.659 34.786 -20.709 1.00 32.79 20 ILE B N 1
ATOM 2554 C CA . ILE B 1 20 ? 40.455 35.320 -20.097 1.00 36.19 20 ILE B CA 1
ATOM 2555 C C . ILE B 1 20 ? 39.993 34.550 -18.856 1.00 47.77 20 ILE B C 1
ATOM 2556 O O . ILE B 1 20 ? 39.634 35.152 -17.844 1.00 51.34 20 ILE B O 1
ATOM 2561 N N . ASP B 1 21 ? 40.003 33.223 -18.926 1.00 47.65 21 ASP B N 1
ATOM 2562 C CA . ASP B 1 21 ? 39.546 32.411 -17.802 1.00 48.16 21 ASP B CA 1
ATOM 2563 C C . ASP B 1 21 ? 40.664 32.005 -16.853 1.00 41.76 21 ASP B C 1
ATOM 2564 O O . ASP B 1 21 ? 40.455 31.226 -15.928 1.00 49.82 21 ASP B O 1
ATOM 2569 N N . TRP B 1 22 ? 41.849 32.543 -17.070 1.00 40.92 22 TRP B N 1
ATOM 2570 C CA . TRP B 1 22 ? 42.995 32.204 -16.237 1.00 35.89 22 TRP B CA 1
ATOM 2571 C C . TRP B 1 22 ? 42.877 32.606 -14.769 1.00 37.43 22 TRP B C 1
ATOM 2572 O O . TRP B 1 22 ? 42.078 33.469 -14.399 1.00 37.18 22 TRP B O 1
ATOM 2583 N N . GLU B 1 23 ? 43.683 31.960 -13.939 1.00 36.19 23 GLU B N 1
ATOM 2584 C CA . GLU B 1 23 ? 43.713 32.246 -12.516 1.00 42.58 23 GLU B CA 1
ATOM 2585 C C . GLU B 1 23 ? 44.887 33.178 -12.263 1.00 38.83 23 GLU B C 1
ATOM 2586 O O . GLU B 1 23 ? 45.994 32.730 -11.965 1.00 31.23 23 GLU B O 1
ATOM 2592 N N . PHE B 1 24 ? 44.655 34.478 -12.387 1.00 32.91 24 PHE B N 1
ATOM 2593 C CA . PHE B 1 24 ? 45.738 35.434 -12.186 1.00 32.00 24 PHE B CA 1
ATOM 2594 C C . PHE B 1 24 ? 46.172 35.445 -10.726 1.00 33.03 24 PHE B C 1
ATOM 2595 O O . PHE B 1 24 ? 45.349 35.298 -9.825 1.00 39.74 24 PHE B O 1
ATOM 2603 N N . PRO B 1 25 ? 47.473 35.622 -10.474 1.00 29.64 25 PRO B N 1
ATOM 2604 C CA . PRO B 1 25 ? 47.978 35.646 -9.098 1.00 32.86 25 PRO B CA 1
ATOM 2605 C C . PRO B 1 25 ? 47.253 36.666 -8.198 1.00 35.26 25 PRO B C 1
ATOM 2606 O O . PRO B 1 25 ? 46.810 36.325 -7.096 1.00 33.23 25 PRO B O 1
ATOM 2610 N N . GLN B 1 26 ? 47.111 37.903 -8.674 1.00 27.67 26 GLN B N 1
ATOM 2611 C CA . GLN B 1 26 ? 46.481 38.930 -7.859 1.00 27.33 26 GLN B CA 1
ATOM 2612 C C . GLN B 1 26 ? 45.060 38.630 -7.402 1.00 23.21 26 GLN B C 1
ATOM 2613 O O . GLN B 1 26 ? 44.521 39.352 -6.567 1.00 24.32 26 GLN B O 1
ATOM 2619 N N . MET B 1 27 ? 44.447 37.579 -7.933 1.00 20.08 27 MET B N 1
ATOM 2620 C CA . MET B 1 27 ? 43.097 37.227 -7.494 1.00 28.64 27 MET B CA 1
ATOM 2621 C C . MET B 1 27 ? 43.193 36.472 -6.161 1.00 31.01 27 MET B C 1
ATOM 2622 O O . MET B 1 27 ? 42.186 36.166 -5.530 1.00 30.74 27 MET B O 1
ATOM 2627 N N . ALA B 1 28 ? 44.418 36.176 -5.744 1.00 25.59 28 ALA B N 1
ATOM 2628 C CA . ALA B 1 28 ? 44.650 35.480 -4.492 1.00 28.44 28 ALA B CA 1
ATOM 2629 C C . ALA B 1 28 ? 45.556 36.322 -3.614 1.00 30.92 28 ALA B C 1
ATOM 2630 O O . ALA B 1 28 ? 46.364 35.791 -2.854 1.00 30.49 28 ALA B O 1
ATOM 2632 N N . LEU B 1 29 ? 45.428 37.637 -3.732 1.00 19.75 29 LEU B N 1
ATOM 2633 C CA . LEU B 1 29 ? 46.242 38.549 -2.943 1.00 23.47 29 LEU B CA 1
ATOM 2634 C C . LEU B 1 29 ? 45.396 39.732 -2.537 1.00 13.34 29 LEU B C 1
ATOM 2635 O O . LEU B 1 29 ? 44.397 40.031 -3.177 1.00 17.34 29 LEU B O 1
ATOM 2640 N N . VAL B 1 30 ? 45.785 40.395 -1.456 1.00 20.28 30 VAL B N 1
ATOM 2641 C CA . VAL B 1 30 ? 45.053 41.566 -1.001 1.00 21.25 30 VAL B CA 1
ATOM 2642 C C . VAL B 1 30 ? 45.175 42.620 -2.113 1.00 29.69 30 VAL B C 1
ATOM 2643 O O . VAL B 1 30 ? 46.256 42.822 -2.669 1.00 28.61 30 VAL B O 1
ATOM 2647 N N . PRO B 1 31 ? 44.066 43.292 -2.462 1.00 23.78 31 PRO B N 1
ATOM 2648 C CA . PRO B 1 31 ? 44.116 44.310 -3.520 1.00 22.61 31 PRO B CA 1
ATOM 2649 C C . PRO B 1 31 ? 45.191 45.370 -3.285 1.00 25.54 31 PRO B C 1
ATOM 2650 O O . PRO B 1 31 ? 45.383 45.847 -2.163 1.00 25.87 31 PRO B O 1
ATOM 2654 N N . LEU B 1 32 ? 45.873 45.739 -4.362 1.00 23.27 32 LEU B N 1
ATOM 2655 C CA . LEU B 1 32 ? 46.932 46.742 -4.331 1.00 28.02 32 LEU B CA 1
ATOM 2656 C C . LEU B 1 32 ? 46.590 48.035 -3.571 1.00 31.47 32 LEU B C 1
ATOM 2657 O O . LEU B 1 32 ? 47.381 48.511 -2.753 1.00 30.68 32 LEU B O 1
ATOM 2662 N N . ASP B 1 33 ? 45.422 48.605 -3.851 1.00 26.01 33 ASP B N 1
ATOM 2663 C CA . ASP B 1 33 ? 44.999 49.852 -3.202 1.00 32.90 33 ASP B CA 1
ATOM 2664 C C . ASP B 1 33 ? 44.975 49.726 -1.676 1.00 31.06 33 ASP B C 1
ATOM 2665 O O . ASP B 1 33 ? 45.469 50.605 -0.958 1.00 25.08 33 ASP B O 1
ATOM 2670 N N . GLN B 1 34 ? 44.413 48.625 -1.188 1.00 19.66 34 GLN B N 1
ATOM 2671 C CA . GLN B 1 34 ? 44.349 48.384 0.243 1.00 21.64 34 GLN B CA 1
ATOM 2672 C C . GLN B 1 34 ? 45.739 48.226 0.858 1.00 23.44 34 GLN B C 1
ATOM 2673 O O . GLN B 1 34 ? 46.032 48.821 1.902 1.00 20.15 34 GLN B O 1
ATOM 2679 N N . VAL B 1 35 ? 46.600 47.443 0.209 1.00 17.37 35 VAL B N 1
ATOM 2680 C CA . VAL B 1 35 ? 47.937 47.222 0.743 1.00 18.98 35 VAL B CA 1
ATOM 2681 C C . VAL B 1 35 ? 48.693 48.527 0.768 1.00 26.32 35 VAL B C 1
ATOM 2682 O O . VAL B 1 35 ? 49.444 48.814 1.708 1.00 20.18 35 VAL B O 1
ATOM 2686 N N . PHE B 1 36 ? 48.483 49.323 -0.274 1.00 23.10 36 PHE B N 1
ATOM 2687 C CA . PHE B 1 36 ? 49.149 50.604 -0.368 1.00 25.24 36 PHE B CA 1
ATOM 2688 C C . PHE B 1 36 ? 48.677 51.533 0.760 1.00 26.48 36 PHE B C 1
ATOM 2689 O O . PHE B 1 36 ? 49.497 52.073 1.503 1.00 30.61 36 PHE B O 1
ATOM 2697 N N . ASP B 1 37 ? 47.364 51.708 0.902 1.00 25.02 37 ASP B N 1
ATOM 2698 C CA . ASP B 1 37 ? 46.821 52.567 1.967 1.00 27.41 37 ASP B CA 1
ATOM 2699 C C . ASP B 1 37 ? 47.266 52.098 3.344 1.00 28.44 37 ASP B C 1
ATOM 2700 O O . ASP B 1 37 ? 47.639 52.902 4.194 1.00 35.70 37 ASP B O 1
ATOM 2705 N N . TRP B 1 38 ? 47.217 50.785 3.555 1.00 22.76 38 TRP B N 1
ATOM 2706 C CA . TRP B 1 38 ? 47.615 50.198 4.818 1.00 20.95 38 TRP B CA 1
ATOM 2707 C C . TRP B 1 38 ? 49.083 50.511 5.109 1.00 26.36 38 TRP B C 1
ATOM 2708 O O . TRP B 1 38 ? 49.436 50.927 6.209 1.00 24.76 38 TRP B O 1
ATOM 2719 N N . ALA B 1 39 ? 49.943 50.325 4.117 1.00 22.22 39 ALA B N 1
ATOM 2720 C CA . ALA B 1 39 ? 51.357 50.578 4.332 1.00 25.06 39 ALA B CA 1
ATOM 2721 C C . ALA B 1 39 ? 51.582 52.043 4.657 1.00 33.04 39 ALA B C 1
ATOM 2722 O O . ALA B 1 39 ? 52.342 52.392 5.567 1.00 34.37 39 ALA B O 1
ATOM 2724 N N . GLU B 1 40 ? 50.900 52.903 3.920 1.00 32.32 40 GLU B N 1
ATOM 2725 C CA . GLU B 1 40 ? 51.036 54.325 4.139 1.00 38.99 40 GLU B CA 1
ATOM 2726 C C . GLU B 1 40 ? 50.676 54.733 5.554 1.00 38.01 40 GLU B C 1
ATOM 2727 O O . GLU B 1 40 ? 51.510 55.286 6.267 1.00 41.17 40 GLU B O 1
ATOM 2733 N N . ARG B 1 41 ? 49.447 54.460 5.981 1.00 31.13 41 ARG B N 1
ATOM 2734 C CA . ARG B 1 41 ? 49.070 54.871 7.325 1.00 39.42 41 ARG B CA 1
ATOM 2735 C C . ARG B 1 41 ? 49.806 54.134 8.443 1.00 38.23 41 ARG B C 1
ATOM 2736 O O . ARG B 1 41 ? 50.027 54.703 9.517 1.00 43.70 41 ARG B O 1
ATOM 2744 N N . SER B 1 42 ? 50.212 52.892 8.188 1.00 34.92 42 SER B N 1
ATOM 2745 C CA . SER B 1 42 ? 50.933 52.108 9.193 1.00 38.44 42 SER B CA 1
ATOM 2746 C C . SER B 1 42 ? 52.292 52.692 9.578 1.00 38.47 42 SER B C 1
ATOM 2747 O O . SER B 1 42 ? 52.691 52.605 10.737 1.00 42.06 42 SER B O 1
ATOM 2750 N N . ARG B 1 43 ? 53.018 53.275 8.630 1.00 37.41 43 ARG B N 1
ATOM 2751 C CA . ARG B 1 43 ? 54.302 53.838 9.008 1.00 47.76 43 ARG B CA 1
ATOM 2752 C C . ARG B 1 43 ? 54.135 55.164 9.757 1.00 46.54 43 ARG B C 1
ATOM 2753 O O . ARG B 1 43 ? 54.959 55.526 10.598 1.00 49.92 43 ARG B O 1
ATOM 2761 N N . GLN B 1 44 ? 53.050 55.872 9.489 1.00 37.30 44 GLN B N 1
ATOM 2762 C CA . GLN B 1 44 ? 52.817 57.127 10.177 1.00 50.03 44 GLN B CA 1
ATOM 2763 C C . GLN B 1 44 ? 52.536 56.895 11.660 1.00 53.68 44 GLN B C 1
ATOM 2764 O O . GLN B 1 44 ? 52.828 57.753 12.493 1.00 53.46 44 GLN B O 1
ATOM 2770 N N . SER B 1 45 ? 51.986 55.731 11.991 1.00 53.23 45 SER B N 1
ATOM 2771 C CA . SER B 1 45 ? 51.666 55.412 13.382 1.00 51.90 45 SER B CA 1
ATOM 2772 C C . SER B 1 45 ? 52.508 54.271 13.958 1.00 48.07 45 SER B C 1
ATOM 2773 O O . SER B 1 45 ? 52.191 53.716 15.015 1.00 43.78 45 SER B O 1
ATOM 2776 N N . LEU B 1 46 ? 53.594 53.945 13.271 1.00 37.47 46 LEU B N 1
ATOM 2777 C CA . LEU B 1 46 ? 54.468 52.865 13.693 1.00 47.57 46 LEU B CA 1
ATOM 2778 C C . LEU B 1 46 ? 54.828 52.829 15.181 1.00 51.44 46 LEU B C 1
ATOM 2779 O O . LEU B 1 46 ? 54.629 51.808 15.843 1.00 52.71 46 LEU B O 1
ATOM 2784 N N . HIS B 1 47 ? 55.358 53.932 15.707 1.00 57.25 47 HIS B N 1
ATOM 2785 C CA . HIS B 1 47 ? 55.759 53.982 17.114 1.00 53.85 47 HIS B CA 1
ATOM 2786 C C . HIS B 1 47 ? 54.610 53.701 18.069 1.00 49.39 47 HIS B C 1
ATOM 2787 O O . HIS B 1 47 ? 54.753 52.904 18.995 1.00 53.53 47 HIS B O 1
ATOM 2794 N N . ASP B 1 48 ? 53.476 54.356 17.850 1.00 47.24 48 ASP B N 1
ATOM 2795 C CA . ASP B 1 48 ? 52.319 54.156 18.715 1.00 52.42 48 ASP B CA 1
ATOM 2796 C C . ASP B 1 48 ? 51.718 52.767 18.597 1.00 55.04 48 ASP B C 1
ATOM 2797 O O . ASP B 1 48 ? 51.259 52.200 19.589 1.00 52.78 48 ASP B O 1
ATOM 2802 N N . ASP B 1 49 ? 51.703 52.219 17.385 1.00 51.68 49 ASP B N 1
ATOM 2803 C CA . ASP B 1 49 ? 51.136 50.896 17.194 1.00 44.28 49 ASP B CA 1
ATOM 2804 C C . ASP B 1 49 ? 51.984 49.851 17.913 1.00 45.39 49 ASP B C 1
ATOM 2805 O O . ASP B 1 49 ? 51.453 48.900 18.490 1.00 35.88 49 ASP B O 1
ATOM 2810 N N . ILE B 1 50 ? 53.302 50.031 17.885 1.00 37.25 50 ILE B N 1
ATOM 2811 C CA . ILE B 1 50 ? 54.188 49.102 18.563 1.00 35.16 50 ILE B CA 1
ATOM 2812 C C . ILE B 1 50 ? 53.914 49.161 20.067 1.00 40.33 50 ILE B C 1
ATOM 2813 O O . ILE B 1 50 ? 53.771 48.132 20.732 1.00 38.78 50 ILE B O 1
ATOM 2818 N N . VAL B 1 51 ? 53.824 50.376 20.590 1.00 29.58 51 VAL B N 1
ATOM 2819 C CA . VAL B 1 51 ? 53.557 50.584 21.999 1.00 32.37 51 VAL B CA 1
ATOM 2820 C C . VAL B 1 51 ? 52.234 49.939 22.396 1.00 30.25 51 VAL B C 1
ATOM 2821 O O . VAL B 1 51 ? 52.119 49.308 23.453 1.00 27.39 51 VAL B O 1
ATOM 2825 N N . ASN B 1 52 ? 51.231 50.095 21.543 1.00 30.71 52 ASN B N 1
ATOM 2826 C CA . ASN B 1 52 ? 49.939 49.503 21.826 1.00 32.61 52 ASN B CA 1
ATOM 2827 C C . ASN B 1 52 ? 49.920 47.993 21.681 1.00 39.47 52 ASN B C 1
ATOM 2828 O O . ASN B 1 52 ? 49.200 47.314 22.420 1.00 33.25 52 ASN B O 1
ATOM 2833 N N . MET B 1 53 ? 50.711 47.464 20.747 1.00 28.74 53 MET B N 1
ATOM 2834 C CA . MET B 1 53 ? 50.764 46.023 20.559 1.00 36.59 53 MET B CA 1
ATOM 2835 C C . MET B 1 53 ? 51.282 45.398 21.856 1.00 34.70 53 MET B C 1
ATOM 2836 O O . MET B 1 53 ? 50.658 44.488 22.418 1.00 23.69 53 MET B O 1
ATOM 2841 N N . HIS B 1 54 ? 52.406 45.910 22.342 1.00 22.76 54 HIS B N 1
ATOM 2842 C CA . HIS B 1 54 ? 52.992 45.384 23.569 1.00 40.51 54 HIS B CA 1
ATOM 2843 C C . HIS B 1 54 ? 51.999 45.517 24.702 1.00 32.47 54 HIS B C 1
ATOM 2844 O O . HIS B 1 54 ? 51.894 44.644 25.557 1.00 40.23 54 HIS B O 1
ATOM 2851 N N . ARG B 1 55 ? 51.252 46.608 24.678 1.00 28.92 55 ARG B N 1
ATOM 2852 C CA . ARG B 1 55 ? 50.266 46.891 25.704 1.00 33.55 55 ARG B CA 1
ATOM 2853 C C . ARG B 1 55 ? 49.057 45.952 25.674 1.00 36.07 55 ARG B C 1
ATOM 2854 O O . ARG B 1 55 ? 48.333 45.830 26.658 1.00 37.37 55 ARG B O 1
ATOM 2862 N N . ASN B 1 56 ? 48.849 45.275 24.554 1.00 35.58 56 ASN B N 1
ATOM 2863 C CA . ASN B 1 56 ? 47.705 44.388 24.416 1.00 30.78 56 ASN B CA 1
ATOM 2864 C C . ASN B 1 56 ? 48.029 42.929 24.152 1.00 32.61 56 ASN B C 1
ATOM 2865 O O . ASN B 1 56 ? 47.170 42.181 23.694 1.00 43.15 56 ASN B O 1
ATOM 2870 N N . LEU B 1 57 ? 49.257 42.519 24.425 1.00 24.28 57 LEU B N 1
ATOM 2871 C CA . LEU B 1 57 ? 49.642 41.133 24.211 1.00 29.08 57 LEU B CA 1
ATOM 2872 C C . LEU B 1 57 ? 48.802 40.196 25.058 1.00 26.12 57 LEU B C 1
ATOM 2873 O O . LEU B 1 57 ? 48.494 40.510 26.205 1.00 23.61 57 LEU B O 1
ATOM 2878 N N . PHE B 1 58 ? 48.428 39.052 24.495 1.00 21.48 58 PHE B N 1
ATOM 2879 C CA . PHE B 1 58 ? 47.694 38.053 25.261 1.00 21.75 58 PHE B CA 1
ATOM 2880 C C . PHE B 1 58 ? 48.671 37.561 26.340 1.00 26.89 58 PHE B C 1
ATOM 2881 O O . PHE B 1 58 ? 49.855 37.328 26.063 1.00 26.07 58 PHE B O 1
ATOM 2889 N N . SER B 1 59 ? 48.197 37.411 27.568 1.00 19.26 59 SER B N 1
ATOM 2890 C CA . SER B 1 59 ? 49.062 36.906 28.619 1.00 27.68 59 SER B CA 1
ATOM 2891 C C . SER B 1 59 ? 48.734 35.433 28.776 1.00 23.70 59 SER B C 1
ATOM 2892 O O . SER B 1 59 ? 47.696 34.971 28.309 1.00 25.44 59 SER B O 1
ATOM 2895 N N . LEU B 1 60 ? 49.624 34.692 29.422 1.00 28.95 60 LEU B N 1
ATOM 2896 C CA . LEU B 1 60 ? 49.388 33.270 29.649 1.00 31.94 60 LEU B CA 1
ATOM 2897 C C . LEU B 1 60 ? 48.982 33.147 31.113 1.00 26.58 60 LEU B C 1
ATOM 2898 O O . LEU B 1 60 ? 49.659 33.682 31.985 1.00 32.04 60 LEU B O 1
ATOM 2903 N N . GLU B 1 61 ? 47.877 32.456 31.375 1.00 28.01 61 GLU B N 1
ATOM 2904 C CA . GLU B 1 61 ? 47.372 32.2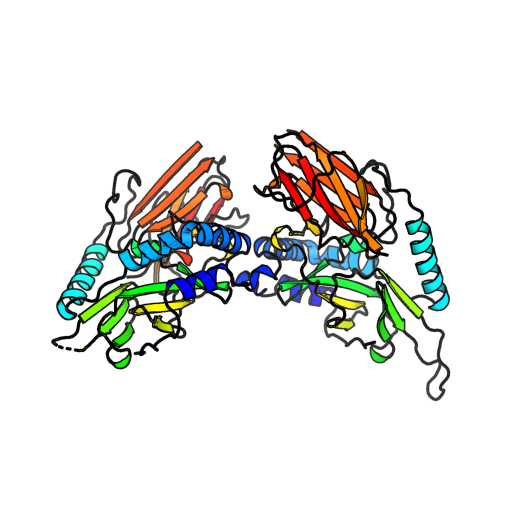83 32.738 1.00 30.11 61 GLU B CA 1
ATOM 2905 C C . GLU B 1 61 ? 47.292 30.816 33.141 1.00 27.78 61 GLU B C 1
ATOM 2906 O O . GLU B 1 61 ? 47.364 29.936 32.285 1.00 30.08 61 GLU B O 1
ATOM 2912 N N . PRO B 1 62 ? 47.147 30.531 34.452 1.00 33.62 62 PRO B N 1
ATOM 2913 C CA . PRO B 1 62 ? 47.054 29.140 34.947 1.00 29.05 62 PRO B CA 1
ATOM 2914 C C . PRO B 1 62 ? 46.174 28.348 33.974 1.00 27.88 62 PRO B C 1
ATOM 2915 O O . PRO B 1 62 ? 44.958 28.540 33.895 1.00 22.03 62 PRO B O 1
ATOM 2919 N N . PHE B 1 63 ? 46.812 27.450 33.239 1.00 26.59 63 PHE B N 1
ATOM 2920 C CA . PHE B 1 63 ? 46.134 26.726 32.191 1.00 24.73 63 PHE B CA 1
ATOM 2921 C C . PHE B 1 63 ? 44.731 26.189 32.381 1.00 29.24 63 PHE B C 1
ATOM 2922 O O . PHE B 1 63 ? 43.804 26.602 31.684 1.00 40.00 63 PHE B O 1
ATOM 2930 N N . THR B 1 64 ? 44.573 25.246 33.293 1.00 31.31 64 THR B N 1
ATOM 2931 C CA . THR B 1 64 ? 43.274 24.631 33.517 1.00 36.49 64 THR B CA 1
ATOM 2932 C C . THR B 1 64 ? 42.165 25.642 33.784 1.00 29.01 64 THR B C 1
ATOM 2933 O O . THR B 1 64 ? 41.101 25.577 33.171 1.00 29.63 64 THR B O 1
ATOM 2937 N N . ALA B 1 65 ? 42.414 26.578 34.693 1.00 26.27 65 ALA B N 1
ATOM 2938 C CA . ALA B 1 65 ? 41.415 27.585 35.009 1.00 21.89 65 ALA B CA 1
ATOM 2939 C C . ALA B 1 65 ? 41.145 28.414 33.758 1.00 27.51 65 ALA B C 1
ATOM 2940 O O . ALA B 1 65 ? 39.992 28.636 33.364 1.00 21.15 65 ALA B O 1
ATOM 2942 N N . MET B 1 66 ? 42.219 28.855 33.116 1.00 22.23 66 MET B N 1
ATOM 2943 C CA . MET B 1 66 ? 42.084 29.648 31.905 1.00 17.72 66 MET B CA 1
ATOM 2944 C C . MET B 1 66 ? 41.293 28.901 30.816 1.00 20.10 66 MET B C 1
ATOM 2945 O O . MET B 1 66 ? 40.392 29.468 30.196 1.00 21.69 66 MET B O 1
ATOM 2950 N N . ASP B 1 67 ? 41.600 27.627 30.589 1.00 27.69 67 ASP B N 1
ATOM 2951 C CA . ASP B 1 67 ? 40.885 26.885 29.552 1.00 31.60 67 ASP B CA 1
ATOM 2952 C C . ASP B 1 67 ? 39.391 26.687 29.852 1.00 39.61 67 ASP B C 1
ATOM 2953 O O . ASP B 1 67 ? 38.557 26.719 28.936 1.00 34.05 67 ASP B O 1
ATOM 2958 N N . ASN B 1 68 ? 39.041 26.490 31.122 1.00 34.27 68 ASN B N 1
ATOM 2959 C CA . ASN B 1 68 ? 37.628 26.325 31.473 1.00 36.92 68 ASN B CA 1
ATOM 2960 C C . ASN B 1 68 ? 36.900 27.655 31.274 1.00 27.57 68 ASN B C 1
ATOM 2961 O O . ASN B 1 68 ? 35.793 27.703 30.744 1.00 33.48 68 ASN B O 1
ATOM 2966 N N . ALA B 1 69 ? 37.527 28.743 31.700 1.00 19.98 69 ALA B N 1
ATOM 2967 C CA . ALA B 1 69 ? 36.923 30.052 31.529 1.00 24.15 69 ALA B CA 1
ATOM 2968 C C . ALA B 1 69 ? 36.639 30.251 30.045 1.00 22.84 69 ALA B C 1
ATOM 2969 O O . ALA B 1 69 ? 35.604 30.801 29.660 1.00 24.56 69 ALA B O 1
ATOM 2971 N N . PHE B 1 70 ? 37.556 29.787 29.204 1.00 26.30 70 PHE B N 1
ATOM 2972 C CA . PHE B 1 70 ? 37.364 29.927 27.768 1.00 27.68 70 PHE B CA 1
ATOM 2973 C C . PHE B 1 70 ? 36.197 29.082 27.285 1.00 32.42 70 PHE B C 1
ATOM 2974 O O . PHE B 1 70 ? 35.408 29.532 26.454 1.00 37.66 70 PHE B O 1
ATOM 2982 N N . GLU B 1 71 ? 36.093 27.857 27.800 1.00 25.75 71 GLU B N 1
ATOM 2983 C CA . GLU B 1 71 ? 35.006 26.964 27.418 1.00 29.96 71 GLU B CA 1
ATOM 2984 C C . GLU B 1 71 ? 33.634 27.462 27.860 1.00 34.48 71 GLU B C 1
ATOM 2985 O O . GLU B 1 71 ? 32.649 27.275 27.144 1.00 42.50 71 GLU B O 1
ATOM 2991 N N . SER B 1 72 ? 33.562 28.088 29.031 1.00 34.50 72 SER B N 1
ATOM 2992 C CA . SER B 1 72 ? 32.282 28.594 29.521 1.00 41.68 72 SER B CA 1
ATOM 2993 C C . SER B 1 72 ? 31.847 29.764 28.642 1.00 35.29 72 SER B C 1
ATOM 2994 O O . SER B 1 72 ? 30.665 29.913 28.320 1.00 42.21 72 SER B O 1
ATOM 2997 N N . VAL B 1 73 ? 32.807 30.592 28.243 1.00 37.12 73 VAL B N 1
ATOM 2998 C CA . VAL B 1 73 ? 32.513 31.716 27.361 1.00 31.04 73 VAL B CA 1
ATOM 2999 C C . VAL B 1 73 ? 31.870 31.186 26.075 1.00 31.94 73 VAL B C 1
ATOM 3000 O O . VAL B 1 73 ? 30.776 31.611 25.714 1.00 31.77 73 VAL B O 1
ATOM 3004 N N . MET B 1 74 ? 32.539 30.248 25.402 1.00 32.82 74 MET B N 1
ATOM 3005 C CA . MET B 1 74 ? 32.015 29.649 24.168 1.00 32.14 74 MET B CA 1
ATOM 3006 C C . MET B 1 74 ? 30.640 29.029 24.400 1.00 43.18 74 MET B C 1
ATOM 3007 O O . MET B 1 74 ? 29.726 29.179 23.580 1.00 39.52 74 MET B O 1
ATOM 3012 N N . LYS B 1 75 ? 30.515 28.326 25.525 1.00 48.93 75 LYS B N 1
ATOM 3013 C CA . LYS B 1 75 ? 29.278 27.653 25.905 1.00 47.13 75 LYS B CA 1
ATOM 3014 C C . LYS B 1 75 ? 28.149 28.662 26.145 1.00 46.66 75 LYS B C 1
ATOM 3015 O O . LYS B 1 75 ? 27.025 28.470 25.672 1.00 41.03 75 LYS B O 1
ATOM 3021 N N . GLU B 1 76 ? 28.443 29.740 26.868 1.00 37.66 76 GLU B N 1
ATOM 3022 C CA . GLU B 1 76 ? 27.422 30.741 27.133 1.00 40.10 76 GLU B CA 1
ATOM 3023 C C . GLU B 1 76 ? 26.974 31.388 25.832 1.00 46.90 76 GLU B C 1
ATOM 3024 O O . GLU B 1 76 ? 25.777 31.475 25.556 1.00 53.06 76 GLU B O 1
ATOM 3030 N N . MET B 1 77 ? 27.948 31.818 25.034 1.00 48.47 77 MET B N 1
ATOM 3031 C CA . MET B 1 77 ? 27.710 32.469 23.744 1.00 49.27 77 MET B CA 1
ATOM 3032 C C . MET B 1 77 ? 26.729 31.664 22.889 1.00 45.62 77 MET B C 1
ATOM 3033 O O . MET B 1 77 ? 25.825 32.226 22.264 1.00 42.32 77 MET B O 1
ATOM 3038 N N . SER B 1 78 ? 26.905 30.346 22.874 1.00 39.82 78 SER B N 1
ATOM 3039 C CA . SER B 1 78 ? 26.034 29.472 22.098 1.00 48.83 78 SER B CA 1
ATOM 3040 C C . SER B 1 78 ? 24.587 29.493 22.602 1.00 48.84 78 SER B C 1
ATOM 3041 O O . SER B 1 78 ? 23.728 28.818 22.053 1.00 46.05 78 SER B O 1
ATOM 3044 N N . ALA B 1 79 ? 24.322 30.266 23.646 1.00 49.69 79 ALA B N 1
ATOM 3045 C CA . ALA B 1 79 ? 22.977 30.357 24.190 1.00 47.90 79 ALA B CA 1
ATOM 3046 C C . ALA B 1 79 ? 22.327 31.679 23.811 1.00 50.16 79 ALA B C 1
ATOM 3047 O O . ALA B 1 79 ? 21.194 31.969 24.208 1.00 48.63 79 ALA B O 1
ATOM 3049 N N . ILE B 1 80 ? 23.044 32.501 23.060 1.00 49.93 80 ILE B N 1
ATOM 3050 C CA . ILE B 1 80 ? 22.479 33.778 22.659 1.00 51.79 80 ILE B CA 1
ATOM 3051 C C . ILE B 1 80 ? 21.399 33.535 21.617 1.00 48.58 80 ILE B C 1
ATOM 3052 O O . ILE B 1 80 ? 21.514 32.624 20.791 1.00 41.19 80 ILE B O 1
ATOM 3057 N N . GLN B 1 81 ? 20.330 34.321 21.675 1.00 47.40 81 GLN B N 1
ATOM 3058 C CA . GLN B 1 81 ? 19.263 34.166 20.691 1.00 48.87 81 GLN B CA 1
ATOM 3059 C C . GLN B 1 81 ? 19.520 35.202 19.606 1.00 39.58 81 GLN B C 1
ATOM 3060 O O . GLN B 1 81 ? 19.514 36.413 19.873 1.00 36.00 81 GLN B O 1
ATOM 3066 N N . PRO B 1 82 ? 19.772 34.743 18.372 1.00 30.41 82 PRO B N 1
ATOM 3067 C CA . PRO B 1 82 ? 20.039 35.665 17.265 1.00 30.71 82 PRO B CA 1
ATOM 3068 C C . PRO B 1 82 ? 19.008 36.774 17.130 1.00 30.12 82 PRO B C 1
ATOM 3069 O O . PRO B 1 82 ? 17.806 36.527 17.099 1.00 37.82 82 PRO B O 1
ATOM 3073 N N . ARG B 1 83 ? 19.510 38.003 17.056 1.00 33.94 83 ARG B N 1
ATOM 3074 C CA . ARG B 1 83 ? 18.674 39.189 16.955 1.00 39.69 83 ARG B CA 1
ATOM 3075 C C . ARG B 1 83 ? 19.433 40.409 16.434 1.00 42.83 83 ARG B C 1
ATOM 3076 O O . ARG B 1 83 ? 20.662 40.414 16.341 1.00 44.92 83 ARG B O 1
ATOM 3084 N N . GLU B 1 84 ? 18.679 41.445 16.095 1.00 41.05 84 GLU B N 1
ATOM 3085 C CA . GLU B 1 84 ? 19.244 42.692 15.612 1.00 40.41 84 GLU B CA 1
ATOM 3086 C C . GLU B 1 84 ? 19.334 43.608 16.822 1.00 45.85 84 GLU B C 1
ATOM 3087 O O . GLU B 1 84 ? 18.578 43.429 17.784 1.00 49.36 84 GLU B O 1
ATOM 3093 N N . PHE B 1 85 ? 20.250 44.576 16.791 1.00 37.05 85 PHE B N 1
ATOM 3094 C CA . PHE B 1 85 ? 20.394 45.501 17.914 1.00 36.27 85 PHE B CA 1
ATOM 3095 C C . PHE B 1 85 ? 20.965 46.844 17.482 1.00 36.16 85 PHE B C 1
ATOM 3096 O O . PHE B 1 85 ? 21.598 46.942 16.434 1.00 40.14 85 PHE B O 1
ATOM 3104 N N . HIS B 1 86 ? 20.725 47.880 18.282 1.00 35.23 86 HIS B N 1
ATOM 3105 C CA . HIS B 1 86 ? 21.237 49.207 17.970 1.00 41.49 86 HIS B CA 1
ATOM 3106 C C . HIS B 1 86 ? 22.734 49.219 18.183 1.00 46.85 86 HIS B C 1
ATOM 3107 O O . HIS B 1 86 ? 23.206 49.188 19.319 1.00 43.25 86 HIS B O 1
ATOM 3114 N N . PRO B 1 87 ? 23.502 49.266 17.085 1.00 45.38 87 PRO B N 1
ATOM 3115 C CA . PRO B 1 87 ? 24.965 49.279 17.137 1.00 44.32 87 PRO B CA 1
ATOM 3116 C C . PRO B 1 87 ? 25.556 50.339 18.055 1.00 47.89 87 PRO B C 1
ATOM 3117 O O . PRO B 1 87 ? 26.644 50.151 18.601 1.00 55.16 87 PRO B O 1
ATOM 3121 N N . GLU B 1 88 ? 24.838 51.440 18.244 1.00 48.06 88 GLU B N 1
ATOM 3122 C CA . GLU B 1 88 ? 25.341 52.519 19.087 1.00 50.49 88 GLU B CA 1
ATOM 3123 C C . GLU B 1 88 ? 24.879 52.453 20.534 1.00 46.14 88 GLU B C 1
ATOM 3124 O O . GLU B 1 88 ? 25.339 53.238 21.363 1.00 41.99 88 GLU B O 1
ATOM 3130 N N . LEU B 1 89 ? 23.981 51.525 20.847 1.00 41.99 89 LEU B N 1
ATOM 3131 C CA . LEU B 1 89 ? 23.463 51.429 22.204 1.00 43.72 89 LEU B CA 1
ATOM 3132 C C . LEU B 1 89 ? 23.722 50.107 22.905 1.00 50.26 89 LEU B C 1
ATOM 3133 O O . LEU B 1 89 ? 23.897 50.069 24.122 1.00 54.65 89 LEU B O 1
ATOM 3138 N N . GLU B 1 90 ? 23.743 49.016 22.154 1.00 50.47 90 GLU B N 1
ATOM 3139 C CA . GLU B 1 90 ? 23.989 47.721 22.767 1.00 51.22 90 GLU B CA 1
ATOM 3140 C C . GLU B 1 90 ? 25.352 47.162 22.387 1.00 50.40 90 GLU B C 1
ATOM 3141 O O . GLU B 1 90 ? 25.901 47.492 21.335 1.00 52.14 90 GLU B O 1
ATOM 3147 N N . TYR B 1 91 ? 25.902 46.332 23.266 1.00 45.40 91 TYR B N 1
ATOM 3148 C CA . TYR B 1 91 ? 27.205 45.713 23.040 1.00 45.39 91 TYR B CA 1
ATOM 3149 C C . TYR B 1 91 ? 28.309 46.728 22.761 1.00 45.27 91 TYR B C 1
ATOM 3150 O O . TYR B 1 91 ? 29.230 46.472 21.983 1.00 46.75 91 TYR B O 1
ATOM 3159 N N . THR B 1 92 ? 28.204 47.884 23.403 1.00 44.27 92 THR B N 1
ATOM 3160 C CA . THR B 1 92 ? 29.197 48.941 23.257 1.00 47.52 92 THR B CA 1
ATOM 3161 C C . THR B 1 92 ? 30.402 48.609 24.118 1.00 46.44 92 THR B C 1
ATOM 3162 O O . THR B 1 92 ? 31.481 49.161 23.934 1.00 48.22 92 THR B O 1
ATOM 3166 N N . GLN B 1 93 ? 30.203 47.706 25.071 1.00 52.45 93 GLN B N 1
ATOM 3167 C CA . GLN B 1 93 ? 31.279 47.278 25.957 1.00 54.78 93 GLN B CA 1
ATOM 3168 C C . GLN B 1 93 ? 32.143 46.254 25.228 1.00 55.62 93 GLN B C 1
ATOM 3169 O O . GLN B 1 93 ? 31.629 45.331 24.586 1.00 52.76 93 GLN B O 1
ATOM 3175 N N . PRO B 1 94 ? 33.468 46.402 25.314 1.00 54.03 94 PRO B N 1
ATOM 3176 C CA . PRO B 1 94 ? 34.352 45.450 24.641 1.00 52.43 94 PRO B CA 1
ATOM 3177 C C . PRO B 1 94 ? 34.052 44.009 25.055 1.00 47.08 94 PRO B C 1
ATOM 3178 O O . PRO B 1 94 ? 33.914 43.711 26.237 1.00 43.03 94 PRO B O 1
ATOM 3182 N N . GLY B 1 95 ? 33.935 43.129 24.065 1.00 43.67 95 GLY B N 1
ATOM 3183 C CA . GLY B 1 95 ? 33.648 41.733 24.330 1.00 43.48 95 GLY B CA 1
ATOM 3184 C C . GLY B 1 95 ? 34.872 40.836 24.238 1.00 47.69 95 GLY B C 1
ATOM 3185 O O . GLY B 1 95 ? 35.881 41.191 23.636 1.00 52.05 95 GLY B O 1
ATOM 3186 N N . GLU B 1 96 ? 34.773 39.655 24.828 1.00 44.63 96 GLU B N 1
ATOM 3187 C CA . GLU B 1 96 ? 35.875 38.710 24.835 1.00 45.66 96 GLU B CA 1
ATOM 3188 C C . GLU B 1 96 ? 36.435 38.338 23.467 1.00 42.63 96 GLU B C 1
ATOM 3189 O O . GLU B 1 96 ? 37.645 38.177 23.335 1.00 35.68 96 GLU B O 1
ATOM 3195 N N . LEU B 1 97 ? 35.578 38.213 22.454 1.00 31.98 97 LEU B N 1
ATOM 3196 C CA . LEU B 1 97 ? 36.041 37.820 21.120 1.00 27.45 97 LEU B CA 1
ATOM 3197 C C . LEU B 1 97 ? 36.272 38.964 20.149 1.00 21.06 97 LEU B C 1
ATOM 3198 O O . LEU B 1 97 ? 36.497 38.734 18.968 1.00 23.58 97 LEU B O 1
ATOM 3203 N N . ASP B 1 98 ? 36.225 40.189 20.657 1.00 14.40 98 ASP B N 1
ATOM 3204 C CA . ASP B 1 98 ? 36.419 41.392 19.847 1.00 23.16 98 ASP B CA 1
ATOM 3205 C C . ASP B 1 98 ? 37.814 41.524 19.192 1.00 26.36 98 ASP B C 1
ATOM 3206 O O . ASP B 1 98 ? 37.979 42.254 18.213 1.00 41.10 98 ASP B O 1
ATOM 3211 N N . PHE B 1 99 ? 38.815 40.822 19.708 1.00 20.26 99 PHE B N 1
ATOM 3212 C CA . PHE B 1 99 ? 40.159 40.935 19.149 1.00 20.61 99 PHE B CA 1
ATOM 3213 C C . PHE B 1 99 ? 40.260 40.317 17.754 1.00 29.69 99 PHE B C 1
ATOM 3214 O O . PHE B 1 99 ? 41.163 40.658 16.986 1.00 23.62 99 PHE B O 1
ATOM 3222 N N . LEU B 1 100 ? 39.340 39.410 17.425 1.00 20.48 100 LEU B N 1
ATOM 3223 C CA . LEU B 1 100 ? 39.375 38.777 16.113 1.00 29.25 100 LEU B CA 1
ATOM 3224 C C . LEU B 1 100 ? 39.280 39.817 15.012 1.00 30.45 100 LEU B C 1
ATOM 3225 O O . LEU B 1 100 ? 39.699 39.586 13.881 1.00 36.37 100 LEU B O 1
ATOM 3230 N N . LYS B 1 101 ? 38.729 40.971 15.350 1.00 31.70 101 LYS B N 1
ATOM 3231 C CA . LYS B 1 101 ? 38.570 42.046 14.381 1.00 30.63 101 LYS B CA 1
ATOM 3232 C C . LYS B 1 101 ? 39.926 42.509 13.857 1.00 35.03 101 LYS B C 1
ATOM 3233 O O . LYS B 1 101 ? 40.073 42.853 12.680 1.00 38.27 101 LYS B O 1
ATOM 3239 N N . ASP B 1 102 ? 40.922 42.485 14.735 1.00 31.45 102 ASP B N 1
ATOM 3240 C CA . ASP B 1 102 ? 42.250 42.948 14.385 1.00 30.40 102 ASP B CA 1
ATOM 3241 C C . ASP B 1 102 ? 43.274 41.861 14.119 1.00 28.31 102 ASP B C 1
ATOM 3242 O O . ASP B 1 102 ? 44.465 42.145 13.956 1.00 26.65 102 ASP B O 1
ATOM 3247 N N . ALA B 1 103 ? 42.812 40.620 14.042 1.00 30.18 103 ALA B N 1
ATOM 3248 C CA . ALA B 1 103 ? 43.704 39.483 13.829 1.00 23.80 103 ALA B CA 1
ATOM 3249 C C . ALA B 1 103 ? 44.153 39.278 12.381 1.00 24.72 103 ALA B C 1
ATOM 3250 O O . ALA B 1 103 ? 45.010 38.446 12.108 1.00 29.13 103 ALA B O 1
ATOM 3252 N N . TYR B 1 104 ? 43.587 40.045 11.458 1.00 20.75 104 TYR B N 1
ATOM 3253 C CA . TYR B 1 104 ? 43.911 39.905 10.044 1.00 22.64 104 TYR B CA 1
ATOM 3254 C C . TYR B 1 104 ? 44.869 40.963 9.566 1.00 22.17 104 TYR B C 1
ATOM 3255 O O . TYR B 1 104 ? 44.685 42.133 9.840 1.00 28.55 104 TYR B O 1
ATOM 3264 N N . GLU B 1 105 ? 45.897 40.536 8.843 1.00 24.84 105 GLU B N 1
ATOM 3265 C CA . GLU B 1 105 ? 46.905 41.446 8.338 1.00 20.41 105 GLU B CA 1
ATOM 3266 C C . GLU B 1 105 ? 47.610 40.827 7.151 1.00 24.67 105 GLU B C 1
ATOM 3267 O O . GLU B 1 105 ? 47.808 39.618 7.101 1.00 22.45 105 GLU B O 1
ATOM 3273 N N . VAL B 1 106 ? 47.999 41.659 6.194 1.00 19.53 106 VAL B N 1
ATOM 3274 C CA . VAL B 1 106 ? 48.688 41.164 5.015 1.00 16.11 106 VAL B CA 1
ATOM 3275 C C . VAL B 1 106 ? 50.064 40.650 5.401 1.00 15.64 106 VAL B C 1
ATOM 3276 O O . VAL B 1 106 ? 50.677 41.141 6.345 1.00 18.96 106 VAL B O 1
ATOM 3280 N N . GLY B 1 107 ? 50.543 39.658 4.666 1.00 18.57 107 GLY B N 1
ATOM 3281 C CA . GLY B 1 107 ? 51.865 39.117 4.928 1.00 25.80 107 GLY B CA 1
ATOM 3282 C C . GLY B 1 107 ? 52.802 39.523 3.802 1.00 32.10 107 GLY B C 1
ATOM 3283 O O . GLY B 1 107 ? 52.363 40.096 2.805 1.00 25.63 107 GLY B O 1
ATOM 3284 N N . LYS B 1 108 ? 54.090 39.239 3.946 1.00 36.10 108 LYS B N 1
ATOM 3285 C CA . LYS B 1 108 ? 55.038 39.606 2.907 1.00 33.56 108 LYS B CA 1
ATOM 3286 C C . LYS B 1 108 ? 54.704 38.951 1.575 1.00 29.64 108 LYS B C 1
ATOM 3287 O O . LYS B 1 108 ? 55.067 39.482 0.529 1.00 36.45 108 LYS B O 1
ATOM 3293 N N . ASP B 1 109 ? 54.000 37.819 1.607 1.00 24.40 109 ASP B N 1
ATOM 3294 C CA . ASP B 1 109 ? 53.627 37.121 0.367 1.00 27.03 109 ASP B CA 1
ATOM 3295 C C . ASP B 1 109 ? 52.396 37.740 -0.299 1.00 22.45 109 ASP B C 1
ATOM 3296 O O . ASP B 1 109 ? 51.887 37.215 -1.287 1.00 28.74 109 ASP B O 1
ATOM 3301 N N . GLY B 1 110 ? 51.921 38.852 0.259 1.00 25.98 110 GLY B N 1
ATOM 3302 C CA . GLY B 1 110 ? 50.753 39.529 -0.283 1.00 25.98 110 GLY B CA 1
ATOM 3303 C C . GLY B 1 110 ? 49.394 38.926 0.055 1.00 30.95 110 GLY B C 1
ATOM 3304 O O . GLY B 1 110 ? 48.350 39.491 -0.314 1.00 25.80 110 GLY B O 1
ATOM 3305 N N . ARG B 1 111 ? 49.384 37.781 0.739 1.00 20.17 111 ARG B N 1
ATOM 3306 C CA . ARG B 1 111 ? 48.115 37.156 1.096 1.00 19.23 111 ARG B CA 1
ATOM 3307 C C . ARG B 1 111 ? 47.602 37.689 2.434 1.00 22.22 111 ARG B C 1
ATOM 3308 O O . ARG B 1 111 ? 48.332 38.372 3.180 1.00 18.55 111 ARG B O 1
ATOM 3316 N N . LEU B 1 112 ? 46.340 37.397 2.733 1.00 16.54 112 LEU B N 1
ATOM 3317 C CA . LEU B 1 112 ? 45.777 37.812 4.013 1.00 23.32 112 LEU B CA 1
ATOM 3318 C C . LEU B 1 112 ? 46.227 36.767 5.035 1.00 24.38 112 LEU B C 1
ATOM 3319 O O . LEU B 1 112 ? 46.242 35.572 4.734 1.00 23.29 112 LEU B O 1
ATOM 3324 N N . HIS B 1 113 ? 46.606 37.219 6.230 1.00 21.60 113 HIS B N 1
ATOM 3325 C CA . HIS B 1 113 ? 47.072 36.326 7.292 1.00 21.08 113 HIS B CA 1
ATOM 3326 C C . HIS B 1 113 ? 46.383 36.552 8.617 1.00 18.07 113 HIS B C 1
ATOM 3327 O O . HIS B 1 113 ? 45.911 37.651 8.908 1.00 23.70 113 HIS B O 1
ATOM 3334 N N . PHE B 1 114 ? 46.343 35.498 9.428 1.00 21.21 114 PHE B N 1
ATOM 3335 C CA . PHE B 1 114 ? 45.748 35.571 10.752 1.00 9.98 114 PHE B CA 1
ATOM 3336 C C . PHE B 1 114 ? 46.976 35.627 11.643 1.00 19.17 114 PHE B C 1
ATOM 3337 O O . PHE B 1 114 ? 47.822 34.747 11.570 1.00 18.25 114 PHE B O 1
ATOM 3345 N N . LYS B 1 115 ? 47.082 36.684 12.450 1.00 16.72 115 LYS B N 1
ATOM 3346 C CA . LYS B 1 115 ? 48.221 36.884 13.328 1.00 14.36 115 LYS B CA 1
ATOM 3347 C C . LYS B 1 115 ? 47.809 37.234 14.750 1.00 17.11 115 LYS B C 1
ATOM 3348 O O . LYS B 1 115 ? 47.027 38.143 14.958 1.00 11.50 115 LYS B O 1
ATOM 3354 N N . VAL B 1 116 ? 48.356 36.524 15.731 1.00 11.26 116 VAL B N 1
ATOM 3355 C CA . VAL B 1 116 ? 48.035 36.812 17.115 1.00 19.79 116 VAL B CA 1
ATOM 3356 C C . VAL B 1 116 ? 49.313 36.873 17.914 1.00 16.08 116 VAL B C 1
ATOM 3357 O O . VAL B 1 116 ? 50.281 36.197 17.590 1.00 23.88 116 VAL B O 1
ATOM 3361 N N . TYR B 1 117 ? 49.297 37.680 18.969 1.00 20.34 117 TYR B N 1
ATOM 3362 C CA . TYR B 1 117 ? 50.475 37.916 19.792 1.00 17.40 117 TYR B CA 1
ATOM 3363 C C . TYR B 1 117 ? 50.345 37.595 21.271 1.00 26.98 117 TYR B C 1
ATOM 3364 O O . TYR B 1 117 ? 49.424 38.068 21.945 1.00 30.48 117 TYR B O 1
ATOM 3373 N N . PHE B 1 118 ? 51.306 36.816 21.768 1.00 22.65 118 PHE B N 1
ATOM 3374 C CA . PHE B 1 118 ? 51.332 36.378 23.162 1.00 14.01 118 PHE B CA 1
ATOM 3375 C C . PHE B 1 118 ? 52.600 36.856 23.856 1.00 21.04 118 PHE B C 1
ATOM 3376 O O . PHE B 1 118 ? 53.670 36.919 23.247 1.00 26.71 118 PHE B O 1
ATOM 3384 N N . ASN B 1 119 ? 52.475 37.218 25.125 1.00 19.24 119 ASN B N 1
ATOM 3385 C CA . ASN B 1 119 ? 53.630 37.640 25.901 1.00 20.18 119 ASN B CA 1
ATOM 3386 C C . ASN B 1 119 ? 54.279 36.381 26.500 1.00 29.30 119 ASN B C 1
ATOM 3387 O O . ASN B 1 119 ? 53.660 35.688 27.309 1.00 24.17 119 ASN B O 1
ATOM 3392 N N . VAL B 1 120 ? 55.517 36.081 26.116 1.00 23.37 120 VAL B N 1
ATOM 3393 C CA . VAL B 1 120 ? 56.166 34.897 26.657 1.00 28.66 120 VAL B CA 1
ATOM 3394 C C . VAL B 1 120 ? 57.424 35.179 27.465 1.00 30.92 120 VAL B C 1
ATOM 3395 O O . VAL B 1 120 ? 58.284 34.309 27.617 1.00 38.25 120 VAL B O 1
ATOM 3399 N N . LYS B 1 121 ? 57.523 36.398 27.989 1.00 27.75 121 LYS B N 1
ATOM 3400 C CA . LYS B 1 121 ? 58.658 36.794 28.805 1.00 32.92 121 LYS B CA 1
ATOM 3401 C C . LYS B 1 121 ? 58.890 35.702 29.856 1.00 36.97 121 LYS B C 1
ATOM 3402 O O . LYS B 1 121 ? 57.942 35.147 30.405 1.00 36.44 121 LYS B O 1
ATOM 3408 N N . ASN B 1 122 ? 60.152 35.382 30.107 1.00 38.54 122 ASN B N 1
ATOM 3409 C CA . ASN B 1 122 ? 60.523 34.364 31.090 1.00 41.53 122 ASN B CA 1
ATOM 3410 C C . ASN B 1 122 ? 60.262 32.933 30.646 1.00 41.68 122 ASN B C 1
ATOM 3411 O O . ASN B 1 122 ? 60.193 32.029 31.476 1.00 51.14 122 ASN B O 1
ATOM 3416 N N . PHE B 1 123 ? 60.094 32.718 29.347 1.00 31.41 123 PHE B N 1
ATOM 3417 C CA . PHE B 1 123 ? 59.899 31.362 28.852 1.00 30.90 123 PHE B CA 1
ATOM 3418 C C . PHE B 1 123 ? 60.803 31.127 27.659 1.00 40.34 123 PHE B C 1
ATOM 3419 O O . PHE B 1 123 ? 61.140 32.056 26.917 1.00 49.50 123 PHE B O 1
ATOM 3427 N N . LYS B 1 124 ? 61.203 29.876 27.489 1.00 40.30 124 LYS B N 1
ATOM 3428 C CA . LYS B 1 124 ? 62.062 29.491 26.384 1.00 42.11 124 LYS B CA 1
ATOM 3429 C C . LYS B 1 124 ? 61.221 28.735 25.373 1.00 41.30 124 LYS B C 1
ATOM 3430 O O . LYS B 1 124 ? 60.256 28.052 25.737 1.00 35.31 124 LYS B O 1
ATOM 3436 N N . ALA B 1 125 ? 61.601 28.863 24.107 1.00 33.27 125 ALA B N 1
ATOM 3437 C CA . ALA B 1 125 ? 60.893 28.219 23.018 1.00 37.62 125 ALA B CA 1
ATOM 3438 C C . ALA B 1 125 ? 60.595 26.754 23.277 1.00 37.03 125 ALA B C 1
ATOM 3439 O O . ALA B 1 125 ? 59.550 26.251 22.870 1.00 45.03 125 ALA B O 1
ATOM 3441 N N . GLU B 1 126 ? 61.516 26.069 23.950 1.00 44.97 126 GLU B N 1
ATOM 3442 C CA . GLU B 1 126 ? 61.351 24.644 24.246 1.00 47.35 126 GLU B CA 1
ATOM 3443 C C . GLU B 1 126 ? 60.258 24.388 25.273 1.00 37.61 126 GLU B C 1
ATOM 3444 O O . GLU B 1 126 ? 59.746 23.282 25.374 1.00 42.92 126 GLU B O 1
ATOM 3450 N N . GLU B 1 127 ? 59.903 25.416 26.033 1.00 36.04 127 GLU B N 1
ATOM 3451 C CA . GLU B 1 127 ? 58.887 25.290 27.063 1.00 30.65 127 GLU B CA 1
ATOM 3452 C C . GLU B 1 127 ? 57.496 25.638 26.552 1.00 36.32 127 GLU B C 1
ATOM 3453 O O . GLU B 1 127 ? 56.528 25.601 27.308 1.00 39.23 127 GLU B O 1
ATOM 3459 N N . ILE B 1 128 ? 57.391 25.966 25.272 1.00 28.58 128 ILE B N 1
ATOM 3460 C CA . ILE B 1 128 ? 56.101 26.345 24.717 1.00 33.05 128 ILE B CA 1
ATOM 3461 C C . ILE B 1 128 ? 55.583 25.398 23.648 1.00 32.49 128 ILE B C 1
ATOM 3462 O O . ILE B 1 128 ? 56.271 25.085 22.685 1.00 39.27 128 ILE B O 1
ATOM 3467 N N . THR B 1 129 ? 54.349 24.961 23.824 1.00 25.88 129 THR B N 1
ATOM 3468 C CA . THR B 1 129 ? 53.715 24.066 22.876 1.00 35.94 129 THR B CA 1
ATOM 3469 C C . THR B 1 129 ? 52.560 24.839 22.247 1.00 34.94 129 THR B C 1
ATOM 3470 O O . THR B 1 129 ? 51.994 25.738 22.871 1.00 33.35 129 THR B O 1
ATOM 3474 N N . ILE B 1 130 ? 52.223 24.497 21.013 1.00 24.42 130 ILE B N 1
ATOM 3475 C CA . ILE B 1 130 ? 51.133 25.157 20.309 1.00 28.37 130 ILE B CA 1
ATOM 3476 C C . ILE B 1 130 ? 50.326 24.114 19.560 1.00 28.11 130 ILE B C 1
ATOM 3477 O O . ILE B 1 130 ? 50.878 23.355 18.766 1.00 42.92 130 ILE B O 1
ATOM 3482 N N . LYS B 1 131 ? 49.021 24.085 19.818 1.00 26.88 131 LYS B N 1
ATOM 3483 C CA . LYS B 1 131 ? 48.118 23.116 19.200 1.00 29.72 131 LYS B CA 1
ATOM 3484 C C . LYS B 1 131 ? 46.906 23.811 18.611 1.00 31.40 131 LYS B C 1
ATOM 3485 O O . LYS B 1 131 ? 46.411 24.798 19.153 1.00 34.83 131 LYS B O 1
ATOM 3491 N N . ALA B 1 132 ? 46.423 23.265 17.509 1.00 32.27 132 ALA B N 1
ATOM 3492 C CA . ALA B 1 132 ? 45.239 23.770 16.840 1.00 37.70 132 ALA B CA 1
ATOM 3493 C C . ALA B 1 132 ? 44.312 22.568 16.746 1.00 42.20 132 ALA B C 1
ATOM 3494 O O . ALA B 1 132 ? 44.558 21.664 15.950 1.00 55.51 132 ALA B O 1
ATOM 3496 N N . ASP B 1 133 ? 43.277 22.526 17.581 1.00 39.83 133 ASP B N 1
ATOM 3497 C CA . ASP B 1 133 ? 42.324 21.420 17.545 1.00 45.39 133 ASP B CA 1
ATOM 3498 C C . ASP B 1 133 ? 40.943 21.980 17.259 1.00 40.83 133 ASP B C 1
ATOM 3499 O O . ASP B 1 133 ? 40.388 22.766 18.035 1.00 37.70 133 ASP B O 1
ATOM 3504 N N . LYS B 1 134 ? 40.393 21.561 16.129 1.00 46.96 134 LYS B N 1
ATOM 3505 C CA . LYS B 1 134 ? 39.101 22.050 15.679 1.00 43.79 134 LYS B CA 1
ATOM 3506 C C . LYS B 1 134 ? 39.214 23.561 15.502 1.00 41.09 134 LYS B C 1
ATOM 3507 O O . LYS B 1 134 ? 40.059 24.027 14.742 1.00 39.22 134 LYS B O 1
ATOM 3513 N N . ASN B 1 135 ? 38.411 24.338 16.215 1.00 33.52 135 ASN B N 1
ATOM 3514 C CA . ASN B 1 135 ? 38.475 25.770 16.020 1.00 21.79 135 ASN B CA 1
ATOM 3515 C C . ASN B 1 135 ? 38.991 26.555 17.199 1.00 25.89 135 ASN B C 1
ATOM 3516 O O . ASN B 1 135 ? 38.459 27.608 17.554 1.00 24.01 135 ASN B O 1
ATOM 3521 N N . LYS B 1 136 ? 40.038 26.040 17.816 1.00 26.23 136 LYS B N 1
ATOM 3522 C CA . LYS B 1 136 ? 40.633 26.743 18.932 1.00 32.76 136 LYS B CA 1
ATOM 3523 C C . LYS B 1 136 ? 42.113 26.534 18.838 1.00 32.82 136 LYS B C 1
ATOM 3524 O O . LYS B 1 136 ? 42.580 25.465 18.445 1.00 32.15 136 LYS B O 1
ATOM 3530 N N . LEU B 1 137 ? 42.841 27.590 19.163 1.00 30.46 137 LEU B N 1
ATOM 3531 C CA . LEU B 1 137 ? 44.282 27.581 19.127 1.00 21.16 137 LEU B CA 1
ATOM 3532 C C . LEU B 1 137 ? 44.707 27.549 20.581 1.00 27.62 137 LEU B C 1
ATOM 3533 O O . LEU B 1 137 ? 44.147 28.270 21.414 1.00 35.29 137 LEU B O 1
ATOM 3538 N N . VAL B 1 138 ? 45.686 26.711 20.899 1.00 25.90 138 VAL B N 1
ATOM 3539 C CA . VAL B 1 138 ? 46.132 26.620 22.274 1.00 16.64 138 VAL B CA 1
ATOM 3540 C C . VAL B 1 138 ? 47.631 26.796 22.404 1.00 22.55 138 VAL B C 1
ATOM 3541 O O . VAL B 1 138 ? 48.418 26.185 21.673 1.00 25.87 138 VAL B O 1
ATOM 3545 N N . VAL B 1 139 ? 48.001 27.662 23.338 1.00 9.88 139 VAL B N 1
ATOM 3546 C CA . VAL B 1 139 ? 49.379 27.967 23.649 1.00 12.56 139 VAL B CA 1
ATOM 3547 C C . VAL B 1 139 ? 49.545 27.550 25.101 1.00 27.14 139 VAL B C 1
ATOM 3548 O O . VAL B 1 139 ? 48.787 27.983 25.969 1.00 30.91 139 VAL B O 1
ATOM 3552 N N . ARG B 1 140 ? 50.531 26.702 25.362 1.00 35.76 140 ARG B N 1
ATOM 3553 C CA . ARG B 1 140 ? 50.786 26.228 26.713 1.00 32.25 140 ARG B CA 1
ATOM 3554 C C . ARG B 1 140 ? 52.287 26.309 26.992 1.00 28.53 140 ARG B C 1
ATOM 3555 O O . ARG B 1 140 ? 53.108 25.949 26.152 1.00 38.56 140 ARG B O 1
ATOM 3563 N N . ALA B 1 141 ? 52.644 26.820 28.161 1.00 27.23 141 ALA B N 1
ATOM 3564 C CA . ALA B 1 141 ? 54.046 26.930 28.540 1.00 25.63 141 ALA B CA 1
ATOM 3565 C C . ALA B 1 141 ? 54.246 26.277 29.906 1.00 37.70 141 ALA B C 1
ATOM 3566 O O . ALA B 1 141 ? 53.396 26.399 30.796 1.00 43.21 141 ALA B O 1
ATOM 3568 N N . GLN B 1 142 ? 55.377 25.593 30.062 1.00 41.53 142 GLN B N 1
ATOM 3569 C CA . GLN B 1 142 ? 55.714 24.879 31.293 1.00 37.80 142 GLN B CA 1
ATOM 3570 C C . GLN B 1 142 ? 57.130 25.209 31.757 1.00 44.96 142 GLN B C 1
ATOM 3571 O O . GLN B 1 142 ? 58.101 24.926 31.052 1.00 37.18 142 GLN B O 1
ATOM 3577 N N . LYS B 1 143 ? 57.235 25.794 32.948 1.00 59.17 143 LYS B N 1
ATOM 3578 C CA . LYS B 1 143 ? 58.519 26.176 33.535 1.00 74.10 143 LYS B CA 1
ATOM 3579 C C . LYS B 1 143 ? 59.537 25.050 33.394 1.00 81.32 143 LYS B C 1
ATOM 3580 O O . LYS B 1 143 ? 60.617 25.301 32.821 1.00 86.98 143 LYS B O 1
ATOM 3586 N N . SER B 1 144 ? 59.246 23.930 33.870 1.00 84.14 144 SER B N 1
ATOM 3587 N N . SER B 1 153 ? 54.777 26.745 39.237 1.00 86.62 153 SER B N 1
ATOM 3588 C CA . SER B 1 153 ? 55.386 25.561 38.559 1.00 83.67 153 SER B CA 1
ATOM 3589 C C . SER B 1 153 ? 54.469 24.922 37.516 1.00 79.43 153 SER B C 1
ATOM 3590 O O . SER B 1 153 ? 54.956 24.371 36.528 1.00 80.29 153 SER B O 1
ATOM 3593 N N . GLU B 1 154 ? 53.152 24.983 37.729 1.00 71.75 154 GLU B N 1
ATOM 3594 C CA . GLU B 1 154 ? 52.218 24.395 36.767 1.00 66.54 154 GLU B CA 1
ATOM 3595 C C . GLU B 1 154 ? 52.151 25.224 35.489 1.00 60.28 154 GLU B C 1
ATOM 3596 O O . GLU B 1 154 ? 52.514 26.404 35.465 1.00 50.77 154 GLU B O 1
ATOM 3602 N N . SER B 1 155 ? 51.686 24.578 34.429 1.00 50.96 155 SER B N 1
ATOM 3603 C CA . SER B 1 155 ? 51.570 25.196 33.126 1.00 47.98 155 SER B CA 1
ATOM 3604 C C . SER B 1 155 ? 50.647 26.400 33.116 1.00 42.49 155 SER B C 1
ATOM 3605 O O . SER B 1 155 ? 49.687 26.477 33.879 1.00 36.03 155 SER B O 1
ATOM 3608 N N . VAL B 1 156 ? 50.976 27.337 32.234 1.00 34.99 156 VAL B N 1
ATOM 3609 C CA . VAL B 1 156 ? 50.213 28.557 32.016 1.00 27.03 156 VAL B CA 1
ATOM 3610 C C . VAL B 1 156 ? 49.866 28.519 30.536 1.00 29.45 156 VAL B C 1
ATOM 3611 O O . VAL B 1 156 ? 50.507 27.812 29.758 1.00 28.09 156 VAL B O 1
ATOM 3615 N N . GLY B 1 157 ? 48.856 29.271 30.133 1.00 31.07 157 GLY B N 1
ATOM 3616 C CA . GLY B 1 157 ? 48.503 29.246 28.734 1.00 23.50 157 GLY B CA 1
ATOM 3617 C C . GLY B 1 157 ? 47.387 30.164 28.307 1.00 29.92 157 GLY B C 1
ATOM 3618 O O . GLY B 1 157 ? 46.868 30.987 29.077 1.00 24.92 157 GLY B O 1
ATOM 3619 N N . ARG B 1 158 ? 47.007 29.986 27.050 1.00 28.22 158 ARG B N 1
ATOM 3620 C CA . ARG B 1 158 ? 45.971 30.778 26.438 1.00 19.47 158 ARG B CA 1
ATOM 3621 C C . ARG B 1 158 ? 45.312 30.001 25.312 1.00 17.72 158 ARG B C 1
ATOM 3622 O O . ARG B 1 158 ? 45.989 29.420 24.461 1.00 20.84 158 ARG B O 1
ATOM 3630 N N . SER B 1 159 ? 43.987 30.020 25.307 1.00 9.46 159 SER B N 1
ATOM 3631 C CA . SER B 1 159 ? 43.185 29.362 24.281 1.00 23.01 159 SER B CA 1
ATOM 3632 C C . SER B 1 159 ? 42.361 30.452 23.586 1.00 23.21 159 SER B C 1
ATOM 3633 O O . SER B 1 159 ? 41.825 31.347 24.248 1.00 24.61 159 SER B O 1
ATOM 3636 N N . ILE B 1 160 ? 42.260 30.392 22.264 1.00 15.48 160 ILE B N 1
ATOM 3637 C CA . ILE B 1 160 ? 41.473 31.393 21.543 1.00 17.24 160 ILE B CA 1
ATOM 3638 C C . ILE B 1 160 ? 40.788 30.775 20.340 1.00 18.60 160 ILE B C 1
ATOM 3639 O O . ILE B 1 160 ? 41.168 29.707 19.877 1.00 22.35 160 ILE B O 1
ATOM 3644 N N . PRO B 1 161 ? 39.755 31.440 19.824 1.00 14.59 161 PRO B N 1
ATOM 3645 C CA . PRO B 1 161 ? 39.043 30.928 18.656 1.00 14.14 161 PRO B CA 1
ATOM 3646 C C . PRO B 1 161 ? 39.988 31.011 17.449 1.00 29.05 161 PRO B C 1
ATOM 3647 O O . PRO B 1 161 ? 40.750 31.974 17.311 1.00 28.47 161 PRO B O 1
ATOM 3651 N N . LEU B 1 162 ? 39.943 30.001 16.589 1.00 25.25 162 LEU B N 1
ATOM 3652 C CA . LEU B 1 162 ? 40.772 29.961 15.394 1.00 26.35 162 LEU B CA 1
ATOM 3653 C C . LEU B 1 162 ? 39.826 29.629 14.249 1.00 29.10 162 LEU B C 1
ATOM 3654 O O . LEU B 1 162 ? 39.470 28.469 14.054 1.00 21.60 162 LEU B O 1
ATOM 3659 N N . PRO B 1 163 ? 39.404 30.645 13.478 1.00 29.16 163 PRO B N 1
ATOM 3660 C CA . PRO B 1 163 ? 38.485 30.436 12.355 1.00 25.25 163 PRO B CA 1
ATOM 3661 C C . PRO B 1 163 ? 38.900 29.296 11.428 1.00 28.73 163 PRO B C 1
ATOM 3662 O O . PRO B 1 163 ? 40.084 29.036 11.213 1.00 28.30 163 PRO B O 1
ATOM 3666 N N . PRO B 1 164 ? 37.913 28.595 10.871 1.00 28.88 164 PRO B N 1
ATOM 3667 C CA . PRO B 1 164 ? 38.144 27.479 9.955 1.00 22.11 164 PRO B CA 1
ATOM 3668 C C . PRO B 1 164 ? 38.981 27.857 8.726 1.00 25.74 164 PRO B C 1
ATOM 3669 O O . PRO B 1 164 ? 39.742 27.033 8.224 1.00 28.90 164 PRO B O 1
ATOM 3673 N N . SER B 1 165 ? 38.852 29.095 8.246 1.00 23.66 165 SER B N 1
ATOM 3674 C CA . SER B 1 165 ? 39.592 29.534 7.057 1.00 21.95 165 SER B CA 1
ATOM 3675 C C . SER B 1 165 ? 41.110 29.637 7.213 1.00 20.63 165 SER B C 1
ATOM 3676 O O . SER B 1 165 ? 41.840 29.671 6.221 1.00 31.72 165 SER B O 1
ATOM 3679 N N . VAL B 1 166 ? 41.586 29.688 8.449 1.00 17.30 166 VAL B N 1
ATOM 3680 C CA . VAL B 1 166 ? 43.022 29.780 8.718 1.00 21.51 166 VAL B CA 1
ATOM 3681 C C . VAL B 1 166 ? 43.686 28.446 8.389 1.00 19.58 166 VAL B C 1
ATOM 3682 O O . VAL B 1 166 ? 43.316 27.415 8.951 1.00 33.77 166 VAL B O 1
ATOM 3686 N N . ASP B 1 167 ? 44.668 28.466 7.489 1.00 25.12 167 ASP B N 1
ATOM 3687 C CA . ASP B 1 167 ? 45.366 27.244 7.056 1.00 23.18 167 ASP B CA 1
ATOM 3688 C C . ASP B 1 167 ? 46.177 26.530 8.157 1.00 25.65 167 ASP B C 1
ATOM 3689 O O . ASP B 1 167 ? 47.269 26.979 8.526 1.00 28.11 167 ASP B O 1
ATOM 3694 N N . ARG B 1 168 ? 45.656 25.406 8.656 1.00 35.17 168 ARG B N 1
ATOM 3695 C CA . ARG B 1 168 ? 46.327 24.634 9.716 1.00 30.49 168 ARG B CA 1
ATOM 3696 C C . ARG B 1 168 ? 47.658 24.012 9.274 1.00 33.56 168 ARG B C 1
ATOM 3697 O O . ARG B 1 168 ? 48.517 23.733 10.110 1.00 34.18 168 ARG B O 1
ATOM 3705 N N . ASN B 1 169 ? 47.834 23.790 7.972 1.00 31.15 169 ASN B N 1
ATOM 3706 C CA . ASN B 1 169 ? 49.081 23.199 7.469 1.00 37.53 169 ASN B CA 1
ATOM 3707 C C . ASN B 1 169 ? 50.183 24.237 7.333 1.00 35.34 169 ASN B C 1
ATOM 3708 O O . ASN B 1 169 ? 51.332 23.899 7.069 1.00 29.59 169 ASN B O 1
ATOM 3713 N N . HIS B 1 170 ? 49.847 25.505 7.507 1.00 31.17 170 HIS B N 1
ATOM 3714 C CA . HIS B 1 170 ? 50.872 26.525 7.368 1.00 36.04 170 HIS B CA 1
ATOM 3715 C C . HIS B 1 170 ? 50.967 27.524 8.509 1.00 31.16 170 HIS B C 1
ATOM 3716 O O . HIS B 1 170 ? 51.165 28.718 8.299 1.00 37.47 170 HIS B O 1
ATOM 3723 N N . ILE B 1 171 ? 50.833 27.011 9.723 1.00 32.47 171 ILE B N 1
ATOM 3724 C CA . ILE B 1 171 ? 50.921 27.827 10.918 1.00 29.45 171 ILE B CA 1
ATOM 3725 C C . ILE B 1 171 ? 52.392 28.008 11.253 1.00 33.49 171 ILE B C 1
ATOM 3726 O O . ILE B 1 171 ? 53.155 27.044 11.265 1.00 45.32 171 ILE B O 1
ATOM 3731 N N . GLN B 1 172 ? 52.779 29.250 11.518 1.00 30.77 172 GLN B N 1
ATOM 3732 C CA . GLN B 1 172 ? 54.148 29.583 11.866 1.00 27.62 172 GLN B CA 1
ATOM 3733 C C . GLN B 1 172 ? 54.179 30.213 13.257 1.00 26.99 172 GLN B C 1
ATOM 3734 O O . GLN B 1 172 ? 53.248 30.906 13.650 1.00 25.31 172 GLN B O 1
ATOM 3740 N N . ALA B 1 173 ? 55.259 29.967 13.995 1.00 26.63 173 ALA B N 1
ATOM 3741 C CA . ALA B 1 173 ? 55.407 30.510 15.328 1.00 20.02 173 ALA B CA 1
ATOM 3742 C C . ALA B 1 173 ? 56.848 30.889 15.674 1.00 22.05 173 ALA B C 1
ATOM 3743 O O . ALA B 1 173 ? 57.753 30.056 15.651 1.00 24.13 173 ALA B O 1
ATOM 3745 N N . THR B 1 174 ? 57.052 32.155 16.021 1.00 20.75 174 THR B N 1
ATOM 3746 C CA . THR B 1 174 ? 58.373 32.616 16.381 1.00 23.67 174 THR B CA 1
ATOM 3747 C C . THR B 1 174 ? 58.271 33.585 17.547 1.00 29.12 174 THR B C 1
ATOM 3748 O O . THR B 1 174 ? 57.257 34.256 17.735 1.00 30.55 174 THR B O 1
ATOM 3752 N N . ILE B 1 175 ? 59.336 33.631 18.332 1.00 25.11 175 ILE B N 1
ATOM 3753 C CA . ILE B 1 175 ? 59.427 34.498 19.482 1.00 27.93 175 ILE B CA 1
ATOM 3754 C C . ILE B 1 175 ? 60.459 35.561 19.142 1.00 31.60 175 ILE B C 1
ATOM 3755 O O . ILE B 1 175 ? 61.602 35.244 18.805 1.00 30.99 175 ILE B O 1
ATOM 3760 N N . THR B 1 176 ? 60.058 36.820 19.233 1.00 26.76 176 THR B N 1
ATOM 3761 C CA . THR B 1 176 ? 60.962 37.911 18.917 1.00 29.55 176 THR B CA 1
ATOM 3762 C C . THR B 1 176 ? 61.994 38.039 20.025 1.00 34.95 176 THR B C 1
ATOM 3763 O O . THR B 1 176 ? 61.910 37.349 21.039 1.00 38.92 176 THR B O 1
ATOM 3767 N N . THR B 1 177 ? 62.973 38.913 19.830 1.00 32.42 177 THR B N 1
ATOM 3768 C CA . THR B 1 177 ? 64.004 39.093 20.834 1.00 29.87 177 THR B CA 1
ATOM 3769 C C . THR B 1 177 ? 63.410 39.788 22.032 1.00 28.11 177 THR B C 1
ATOM 3770 O O . THR B 1 177 ? 63.925 39.660 23.128 1.00 37.29 177 THR B O 1
ATOM 3774 N N . ASP B 1 178 ? 62.339 40.549 21.833 1.00 33.23 178 ASP B N 1
ATOM 3775 C CA . ASP B 1 178 ? 61.710 41.202 22.973 1.00 30.58 178 ASP B CA 1
ATOM 3776 C C . ASP B 1 178 ? 60.591 40.339 23.574 1.00 28.94 178 ASP B C 1
ATOM 3777 O O . ASP B 1 178 ? 59.660 40.858 24.203 1.00 29.28 178 ASP B O 1
ATOM 3782 N N . ASP B 1 179 ? 60.701 39.024 23.356 1.00 24.00 179 ASP B N 1
ATOM 3783 C CA . ASP B 1 179 ? 59.781 38.017 23.900 1.00 30.29 179 ASP B CA 1
ATOM 3784 C C . ASP B 1 179 ? 58.305 38.056 23.515 1.00 33.06 179 ASP B C 1
ATOM 3785 O O . ASP B 1 179 ? 57.425 37.888 24.368 1.00 30.61 179 ASP B O 1
ATOM 3790 N N . VAL B 1 180 ? 58.027 38.278 22.240 1.00 35.28 180 VAL B N 1
ATOM 3791 C CA . VAL B 1 180 ? 56.651 38.285 21.777 1.00 29.64 180 VAL B CA 1
ATOM 3792 C C . VAL B 1 180 ? 56.467 37.037 20.915 1.00 29.45 180 VAL B C 1
ATOM 3793 O O . VAL B 1 180 ? 57.157 36.861 19.906 1.00 27.06 180 VAL B O 1
ATOM 3797 N N . LEU B 1 181 ? 55.579 36.145 21.343 1.00 18.90 181 LEU B N 1
ATOM 3798 C CA . LEU B 1 181 ? 55.300 34.942 20.571 1.00 18.21 181 LEU B CA 1
ATOM 3799 C C . LEU B 1 181 ? 54.398 35.415 19.443 1.00 24.04 181 LEU B C 1
ATOM 3800 O O . LEU B 1 181 ? 53.355 36.029 19.692 1.00 27.13 181 LEU B O 1
ATOM 3805 N N . VAL B 1 182 ? 54.799 35.156 18.208 1.00 22.86 182 VAL B N 1
ATOM 3806 C CA . VAL B 1 182 ? 53.970 35.527 17.076 1.00 19.62 182 VAL B CA 1
ATOM 3807 C C . VAL B 1 182 ? 53.496 34.239 16.418 1.00 21.79 182 VAL B C 1
ATOM 3808 O O . VAL B 1 182 ? 54.285 33.341 16.125 1.00 17.90 182 VAL B O 1
ATOM 3812 N N . ILE B 1 183 ? 52.194 34.140 16.208 1.00 24.45 183 ILE B N 1
ATOM 3813 C CA . ILE B 1 183 ? 51.629 32.959 15.580 1.00 12.17 183 ILE B CA 1
ATOM 3814 C C . ILE B 1 183 ? 50.824 33.462 14.403 1.00 20.65 183 ILE B C 1
ATOM 3815 O O . ILE B 1 183 ? 49.931 34.295 14.566 1.00 23.91 183 ILE B O 1
ATOM 3820 N N . GLU B 1 184 ? 51.138 32.973 13.211 1.00 16.51 184 GLU B N 1
ATOM 3821 C CA . GLU B 1 184 ? 50.415 33.433 12.051 1.00 20.60 184 GLU B CA 1
ATOM 3822 C C . GLU B 1 184 ? 50.258 32.331 11.039 1.00 28.56 184 GLU B C 1
ATOM 3823 O O . GLU B 1 184 ? 51.012 31.358 11.020 1.00 23.44 184 GLU B O 1
ATOM 3829 N N . ALA B 1 185 ? 49.259 32.494 10.190 1.00 15.09 185 ALA B N 1
ATOM 3830 C CA . ALA B 1 185 ? 49.023 31.532 9.152 1.00 23.06 185 ALA B CA 1
ATOM 3831 C C . ALA B 1 185 ? 48.190 32.241 8.107 1.00 25.15 185 ALA B C 1
ATOM 3832 O O . ALA B 1 185 ? 47.467 33.193 8.413 1.00 24.08 185 ALA B O 1
ATOM 3834 N N . PRO B 1 186 ? 48.316 31.825 6.848 1.00 25.09 186 PRO B N 1
ATOM 3835 C CA . PRO B 1 186 ? 47.513 32.486 5.818 1.00 26.34 186 PRO B CA 1
ATOM 3836 C C . PRO B 1 186 ? 46.060 32.051 5.928 1.00 21.40 186 PRO B C 1
ATOM 3837 O O . PRO B 1 186 ? 45.745 31.050 6.570 1.00 24.83 186 PRO B O 1
ATOM 3841 N N . VAL B 1 187 ? 45.178 32.823 5.317 1.00 18.24 187 VAL B N 1
ATOM 3842 C CA . VAL B 1 187 ? 43.767 32.506 5.315 1.00 17.81 187 VAL B CA 1
ATOM 3843 C C . VAL B 1 187 ? 43.455 31.947 3.933 1.00 24.21 187 VAL B C 1
ATOM 3844 O O . VAL B 1 187 ? 43.793 32.549 2.920 1.00 32.08 187 VAL B O 1
ATOM 3848 N N . ASN B 1 188 ? 42.798 30.803 3.891 1.00 29.24 188 ASN B N 1
ATOM 3849 C CA . ASN B 1 188 ? 42.450 30.185 2.623 1.00 28.93 188 ASN B CA 1
ATOM 3850 C C . ASN B 1 188 ? 41.177 30.757 2.050 1.00 31.99 188 ASN B C 1
ATOM 3851 O O . ASN B 1 188 ? 40.134 30.784 2.702 1.00 35.87 188 ASN B O 1
ATOM 3856 N N . GLU B 1 189 ? 41.284 31.229 0.821 1.00 38.03 189 GLU B N 1
ATOM 3857 C CA . GLU B 1 189 ? 40.156 31.766 0.085 1.00 39.52 189 GLU B CA 1
ATOM 3858 C C . GLU B 1 189 ? 39.298 32.857 0.710 1.00 36.49 189 GLU B C 1
ATOM 3859 O O . GLU B 1 189 ? 38.079 32.719 0.797 1.00 37.56 189 GLU B O 1
ATOM 3865 N N . PRO B 1 190 ? 39.918 33.949 1.170 1.00 29.21 190 PRO B N 1
ATOM 3866 C CA . PRO B 1 190 ? 39.131 35.043 1.758 1.00 21.38 190 PRO B CA 1
ATOM 3867 C C . PRO B 1 190 ? 38.529 35.854 0.588 1.00 24.97 190 PRO B C 1
ATOM 3868 O O . PRO B 1 190 ? 38.953 35.710 -0.557 1.00 33.92 190 PRO B O 1
ATOM 3872 N N . ASN B 1 191 ? 37.547 36.699 0.851 1.00 30.11 191 ASN B N 1
ATOM 3873 C CA . ASN B 1 191 ? 36.942 37.471 -0.229 1.00 25.47 191 ASN B CA 1
ATOM 3874 C C . ASN B 1 191 ? 37.894 38.609 -0.596 1.00 30.32 191 ASN B C 1
ATOM 3875 O O . ASN B 1 191 ? 37.695 39.767 -0.207 1.00 30.28 191 ASN B O 1
ATOM 3880 N N . TYR B 1 192 ? 38.933 38.278 -1.352 1.00 22.20 192 TYR B N 1
ATOM 3881 C CA . TYR B 1 192 ? 39.936 39.273 -1.715 1.00 26.03 192 TYR B CA 1
ATOM 3882 C C . TYR B 1 192 ? 39.436 40.530 -2.409 1.00 28.25 192 TYR B C 1
ATOM 3883 O O . TYR B 1 192 ? 39.797 41.646 -2.018 1.00 28.07 192 TYR B O 1
ATOM 3892 N N . LYS B 1 193 ? 38.594 40.361 -3.419 1.00 21.87 193 LYS B N 1
ATOM 3893 C CA . LYS B 1 193 ? 38.089 41.505 -4.167 1.00 25.81 193 LYS B CA 1
ATOM 3894 C C . LYS B 1 193 ? 37.326 42.524 -3.334 1.00 23.70 193 LYS B C 1
ATOM 3895 O O . LYS B 1 193 ? 37.376 43.710 -3.615 1.00 30.05 193 LYS B O 1
ATOM 3901 N N . ALA B 1 194 ? 36.622 42.065 -2.308 1.00 29.00 194 ALA B N 1
ATOM 3902 C CA . ALA B 1 194 ? 35.827 42.961 -1.471 1.00 25.62 194 ALA B CA 1
ATOM 3903 C C . ALA B 1 194 ? 36.493 43.433 -0.179 1.00 31.18 194 ALA B C 1
ATOM 3904 O O . ALA B 1 194 ? 35.937 44.278 0.519 1.00 30.79 194 ALA B O 1
ATOM 3906 N N . ILE B 1 195 ? 37.668 42.904 0.150 1.00 20.28 195 ILE B N 1
ATOM 3907 C CA . ILE B 1 195 ? 38.315 43.301 1.390 1.00 25.53 195 ILE B CA 1
ATOM 3908 C C . ILE B 1 195 ? 38.713 44.762 1.504 1.00 25.87 195 ILE B C 1
ATOM 3909 O O . ILE B 1 195 ? 39.257 45.361 0.578 1.00 39.98 195 ILE B O 1
ATOM 3914 N N . LYS B 1 196 ? 38.418 45.333 2.664 1.00 29.07 196 LYS B N 1
ATOM 3915 C CA . LYS B 1 196 ? 38.744 46.721 2.970 1.00 24.93 196 LYS B CA 1
ATOM 3916 C C . LYS B 1 196 ? 39.451 46.702 4.317 1.00 33.43 196 LYS B C 1
ATOM 3917 O O . LYS B 1 196 ? 38.887 46.256 5.312 1.00 47.09 196 LYS B O 1
ATOM 3923 N N . LEU B 1 197 ? 40.691 47.161 4.355 1.00 29.63 197 LEU B N 1
ATOM 3924 C CA . LEU B 1 197 ? 41.420 47.165 5.613 1.00 35.16 197 LEU B CA 1
ATOM 3925 C C . LEU B 1 197 ? 41.339 48.552 6.215 1.00 30.95 197 LEU B C 1
ATOM 3926 O O . LEU B 1 197 ? 41.803 49.511 5.618 1.00 34.70 197 LEU B O 1
ATOM 3931 N N . SER B 1 198 ? 40.725 48.665 7.385 1.00 42.75 198 SER B N 1
ATOM 3932 C CA . SER B 1 198 ? 40.614 49.958 8.059 1.00 42.38 198 SER B CA 1
ATOM 3933 C C . SER B 1 198 ? 41.114 49.856 9.490 1.00 45.33 198 SER B C 1
ATOM 3934 O O . SER B 1 198 ? 41.040 48.800 10.118 1.00 48.19 198 SER B O 1
ATOM 3937 N N . PRO B 1 199 ? 41.647 50.955 10.029 1.00 53.92 199 PRO B N 1
ATOM 3938 C CA . PRO B 1 199 ? 42.151 50.927 11.408 1.00 51.50 199 PRO B CA 1
ATOM 3939 C C . PRO B 1 199 ? 41.072 50.625 12.448 1.00 52.06 199 PRO B C 1
ATOM 3940 O O . PRO B 1 199 ? 41.290 49.836 13.371 1.00 51.58 199 PRO B O 1
ATOM 3944 N N . GLU B 1 200 ? 39.904 51.244 12.276 1.00 59.46 200 GLU B N 1
ATOM 3945 C CA . GLU B 1 200 ? 38.766 51.075 13.191 1.00 61.58 200 GLU B CA 1
ATOM 3946 C C . GLU B 1 200 ? 38.093 49.701 13.093 1.00 60.32 200 GLU B C 1
ATOM 3947 O O . GLU B 1 200 ? 38.219 48.868 13.996 1.00 63.97 200 GLU B O 1
ATOM 3953 N N . LYS B 1 201 ? 37.380 49.475 11.994 1.00 51.33 201 LYS B N 1
ATOM 3954 C CA . LYS B 1 201 ? 36.688 48.213 11.754 1.00 47.28 201 LYS B CA 1
ATOM 3955 C C . LYS B 1 201 ? 37.647 47.015 11.595 1.00 46.30 201 LYS B C 1
ATOM 3956 O O . LYS B 1 201 ? 37.235 45.862 11.709 1.00 52.30 201 LYS B O 1
ATOM 3962 N N . GLY B 1 202 ? 38.922 47.287 11.334 1.00 37.60 202 GLY B N 1
ATOM 3963 C CA . GLY B 1 202 ? 39.876 46.209 11.165 1.00 23.44 202 GLY B CA 1
ATOM 3964 C C . GLY B 1 202 ? 39.767 45.602 9.780 1.00 26.97 202 GLY B C 1
ATOM 3965 O O . GLY B 1 202 ? 40.532 45.934 8.883 1.00 38.82 202 GLY B O 1
ATOM 3966 N N . LEU B 1 203 ? 38.804 44.715 9.599 1.00 26.81 203 LEU B N 1
ATOM 3967 C CA . LEU B 1 203 ? 38.603 44.058 8.321 1.00 23.44 203 LEU B CA 1
ATOM 3968 C C . LEU B 1 203 ? 37.135 44.087 7.978 1.00 33.60 203 LEU B C 1
ATOM 3969 O O . LEU B 1 203 ? 36.315 43.461 8.649 1.00 44.06 203 LEU B O 1
ATOM 3974 N N . ALA B 1 204 ? 36.803 44.821 6.930 1.00 32.52 204 ALA B N 1
ATOM 3975 C CA . ALA B 1 204 ? 35.430 44.929 6.495 1.00 25.28 204 ALA B CA 1
ATOM 3976 C C . ALA B 1 204 ? 35.363 44.487 5.042 1.00 30.08 204 ALA B C 1
ATOM 3977 O O . ALA B 1 204 ? 36.390 44.293 4.400 1.00 27.42 204 ALA B O 1
ATOM 3979 N N . ILE B 1 205 ? 34.159 44.284 4.527 1.00 27.94 205 ILE B N 1
ATOM 3980 C CA . ILE B 1 205 ? 34.035 43.925 3.130 1.00 31.87 205 ILE B CA 1
ATOM 3981 C C . ILE B 1 205 ? 33.037 44.885 2.520 1.00 32.44 205 ILE B C 1
ATOM 3982 O O . ILE B 1 205 ? 32.137 45.393 3.198 1.00 34.07 205 ILE B O 1
ATOM 3987 N N . GLN B 1 206 ? 33.225 45.166 1.241 1.00 36.92 206 GLN B N 1
ATOM 3988 C CA . GLN B 1 206 ? 32.326 46.053 0.540 1.00 34.62 206 GLN B CA 1
ATOM 3989 C C . GLN B 1 206 ? 31.450 45.228 -0.389 1.00 33.70 206 GLN B C 1
ATOM 3990 O O . GLN B 1 206 ? 31.942 44.405 -1.159 1.00 34.68 206 GLN B O 1
ATOM 3996 N N . PRO B 1 207 ? 30.130 45.429 -0.316 1.00 32.04 207 PRO B N 1
ATOM 3997 C CA . PRO B 1 207 ? 29.216 44.676 -1.183 1.00 39.64 207 PRO B CA 1
ATOM 3998 C C . PRO B 1 207 ? 29.474 44.958 -2.658 1.00 32.29 207 PRO B C 1
ATOM 3999 O O . PRO B 1 207 ? 29.991 46.015 -3.028 1.00 35.20 207 PRO B O 1
ATOM 4003 N N . SER B 1 208 ? 29.117 43.996 -3.496 1.00 45.11 208 SER B N 1
ATOM 4004 C CA . SER B 1 208 ? 29.307 44.122 -4.933 1.00 59.43 208 SER B CA 1
ATOM 4005 C C . SER B 1 208 ? 27.963 44.290 -5.634 1.00 64.32 208 SER B C 1
ATOM 4006 O O . SER B 1 208 ? 26.980 43.639 -5.267 1.00 56.45 208 SER B O 1
ATOM 4009 N N . GLU B 1 209 ? 27.919 45.171 -6.632 1.00 74.94 209 GLU B N 1
ATOM 4010 C CA . GLU B 1 209 ? 26.697 45.371 -7.409 1.00 78.10 209 GLU B CA 1
ATOM 4011 C C . GLU B 1 209 ? 26.775 44.381 -8.568 1.00 75.53 209 GLU B C 1
ATOM 4012 O O . GLU B 1 209 ? 27.650 44.485 -9.426 1.00 70.59 209 GLU B O 1
ATOM 4018 N N . VAL B 1 210 ? 25.869 43.413 -8.587 1.00 78.09 210 VAL B N 1
ATOM 4019 C CA . VAL B 1 210 ? 25.886 42.407 -9.635 1.00 83.10 210 VAL B CA 1
ATOM 4020 C C . VAL B 1 210 ? 24.628 42.424 -10.483 1.00 89.17 210 VAL B C 1
ATOM 4021 O O . VAL B 1 210 ? 23.630 43.054 -10.137 1.00 89.79 210 VAL B O 1
ATOM 4025 N N . GLN B 1 211 ? 24.699 41.723 -11.607 1.00 95.55 211 GLN B N 1
ATOM 4026 C CA . GLN B 1 211 ? 23.582 41.604 -12.528 1.00 100.29 211 GLN B CA 1
ATOM 4027 C C . GLN B 1 211 ? 22.912 40.284 -12.180 1.00 97.89 211 GLN B C 1
ATOM 4028 O O . GLN B 1 211 ? 21.688 40.191 -12.115 1.00 95.55 211 GLN B O 1
ATOM 4034 N N . GLU B 1 212 ? 23.741 39.269 -11.947 1.00 98.54 212 GLU B N 1
ATOM 4035 C CA . GLU B 1 212 ? 23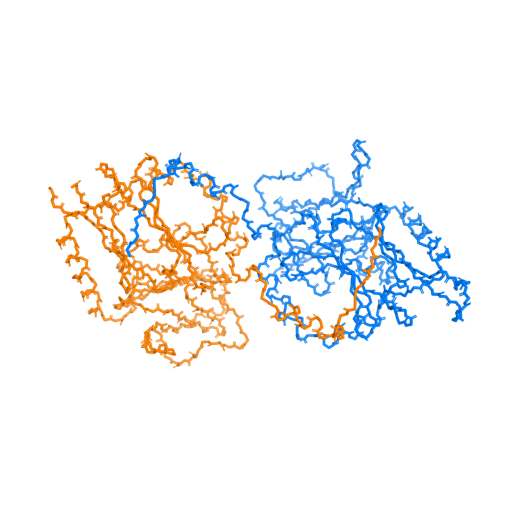.274 37.941 -11.567 1.00 97.90 212 GLU B CA 1
ATOM 4036 C C . GLU B 1 212 ? 23.676 37.695 -10.120 1.00 96.21 212 GLU B C 1
ATOM 4037 O O . GLU B 1 212 ? 24.858 37.506 -9.817 1.00 90.16 212 GLU B O 1
ATOM 4043 N N . ARG B 1 213 ? 22.691 37.708 -9.230 1.00 92.05 213 ARG B N 1
ATOM 4044 C CA . ARG B 1 213 ? 22.943 37.471 -7.817 1.00 85.30 213 ARG B CA 1
ATOM 4045 C C . ARG B 1 213 ? 23.519 36.071 -7.641 1.00 83.38 213 ARG B C 1
ATOM 4046 O O . ARG B 1 213 ? 23.180 35.161 -8.396 1.00 79.33 213 ARG B O 1
ATOM 4054 N N . GLN B 1 214 ? 24.402 35.905 -6.661 1.00 79.84 214 GLN B N 1
ATOM 4055 C CA . GLN B 1 214 ? 24.987 34.597 -6.382 1.00 79.83 214 GLN B CA 1
ATOM 4056 C C . GLN B 1 214 ? 24.518 34.151 -5.001 1.00 77.67 214 GLN B C 1
ATOM 4057 O O . GLN B 1 214 ? 24.600 32.972 -4.644 1.00 71.16 214 GLN B O 1
ATOM 4063 N N . LEU B 1 215 ? 24.025 35.118 -4.231 1.00 74.13 215 LEU B N 1
ATOM 4064 C CA . LEU B 1 215 ? 23.512 34.863 -2.894 1.00 69.00 215 LEU B CA 1
ATOM 4065 C C . LEU B 1 215 ? 21.997 34.813 -2.992 1.00 67.57 215 LEU B C 1
ATOM 4066 O O . LEU B 1 215 ? 21.348 35.804 -3.331 1.00 58.44 215 LEU B O 1
ATOM 4071 N N . ALA B 1 216 ? 21.442 33.648 -2.689 1.00 71.07 216 ALA B N 1
ATOM 4072 C CA . ALA B 1 216 ? 20.004 33.435 -2.752 1.00 73.18 216 ALA B CA 1
ATOM 4073 C C . ALA B 1 216 ? 19.182 34.424 -1.932 1.00 73.37 216 ALA B C 1
ATO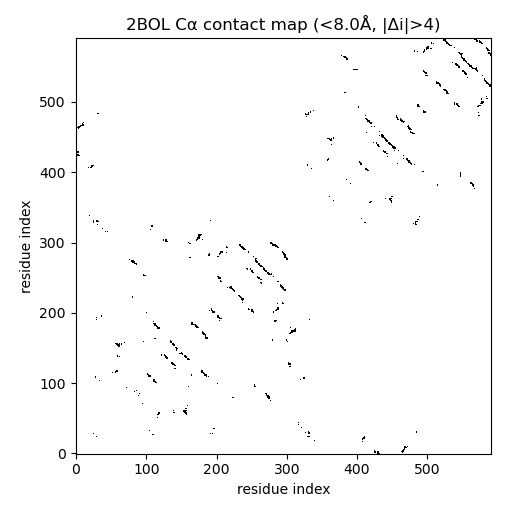M 4074 O O . ALA B 1 216 ? 19.417 34.593 -0.737 1.00 74.22 216 ALA B O 1
ATOM 4076 N N . VAL B 1 217 ? 18.221 35.079 -2.582 1.00 73.75 217 VAL B N 1
ATOM 4077 C CA . VAL B 1 217 ? 17.328 36.015 -1.898 1.00 68.46 217 VAL B CA 1
ATOM 4078 C C . VAL B 1 217 ? 16.239 35.126 -1.299 1.00 71.71 217 VAL B C 1
ATOM 4079 O O . VAL B 1 217 ? 15.953 34.058 -1.838 1.00 71.95 217 VAL B O 1
ATOM 4083 N N . LYS B 1 218 ? 15.630 35.550 -0.196 1.00 69.97 218 LYS B N 1
ATOM 4084 C CA . LYS B 1 218 ? 14.602 34.730 0.432 1.00 65.96 218 LYS B CA 1
ATOM 4085 C C . LYS B 1 218 ? 13.421 35.515 0.979 1.00 66.01 218 LYS B C 1
ATOM 4086 O O . LYS B 1 218 ? 12.634 34.985 1.759 1.00 69.73 218 LYS B O 1
ATOM 4092 N N . ASN B 1 219 ? 13.304 36.776 0.577 1.00 64.86 219 ASN B N 1
ATOM 4093 C CA . ASN B 1 219 ? 12.206 37.634 1.024 1.00 62.40 219 ASN B CA 1
ATOM 4094 C C . ASN B 1 219 ? 12.030 37.720 2.533 1.00 63.01 219 ASN B C 1
ATOM 4095 O O . ASN B 1 219 ? 11.009 38.212 3.027 1.00 64.37 219 ASN B O 1
ATOM 4100 N N . LYS B 1 220 ? 13.021 37.237 3.269 1.00 57.95 220 LYS B N 1
ATOM 4101 C CA . LYS B 1 220 ? 12.962 37.296 4.716 1.00 56.12 220 LYS B CA 1
ATOM 4102 C C . LYS B 1 220 ? 13.855 38.458 5.122 1.00 51.66 220 LYS B C 1
ATOM 4103 O O . LYS B 1 220 ? 15.077 38.346 5.116 1.00 55.96 220 LYS B O 1
ATOM 4109 N N . GLU B 1 221 ? 13.227 39.582 5.448 1.00 51.10 221 GLU B N 1
ATOM 4110 C CA . GLU B 1 221 ? 13.944 40.786 5.842 1.00 56.90 221 GLU B CA 1
ATOM 4111 C C . GLU B 1 221 ? 14.544 40.632 7.234 1.00 62.17 221 GLU B C 1
ATOM 4112 O O . GLU B 1 221 ? 13.819 40.438 8.210 1.00 70.65 221 GLU B O 1
ATOM 4118 N N . GLY B 1 222 ? 15.872 40.704 7.316 1.00 67.25 222 GLY B N 1
ATOM 4119 C CA . GLY B 1 222 ? 16.553 40.578 8.597 1.00 57.51 222 GLY B CA 1
ATOM 4120 C C . GLY B 1 222 ? 17.521 39.412 8.706 1.00 51.71 222 GLY B C 1
ATOM 4121 O O . GLY B 1 222 ? 17.902 38.804 7.703 1.00 52.18 222 GLY B O 1
ATOM 4122 N N . LEU B 1 223 ? 17.909 39.099 9.941 1.00 51.04 223 LEU B N 1
ATOM 4123 C CA . LEU B 1 223 ? 18.845 38.016 10.244 1.00 45.55 223 LEU B CA 1
ATOM 4124 C C . LEU B 1 223 ? 18.209 36.639 10.100 1.00 46.14 223 LEU B C 1
ATOM 4125 O O . LEU B 1 223 ? 17.042 36.470 10.421 1.00 54.14 223 LEU B O 1
ATOM 4130 N N . GLU B 1 224 ? 18.967 35.644 9.646 1.00 54.52 224 GLU B N 1
ATOM 4131 C CA . GLU B 1 224 ? 18.382 34.323 9.473 1.00 62.08 224 GLU B CA 1
ATOM 4132 C C . GLU B 1 224 ? 19.148 33.093 9.945 1.00 65.74 224 GLU B C 1
ATOM 4133 O O . GLU B 1 224 ? 18.563 32.209 10.567 1.00 75.49 224 GLU B O 1
ATOM 4139 N N . ILE B 1 225 ? 20.439 33.013 9.654 1.00 62.01 225 ILE B N 1
ATOM 4140 C CA . ILE B 1 225 ? 21.223 31.839 10.061 1.00 67.44 225 ILE B CA 1
ATOM 4141 C C . ILE B 1 225 ? 20.701 30.578 9.373 1.00 66.90 225 ILE B C 1
ATOM 4142 O O . ILE B 1 225 ? 19.694 30.007 9.779 1.00 62.60 225 ILE B O 1
ATOM 4147 N N . VAL B 1 226 ? 21.407 30.147 8.334 1.00 69.98 226 VAL B N 1
ATOM 4148 C CA . VAL B 1 226 ? 21.022 28.971 7.574 1.00 64.87 226 VAL B CA 1
ATOM 4149 C C . VAL B 1 226 ? 22.067 27.870 7.706 1.00 64.68 226 VAL B C 1
ATOM 4150 O O . VAL B 1 226 ? 22.821 27.829 8.672 1.00 68.52 226 VAL B O 1
ATOM 4154 N N . THR B 1 227 ? 22.104 26.982 6.721 1.00 70.99 227 THR B N 1
ATOM 4155 C CA . THR B 1 227 ? 23.048 25.876 6.712 1.00 75.50 227 THR B CA 1
ATOM 4156 C C . THR B 1 227 ? 23.810 25.819 5.389 1.00 77.94 227 THR B C 1
ATOM 4157 O O . THR B 1 227 ? 23.222 25.560 4.336 1.00 71.60 227 THR B O 1
ATOM 4161 N N . ALA B 1 228 ? 25.118 26.059 5.453 1.00 82.09 228 ALA B N 1
ATOM 4162 C CA . ALA B 1 228 ? 25.979 26.048 4.269 1.00 84.62 228 ALA B CA 1
ATOM 4163 C C . ALA B 1 228 ? 25.864 24.747 3.486 1.00 87.00 228 ALA B C 1
ATOM 4164 O O . ALA B 1 228 ? 25.308 23.760 3.977 1.00 85.05 228 ALA B O 1
ATOM 4166 N N . GLU B 1 229 ? 26.409 24.749 2.271 1.00 84.91 229 GLU B N 1
ATOM 4167 C CA . GLU B 1 229 ? 26.351 23.580 1.402 1.00 84.25 229 GLU B CA 1
ATOM 4168 C C . GLU B 1 229 ? 27.184 22.408 1.922 1.00 82.95 229 GLU B C 1
ATOM 4169 O O . GLU B 1 229 ? 27.804 21.687 1.144 1.00 81.19 229 GLU B O 1
ATOM 4175 N N . ASP B 1 230 ? 27.191 22.213 3.237 1.00 83.91 230 ASP B N 1
ATOM 4176 C CA . ASP B 1 230 ? 27.955 21.123 3.827 1.00 86.59 230 ASP B CA 1
ATOM 4177 C C . ASP B 1 230 ? 27.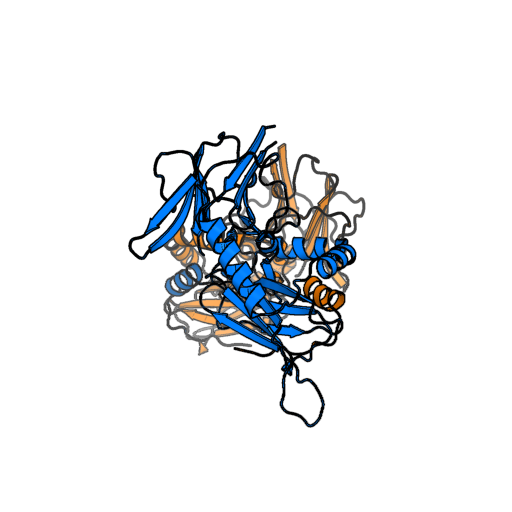654 20.892 5.309 1.00 87.55 230 ASP B C 1
ATOM 4178 O O . ASP B 1 230 ? 28.462 20.298 6.023 1.00 86.63 230 ASP B O 1
ATOM 4183 N N . GLY B 1 231 ? 26.492 21.356 5.767 1.00 88.50 231 GLY B N 1
ATOM 4184 C CA . GLY B 1 231 ? 26.112 21.164 7.160 1.00 85.14 231 GLY B CA 1
ATOM 4185 C C . GLY B 1 231 ? 26.431 22.307 8.112 1.00 83.97 231 GLY B C 1
ATOM 4186 O O . GLY B 1 231 ? 25.660 22.584 9.037 1.00 83.72 231 GLY B O 1
ATOM 4187 N N . SER B 1 232 ? 27.567 22.967 7.901 1.00 74.51 232 SER B N 1
ATOM 4188 C CA . SER B 1 232 ? 27.966 24.076 8.759 1.00 69.74 232 SER B CA 1
ATOM 4189 C C . SER B 1 232 ? 26.994 25.241 8.625 1.00 64.15 232 SER B C 1
ATOM 4190 O O . SER B 1 232 ? 26.273 25.345 7.636 1.00 60.88 232 SER B O 1
ATOM 4193 N N . LYS B 1 233 ? 26.973 26.109 9.631 1.00 57.74 233 LYS B N 1
ATOM 4194 C CA . LYS B 1 233 ? 26.079 27.259 9.633 1.00 53.89 233 LYS B CA 1
ATOM 4195 C C . LYS B 1 233 ? 26.682 28.502 8.982 1.00 47.37 233 LYS B C 1
ATOM 4196 O O . LYS B 1 233 ? 27.881 28.558 8.709 1.00 38.84 233 LYS B O 1
ATOM 4202 N N . LYS B 1 234 ? 25.829 29.491 8.726 1.00 39.51 234 LYS B N 1
ATOM 4203 C CA . LYS B 1 234 ? 26.250 30.752 8.134 1.00 47.01 234 LYS B CA 1
ATOM 4204 C C . LYS B 1 234 ? 25.114 31.740 8.266 1.00 40.19 234 LYS B C 1
ATOM 4205 O O . LYS B 1 234 ? 23.962 31.365 8.148 1.00 47.65 234 LYS B O 1
ATOM 4211 N N . ILE B 1 235 ? 25.428 33.000 8.528 1.00 39.24 235 ILE B N 1
ATOM 4212 C CA . ILE B 1 235 ? 24.374 33.988 8.672 1.00 42.45 235 ILE B CA 1
ATOM 4213 C C . ILE B 1 235 ? 23.935 34.526 7.329 1.00 40.19 235 ILE B C 1
ATOM 4214 O O . ILE B 1 235 ? 24.743 34.688 6.412 1.00 43.31 235 ILE B O 1
ATOM 4219 N N . HIS B 1 236 ? 22.639 34.802 7.234 1.00 45.78 236 HIS B N 1
ATOM 4220 C CA . HIS B 1 236 ? 22.018 35.338 6.031 1.00 33.78 236 HIS B CA 1
ATOM 4221 C C . HIS B 1 236 ? 21.219 36.576 6.428 1.00 31.53 236 HIS B C 1
ATOM 4222 O O . HIS B 1 236 ? 20.291 36.488 7.220 1.00 45.74 236 HIS B O 1
ATOM 4229 N N . LEU B 1 237 ? 21.598 37.731 5.890 1.00 38.38 237 LEU B N 1
ATOM 4230 C CA . LEU B 1 237 ? 20.911 38.985 6.179 1.00 35.69 237 LEU B CA 1
ATOM 4231 C C . LEU B 1 237 ? 20.324 39.594 4.922 1.00 43.39 237 LEU B C 1
ATOM 4232 O O . LEU B 1 237 ? 20.947 39.572 3.862 1.00 40.43 237 LEU B O 1
ATOM 4237 N N . GLU B 1 238 ? 19.126 40.151 5.054 1.00 46.01 238 GLU B N 1
ATOM 4238 C CA . GLU B 1 238 ? 18.456 40.808 3.945 1.00 40.57 238 GLU B CA 1
ATOM 4239 C C . GLU B 1 238 ? 18.012 42.184 4.404 1.00 41.29 238 GLU B C 1
ATOM 4240 O O . GLU B 1 238 ? 17.152 42.324 5.270 1.00 40.70 238 GLU B O 1
ATOM 4246 N N . LEU B 1 239 ? 18.617 43.207 3.820 1.00 37.86 239 LEU B N 1
ATOM 4247 C CA . LEU B 1 239 ? 18.296 44.562 4.195 1.00 45.74 239 LEU B CA 1
ATOM 4248 C C . LEU B 1 239 ? 17.831 45.426 3.038 1.00 52.65 239 LEU B C 1
ATOM 4249 O O . LEU B 1 239 ? 18.402 45.407 1.945 1.00 53.33 239 LEU B O 1
ATOM 4254 N N . LYS B 1 240 ? 16.769 46.177 3.295 1.00 55.55 240 LYS B N 1
ATOM 4255 C CA . LYS B 1 240 ? 16.236 47.087 2.306 1.00 60.55 240 LYS B CA 1
ATOM 4256 C C . LYS B 1 240 ? 16.924 48.413 2.602 1.00 63.28 240 LYS B C 1
ATOM 4257 O O . LYS B 1 240 ? 16.731 49.004 3.667 1.00 63.05 240 LYS B O 1
ATOM 4263 N N . VAL B 1 241 ? 17.743 48.869 1.663 1.00 67.17 241 VAL B N 1
ATOM 4264 C CA . VAL B 1 241 ? 18.455 50.125 1.832 1.00 68.80 241 VAL B CA 1
ATOM 4265 C C . VAL B 1 241 ? 18.231 51.054 0.640 1.00 63.37 241 VAL B C 1
ATOM 4266 O O . VAL B 1 241 ? 18.146 50.607 -0.507 1.00 61.79 241 VAL B O 1
ATOM 4270 N N . ASP B 1 242 ? 18.135 52.349 0.927 1.00 61.88 242 ASP B N 1
ATOM 4271 C CA . ASP B 1 242 ? 17.902 53.365 -0.094 1.00 67.58 242 ASP B CA 1
ATOM 4272 C C . ASP B 1 242 ? 18.750 53.145 -1.351 1.00 71.30 242 ASP B C 1
ATOM 4273 O O . ASP B 1 242 ? 19.966 52.941 -1.274 1.00 65.68 242 ASP B O 1
ATOM 4278 N N . PRO B 1 243 ? 18.103 53.159 -2.531 1.00 74.24 243 PRO B N 1
ATOM 4279 C CA . PRO B 1 243 ? 18.781 52.965 -3.815 1.00 72.49 243 PRO B CA 1
ATOM 4280 C C . PRO B 1 243 ? 19.848 54.022 -4.085 1.00 73.64 243 PRO B C 1
ATOM 4281 O O . PRO B 1 243 ? 20.649 53.880 -5.007 1.00 69.04 243 PRO B O 1
ATOM 4285 N N . HIS B 1 244 ? 19.853 55.080 -3.280 1.00 77.24 244 HIS B N 1
ATOM 4286 C CA . HIS B 1 244 ? 20.840 56.146 -3.425 1.00 82.31 244 HIS B CA 1
ATOM 4287 C C . HIS B 1 244 ? 22.177 55.746 -2.797 1.00 81.08 244 HIS B C 1
ATOM 4288 O O . HIS B 1 244 ? 23.106 56.553 -2.722 1.00 80.81 244 HIS B O 1
ATOM 4295 N N . PHE B 1 245 ? 22.261 54.497 -2.344 1.00 78.10 245 PHE B N 1
ATOM 4296 C CA . PHE B 1 245 ? 23.477 53.969 -1.733 1.00 68.22 245 PHE B CA 1
ATOM 4297 C C . PHE B 1 245 ? 24.230 53.081 -2.723 1.00 65.52 245 PHE B C 1
ATOM 4298 O O . PHE B 1 245 ? 23.709 52.062 -3.190 1.00 63.19 245 PHE B O 1
ATOM 4306 N N . ALA B 1 246 ? 25.457 53.484 -3.039 1.00 60.21 246 ALA B N 1
ATOM 4307 C CA . ALA B 1 246 ? 26.314 52.744 -3.961 1.00 58.71 246 ALA B CA 1
ATOM 4308 C C . ALA B 1 246 ? 27.121 51.719 -3.179 1.00 53.11 246 ALA B C 1
ATOM 4309 O O . ALA B 1 246 ? 27.148 51.746 -1.949 1.00 53.29 246 ALA B O 1
ATOM 4311 N N . PRO B 1 247 ? 27.789 50.798 -3.885 1.00 52.15 247 PRO B N 1
ATOM 4312 C CA . PRO B 1 247 ? 28.586 49.790 -3.188 1.00 51.85 247 PRO B CA 1
ATOM 4313 C C . PRO B 1 247 ? 29.666 50.422 -2.329 1.00 49.35 247 PRO B C 1
ATOM 4314 O O . PRO B 1 247 ? 29.872 50.013 -1.190 1.00 55.84 247 PRO B O 1
ATOM 4318 N N . LYS B 1 248 ? 30.337 51.433 -2.873 1.00 50.25 248 LYS B N 1
ATOM 4319 C CA . LYS B 1 248 ? 31.421 52.114 -2.167 1.00 49.19 248 LYS B CA 1
ATOM 4320 C C . LYS B 1 248 ? 30.965 52.906 -0.950 1.00 46.30 248 LYS B C 1
ATOM 4321 O O . LYS B 1 248 ? 31.786 53.509 -0.262 1.00 45.44 248 LYS B O 1
ATOM 4327 N N . ASP B 1 249 ? 29.662 52.929 -0.695 1.00 43.20 249 ASP B N 1
ATOM 4328 C CA . ASP B 1 249 ? 29.135 53.674 0.446 1.00 44.01 249 ASP B CA 1
ATOM 4329 C C . ASP B 1 249 ? 28.850 52.726 1.607 1.00 42.38 249 ASP B C 1
ATOM 4330 O O . ASP B 1 249 ? 28.575 53.160 2.730 1.00 43.17 249 ASP B O 1
ATOM 4335 N N . VAL B 1 250 ? 28.923 51.428 1.330 1.00 43.32 250 VAL B N 1
ATOM 4336 C CA . VAL B 1 250 ? 28.609 50.415 2.329 1.00 42.01 250 VAL B CA 1
ATOM 4337 C C . VAL B 1 250 ? 29.754 49.486 2.729 1.00 38.18 250 VAL B C 1
ATOM 4338 O O . VAL B 1 250 ? 30.501 48.994 1.885 1.00 36.35 250 VAL B O 1
ATOM 4342 N N . LYS B 1 251 ? 29.855 49.240 4.031 1.00 39.64 251 LYS B N 1
ATOM 4343 C CA . LYS B 1 251 ? 30.862 48.353 4.602 1.00 36.45 251 LYS B CA 1
ATOM 4344 C C . LYS B 1 251 ? 30.229 47.401 5.611 1.00 38.40 251 LYS B C 1
ATOM 4345 O O . LYS B 1 251 ? 29.462 47.812 6.488 1.00 39.37 251 LYS B O 1
ATOM 4351 N N . VAL B 1 252 ? 30.540 46.120 5.473 1.00 37.26 252 VAL B N 1
ATOM 4352 C CA . VAL B 1 252 ? 30.019 45.120 6.396 1.00 32.84 252 VAL B CA 1
ATOM 4353 C C . VAL B 1 252 ? 31.229 44.599 7.142 1.00 35.74 252 VAL B C 1
ATOM 4354 O O . VAL B 1 252 ? 32.274 44.378 6.532 1.00 33.47 252 VAL B O 1
ATOM 4358 N N . TRP B 1 253 ? 31.107 44.440 8.458 1.00 31.19 253 TRP B N 1
ATOM 4359 C CA . TRP B 1 253 ? 32.216 43.919 9.242 1.00 26.85 253 TRP B CA 1
ATOM 4360 C C . TRP B 1 253 ? 31.769 43.188 10.485 1.00 22.75 253 TRP B C 1
ATOM 4361 O O . TRP B 1 253 ? 30.633 43.297 10.918 1.00 28.96 253 TRP B O 1
ATOM 4372 N N . ALA B 1 254 ? 32.686 42.422 11.042 1.00 18.68 254 ALA B N 1
ATOM 4373 C CA . ALA B 1 254 ? 32.397 41.615 12.208 1.00 21.52 254 ALA B CA 1
ATOM 4374 C C . ALA B 1 254 ? 33.240 41.951 13.421 1.00 26.54 254 ALA B C 1
ATOM 4375 O O . ALA B 1 254 ? 34.392 42.388 13.305 1.00 28.60 254 ALA B O 1
ATOM 4377 N N . LYS B 1 255 ? 32.640 41.753 14.589 1.00 29.83 255 LYS B N 1
ATOM 4378 C CA . LYS B 1 255 ? 33.318 41.960 15.859 1.00 32.83 255 LYS B CA 1
ATOM 4379 C C . LYS B 1 255 ? 32.919 40.711 16.634 1.00 35.08 255 LYS B C 1
ATOM 4380 O O . LYS B 1 255 ? 31.856 40.658 17.260 1.00 35.04 255 LYS B O 1
ATOM 4386 N N . GLY B 1 256 ? 33.760 39.683 16.531 1.00 31.18 256 GLY B N 1
ATOM 4387 C CA . GLY B 1 256 ? 33.499 38.426 17.210 1.00 13.34 256 GLY B CA 1
ATOM 4388 C C . GLY B 1 256 ? 32.253 37.736 16.712 1.00 18.33 256 GLY B C 1
ATOM 4389 O O . GLY B 1 256 ? 32.229 37.204 15.608 1.00 25.68 256 GLY B O 1
ATOM 4390 N N . ASN B 1 257 ? 31.202 37.741 17.527 1.00 27.98 257 ASN B N 1
ATOM 4391 C CA . ASN B 1 257 ? 29.950 37.100 17.138 1.00 27.10 257 ASN B CA 1
ATOM 4392 C C . ASN B 1 257 ? 28.902 38.152 16.767 1.00 31.29 257 ASN B C 1
ATOM 4393 O O . ASN B 1 257 ? 27.707 37.911 16.873 1.00 32.28 257 ASN B O 1
ATOM 4398 N N . LYS B 1 258 ? 29.367 39.316 16.326 1.00 21.08 258 LYS B N 1
ATOM 4399 C CA . LYS B 1 258 ? 28.488 40.392 15.920 1.00 24.40 258 LYS B CA 1
ATOM 4400 C C . LYS B 1 258 ? 28.826 40.902 14.517 1.00 23.88 258 LYS B C 1
ATOM 4401 O O . LYS B 1 258 ? 29.991 41.012 14.140 1.00 31.40 258 LYS B O 1
ATOM 4407 N N . VAL B 1 259 ? 27.789 41.223 13.752 1.00 21.42 259 VAL B N 1
ATOM 4408 C CA . VAL B 1 259 ? 27.954 41.733 12.406 1.00 23.51 259 VAL B CA 1
ATOM 4409 C C . VAL B 1 259 ? 27.377 43.125 12.344 1.00 26.86 259 VAL B C 1
ATOM 4410 O O . VAL B 1 259 ? 26.245 43.360 12.767 1.00 35.41 259 VAL B O 1
ATOM 4414 N N . TYR B 1 260 ? 28.161 44.043 11.800 1.00 23.83 260 TYR B N 1
ATOM 4415 C CA . TYR B 1 260 ? 27.759 45.435 11.658 1.00 23.27 260 TYR B CA 1
ATOM 4416 C C . TYR B 1 260 ? 27.687 45.826 10.181 1.00 21.35 260 TYR B C 1
ATOM 4417 O O . TYR B 1 260 ? 28.506 45.392 9.372 1.00 31.96 260 TYR B O 1
ATOM 4426 N N . VAL B 1 261 ? 26.705 46.652 9.843 1.00 29.49 261 VAL B N 1
ATOM 4427 C CA . VAL B 1 261 ? 26.519 47.137 8.482 1.00 31.01 261 VAL B CA 1
ATOM 4428 C C . VAL B 1 261 ? 26.384 48.658 8.562 1.00 40.42 261 VAL B C 1
ATOM 4429 O O . VAL B 1 261 ? 25.622 49.187 9.372 1.00 43.79 261 VAL B O 1
ATOM 4433 N N . HIS B 1 262 ? 27.128 49.366 7.723 1.00 35.93 262 HIS B N 1
ATOM 4434 C CA . HIS B 1 262 ? 27.089 50.816 7.762 1.00 40.02 262 HIS B CA 1
ATOM 4435 C C . HIS B 1 262 ? 27.166 51.470 6.396 1.00 37.22 262 HIS B C 1
ATOM 4436 O O . HIS B 1 262 ? 28.122 51.270 5.650 1.00 40.52 262 HIS B O 1
ATOM 4443 N N . GLY B 1 263 ? 26.158 52.269 6.079 1.00 39.56 263 GLY B N 1
ATOM 4444 C CA . GLY B 1 263 ? 26.139 52.956 4.803 1.00 45.01 263 GLY B CA 1
ATOM 4445 C C . GLY B 1 263 ? 26.076 54.453 5.016 1.00 48.32 263 GLY B C 1
ATOM 4446 O O . GLY B 1 263 ? 25.398 54.917 5.926 1.00 47.60 263 GLY B O 1
ATOM 4447 N N . VAL B 1 264 ? 26.789 55.213 4.192 1.00 50.95 264 VAL B N 1
ATOM 4448 C CA . VAL B 1 264 ? 26.780 56.665 4.311 1.00 52.10 264 VAL B CA 1
ATOM 4449 C C . VAL B 1 264 ? 27.086 57.314 2.965 1.00 55.66 264 VAL B C 1
ATOM 4450 O O . VAL B 1 264 ? 28.060 56.957 2.303 1.00 52.32 264 VAL B O 1
ATOM 4454 N N . THR B 1 265 ? 26.240 58.255 2.555 1.00 61.62 265 THR B N 1
ATOM 4455 C CA . THR B 1 265 ? 26.427 58.954 1.284 1.00 69.09 265 THR B CA 1
ATOM 4456 C C . THR B 1 265 ? 26.026 60.427 1.378 1.00 72.02 265 THR B C 1
ATOM 4457 O O . THR B 1 265 ? 24.922 60.716 1.895 1.00 66.82 265 THR B O 1
ATOM 4461 N N . ARG B 1 280 ? 21.926 61.076 3.757 1.00 69.45 280 ARG B N 1
ATOM 4462 C CA . ARG B 1 280 ? 21.590 59.622 3.673 1.00 71.95 280 ARG B CA 1
ATOM 4463 C C . ARG B 1 280 ? 22.612 58.778 4.436 1.00 68.06 280 ARG B C 1
ATOM 4464 O O . ARG B 1 280 ? 23.816 58.915 4.240 1.00 66.19 280 ARG B O 1
ATOM 4472 N N . GLU B 1 281 ? 22.123 57.897 5.303 1.00 64.31 281 GLU B N 1
ATOM 4473 C CA . GLU B 1 281 ? 23.006 57.068 6.115 1.00 62.59 281 GLU B CA 1
ATOM 4474 C C . GLU B 1 281 ? 22.266 56.084 7.027 1.00 60.33 281 GLU B C 1
ATOM 4475 O O . GLU B 1 281 ? 21.212 56.402 7.570 1.00 66.74 281 GLU B O 1
ATOM 4481 N N . PHE B 1 282 ? 22.822 54.885 7.183 1.00 53.74 282 PHE B N 1
ATOM 4482 C CA . PHE B 1 282 ? 22.224 53.879 8.051 1.00 53.62 282 PHE B CA 1
ATOM 4483 C C . PHE B 1 282 ? 23.290 53.090 8.804 1.00 53.00 282 PHE B C 1
ATOM 4484 O O . PHE B 1 282 ? 24.458 53.047 8.410 1.00 48.95 282 PHE B O 1
ATOM 4492 N N . TYR B 1 283 ? 22.864 52.457 9.891 1.00 51.34 283 TYR B N 1
ATOM 4493 C CA . TYR B 1 283 ? 23.756 51.684 10.736 1.00 45.68 283 TYR B CA 1
ATOM 4494 C C . TYR B 1 283 ? 22.969 50.562 11.396 1.00 40.84 283 TYR B C 1
ATOM 4495 O O . TYR B 1 283 ? 22.169 50.814 12.287 1.00 45.96 283 TYR B O 1
ATOM 4504 N N . LYS B 1 284 ? 23.192 49.330 10.946 1.00 46.39 284 LYS B N 1
ATOM 4505 C CA . LYS B 1 284 ? 22.507 48.156 11.496 1.00 45.84 284 LYS B CA 1
ATOM 4506 C C . LYS B 1 284 ? 23.524 47.223 12.170 1.00 41.66 284 LYS B C 1
ATOM 4507 O O . LYS B 1 284 ? 24.726 47.350 11.952 1.00 33.45 284 LYS B O 1
ATOM 4513 N N . ALA B 1 285 ? 23.044 46.291 12.989 1.00 34.09 285 ALA B N 1
ATOM 4514 C CA . ALA B 1 285 ? 23.930 45.356 13.681 1.00 33.00 285 ALA B CA 1
ATOM 4515 C C . ALA B 1 285 ? 23.161 44.115 14.123 1.00 33.59 285 ALA B C 1
ATOM 4516 O O . ALA B 1 285 ? 21.963 44.172 14.374 1.00 40.40 285 ALA B O 1
ATOM 4518 N N . PHE B 1 286 ? 23.867 42.997 14.232 1.00 37.79 286 PHE B N 1
ATOM 4519 C CA . PHE B 1 286 ? 23.253 41.735 14.605 1.00 24.54 286 PHE B CA 1
ATOM 4520 C C . PHE B 1 286 ? 24.184 40.879 15.444 1.00 33.97 286 PHE B C 1
ATOM 4521 O O . PHE B 1 286 ? 25.381 40.806 15.178 1.00 37.50 286 PHE B O 1
ATOM 4529 N N . VAL B 1 287 ? 23.629 40.224 16.457 1.00 34.35 287 VAL B N 1
ATOM 4530 C CA . VAL B 1 287 ? 24.418 39.344 17.299 1.00 21.85 287 VAL B CA 1
ATOM 4531 C C . VAL B 1 287 ? 23.935 37.939 17.013 1.00 23.66 287 VAL B C 1
ATOM 4532 O O . VAL B 1 287 ? 22.752 37.720 16.780 1.00 35.83 287 VAL B O 1
ATOM 4536 N N . THR B 1 288 ? 24.856 36.990 17.017 1.00 27.02 288 THR B N 1
ATOM 4537 C CA . THR B 1 288 ? 24.526 35.604 16.736 1.00 28.07 288 THR B CA 1
ATOM 4538 C C . THR B 1 288 ? 25.143 34.746 17.841 1.00 36.87 288 THR B C 1
ATOM 4539 O O . THR B 1 288 ? 25.901 35.250 18.668 1.00 39.10 288 THR B O 1
ATOM 4543 N N . PRO B 1 289 ? 24.819 33.446 17.876 1.00 34.04 289 PRO B N 1
ATOM 4544 C CA . PRO B 1 289 ? 25.377 32.576 18.908 1.00 38.40 289 PRO B CA 1
ATOM 4545 C C . PRO B 1 289 ? 26.698 31.933 18.517 1.00 41.86 289 PRO B C 1
ATOM 4546 O O . PRO B 1 289 ? 27.198 31.048 19.214 1.00 43.95 289 PRO B O 1
ATOM 4550 N N . GLU B 1 290 ? 27.260 32.362 17.395 1.00 38.71 290 GLU B N 1
ATOM 4551 C CA . GLU B 1 290 ? 28.529 31.801 16.950 1.00 38.79 290 GLU B CA 1
ATOM 4552 C C . GLU B 1 290 ? 29.469 32.891 16.460 1.00 35.65 290 GLU B C 1
ATOM 4553 O O . GLU B 1 290 ? 29.054 34.027 16.273 1.00 39.55 290 GLU B O 1
ATOM 4559 N N . VAL B 1 291 ? 30.741 32.547 16.286 1.00 29.40 291 VAL B N 1
ATOM 4560 C CA . VAL B 1 291 ? 31.732 33.501 15.814 1.00 24.35 291 VAL B CA 1
ATOM 4561 C C . VAL B 1 291 ? 31.659 33.617 14.299 1.00 29.04 291 VAL B C 1
ATOM 4562 O O . VAL B 1 291 ? 31.494 32.620 13.589 1.00 19.15 291 VAL B O 1
ATOM 4566 N N . VAL B 1 292 ? 31.788 34.838 13.806 1.00 29.58 292 VAL B N 1
ATOM 4567 C CA . VAL B 1 292 ? 31.755 35.086 12.372 1.00 33.43 292 VAL B CA 1
ATOM 4568 C C . VAL B 1 292 ? 33.177 34.952 11.787 1.00 39.54 292 VAL B C 1
ATOM 4569 O O . VAL B 1 292 ? 34.129 35.508 12.337 1.00 38.89 292 VAL B O 1
ATOM 4573 N N . ASP B 1 293 ? 33.306 34.194 10.694 1.00 47.99 293 ASP B N 1
ATOM 4574 C CA . ASP B 1 293 ? 34.583 33.979 9.971 1.00 43.93 293 ASP B CA 1
ATOM 4575 C C . ASP B 1 293 ? 34.649 35.123 8.947 1.00 34.44 293 ASP B C 1
ATOM 4576 O O . ASP B 1 293 ? 34.476 34.908 7.749 1.00 35.49 293 ASP B O 1
ATOM 4581 N N . ALA B 1 294 ? 34.897 36.326 9.453 1.00 25.55 294 ALA B N 1
ATOM 4582 C CA . ALA B 1 294 ? 34.916 37.566 8.690 1.00 31.17 294 ALA B CA 1
ATOM 4583 C C . ALA B 1 294 ? 35.477 37.641 7.270 1.00 33.46 294 ALA B C 1
ATOM 4584 O O . ALA B 1 294 ? 34.795 38.140 6.376 1.00 30.97 294 ALA B O 1
ATOM 4586 N N . SER B 1 295 ? 36.699 37.168 7.043 1.00 25.39 295 SER B N 1
ATOM 4587 C CA . SER B 1 295 ? 37.278 37.284 5.700 1.00 33.14 295 SER B CA 1
ATOM 4588 C C . SER B 1 295 ? 36.526 36.532 4.601 1.00 28.88 295 SER B C 1
ATOM 4589 O O . SER B 1 295 ? 36.777 36.751 3.425 1.00 32.75 295 SER B O 1
ATOM 4592 N N . LYS B 1 296 ? 35.595 35.664 4.979 1.00 26.36 296 LYS B N 1
ATOM 4593 C CA . LYS B 1 296 ? 34.846 34.904 3.995 1.00 25.95 296 LYS B CA 1
ATOM 4594 C C . LYS B 1 296 ? 33.477 35.517 3.750 1.00 30.49 296 LYS B C 1
ATOM 4595 O O . LYS B 1 296 ? 32.661 34.939 3.034 1.00 37.97 296 LYS B O 1
ATOM 4601 N N . THR B 1 297 ? 33.222 36.686 4.332 1.00 29.09 297 THR B N 1
ATOM 4602 C CA . THR B 1 297 ? 31.932 37.356 4.160 1.00 25.65 297 THR B CA 1
ATOM 4603 C C . THR B 1 297 ? 31.675 37.775 2.713 1.00 31.14 297 THR B C 1
ATOM 4604 O O . THR B 1 297 ? 32.593 38.154 1.997 1.00 34.19 297 THR B O 1
ATOM 4608 N N . GLN B 1 298 ? 30.412 37.700 2.299 1.00 38.84 298 GLN B N 1
ATOM 4609 C CA . GLN B 1 298 ? 29.983 38.078 0.952 1.00 28.67 298 GLN B CA 1
ATOM 4610 C C . GLN B 1 298 ? 28.726 38.945 1.034 1.00 29.80 298 GLN B C 1
ATOM 4611 O O . GLN B 1 298 ? 27.845 38.687 1.855 1.00 27.15 298 GLN B O 1
ATOM 4617 N N . ALA B 1 299 ? 28.650 39.968 0.185 1.00 25.78 299 ALA B N 1
ATOM 4618 C CA . ALA B 1 299 ? 27.499 40.868 0.147 1.00 33.40 299 ALA B CA 1
ATOM 4619 C C . ALA B 1 299 ? 27.256 41.407 -1.258 1.00 37.19 299 ALA B C 1
ATOM 4620 O O . ALA B 1 299 ? 28.171 41.890 -1.918 1.00 30.96 299 ALA B O 1
ATOM 4622 N N . GLU B 1 300 ? 26.012 41.314 -1.714 1.00 53.00 300 GLU B N 1
ATOM 4623 C CA . GLU B 1 300 ? 25.646 41.813 -3.032 1.00 57.60 300 GLU B CA 1
ATOM 4624 C C . GLU B 1 300 ? 24.419 42.687 -2.921 1.00 59.28 300 GLU B C 1
ATOM 4625 O O . GLU B 1 300 ? 23.311 42.205 -2.684 1.00 68.55 300 GLU B O 1
ATOM 4631 N N . ILE B 1 301 ? 24.629 43.986 -3.079 1.00 58.98 301 ILE B N 1
ATOM 4632 C CA . ILE B 1 301 ? 23.542 44.940 -2.998 1.00 60.14 301 ILE B CA 1
ATOM 4633 C C . ILE B 1 301 ? 23.138 45.364 -4.406 1.00 64.41 301 ILE B C 1
ATOM 4634 O O . ILE B 1 301 ? 23.956 45.855 -5.185 1.00 69.06 301 ILE B O 1
ATOM 4639 N N . VAL B 1 302 ? 21.871 45.150 -4.735 1.00 69.19 302 VAL B N 1
ATOM 4640 C CA . VAL B 1 302 ? 21.349 45.527 -6.040 1.00 73.46 302 VAL B CA 1
ATOM 4641 C C . VAL B 1 302 ? 19.825 45.671 -5.987 1.00 75.65 302 VAL B C 1
ATOM 4642 O O . VAL B 1 302 ? 19.108 44.774 -5.530 1.00 64.40 302 VAL B O 1
ATOM 4646 N N . ASP B 1 303 ? 19.348 46.823 -6.452 1.00 75.95 303 ASP B N 1
ATOM 4647 C CA . ASP B 1 303 ? 17.927 47.145 -6.467 1.00 78.03 303 ASP B CA 1
ATOM 4648 C C . ASP B 1 303 ? 17.414 47.460 -5.069 1.00 73.79 303 ASP B C 1
ATOM 4649 O O . ASP B 1 303 ? 16.318 47.046 -4.695 1.00 72.03 303 ASP B O 1
ATOM 4654 N N . GLY B 1 304 ? 18.213 48.191 -4.301 1.00 65.24 304 GLY B N 1
ATOM 4655 C CA . GLY B 1 304 ? 17.806 48.566 -2.960 1.00 58.84 304 GLY B CA 1
ATOM 4656 C C . GLY B 1 304 ? 17.756 47.419 -1.968 1.00 56.79 304 GLY B C 1
ATOM 4657 O O . GLY B 1 304 ? 17.392 47.627 -0.810 1.00 48.82 304 GLY B O 1
ATOM 4658 N N . LEU B 1 305 ? 18.106 46.214 -2.415 1.00 52.19 305 LEU B N 1
ATOM 4659 C CA . LEU B 1 305 ? 18.104 45.048 -1.534 1.00 55.64 305 LEU B CA 1
ATOM 4660 C C . LEU B 1 305 ? 19.479 44.401 -1.378 1.00 54.99 305 LEU B C 1
ATOM 4661 O O . LEU B 1 305 ? 19.978 43.733 -2.287 1.00 52.81 305 LEU B O 1
ATOM 4666 N N . MET B 1 306 ? 20.076 44.577 -0.206 1.00 58.62 306 MET B N 1
ATOM 4667 C CA . MET B 1 306 ? 21.392 44.011 0.064 1.00 53.79 306 MET B CA 1
ATOM 4668 C C . MET B 1 306 ? 21.307 42.727 0.877 1.00 48.05 306 MET B C 1
ATOM 4669 O O . MET B 1 306 ? 20.638 42.690 1.906 1.00 49.10 306 MET B O 1
ATOM 4674 N N . VAL B 1 307 ? 21.972 41.671 0.414 1.00 42.82 307 VAL B N 1
ATOM 4675 C CA . VAL B 1 307 ? 21.975 40.418 1.162 1.00 44.24 307 VAL B CA 1
ATOM 4676 C C . VAL B 1 307 ? 23.416 40.045 1.550 1.00 47.59 307 VAL B C 1
ATOM 4677 O O . VAL B 1 307 ? 24.320 40.007 0.710 1.00 47.62 307 VAL B O 1
ATOM 4681 N N . VAL B 1 308 ? 23.626 39.796 2.840 1.00 44.50 308 VAL B N 1
ATOM 4682 C CA . VAL B 1 308 ? 24.946 39.450 3.354 1.00 32.92 308 VAL B CA 1
ATOM 4683 C C . VAL B 1 308 ? 24.957 38.010 3.842 1.00 30.29 308 VAL B C 1
ATOM 4684 O O . VAL B 1 308 ? 23.991 37.543 4.433 1.00 35.78 308 VAL B O 1
ATOM 4688 N N . GLU B 1 309 ? 26.050 37.305 3.581 1.00 39.02 309 GLU B N 1
ATOM 4689 C CA . GLU B 1 309 ? 26.213 35.936 4.053 1.00 32.90 309 GLU B CA 1
ATOM 4690 C C . GLU B 1 309 ? 27.645 35.778 4.536 1.00 34.86 309 GLU B C 1
ATOM 4691 O O . GLU B 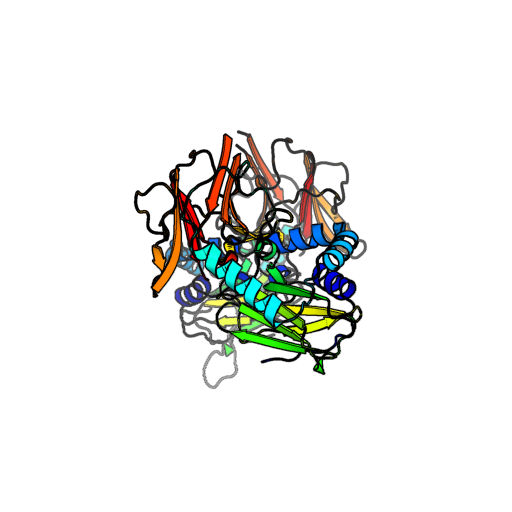1 309 ? 28.575 36.332 3.951 1.00 34.84 309 GLU B O 1
ATOM 4697 N N . ALA B 1 310 ? 27.812 35.045 5.628 1.00 34.55 310 ALA B N 1
ATOM 4698 C CA . ALA B 1 310 ? 29.130 34.804 6.189 1.00 29.91 310 ALA B CA 1
ATOM 4699 C C . ALA B 1 310 ? 29.116 33.513 6.990 1.00 33.85 310 ALA B C 1
ATOM 4700 O O . ALA B 1 310 ? 28.147 33.192 7.691 1.00 29.20 310 ALA B O 1
ATOM 4702 N N . PRO B 1 311 ? 30.199 32.744 6.887 1.00 36.92 311 PRO B N 1
ATOM 4703 C CA . PRO B 1 311 ? 30.274 31.486 7.621 1.00 31.32 311 PRO B CA 1
ATOM 4704 C C . PRO B 1 311 ? 30.387 31.695 9.123 1.00 35.26 311 PRO B C 1
ATOM 4705 O O . PRO B 1 311 ? 30.961 32.675 9.590 1.00 40.33 311 PRO B O 1
ATOM 4709 N N . LEU B 1 312 ? 29.804 30.778 9.876 1.00 33.47 312 LEU B N 1
ATOM 4710 C CA . LEU B 1 312 ? 29.846 30.843 11.324 1.00 32.30 312 LEU B CA 1
ATOM 4711 C C . LEU B 1 312 ? 30.557 29.603 11.839 1.00 30.09 312 LEU B C 1
ATOM 4712 O O . LEU B 1 312 ? 30.535 28.554 11.201 1.00 41.37 312 LEU B O 1
ATOM 4717 N N . PHE B 1 313 ? 31.208 29.733 12.984 1.00 30.73 313 PHE B N 1
ATOM 4718 C CA . PHE B 1 313 ? 31.891 28.606 13.600 1.00 25.59 313 PHE B CA 1
ATOM 4719 C C . PHE B 1 313 ? 31.850 28.771 15.112 1.00 35.36 313 PHE B C 1
ATOM 4720 O O . PHE B 1 313 ? 31.606 29.864 15.632 1.00 31.00 313 PHE B O 1
ATOM 4728 N N . LYS B 1 314 ? 32.075 27.667 15.807 1.00 44.14 314 LYS B N 1
ATOM 4729 C CA . LYS B 1 314 ? 32.058 27.647 17.256 1.00 58.90 314 LYS B CA 1
ATOM 4730 C C . LYS B 1 314 ? 33.243 26.803 17.717 1.00 67.68 314 LYS B C 1
ATOM 4731 O O . LYS B 1 314 ? 33.757 26.018 16.886 1.00 68.62 314 LYS B O 1
#

Radius of gyration: 29.01 Å; Cα contacts (8 Å, |Δi|>4): 1270; chains: 2; bounding box: 59×57×92 Å

Foldseek 3Di:
DDDDDDDPDDVVVVVVCVVPDDDPCQQFADPVQVVVCVVVCVVCVVVVVVVQVVDAAEWAQPVVQVVVVVVLLVVLLPDDKDWDDPCPPPPDDDPQQCQQAQWDADPSRFIKGKHKHQAPPADPVQWDWADDPQKIKIKGKDADDPPDDHIDGIIIHMDGHDPQWDRVAWDWDADPNRMIMIMTGGHDFNNVQWHADPVRGTKGQAAADPDDPDDDPPDAAWDWDADPVGWTKIKHKFFADQQWDSVQKIWGDRFQKIKIKGQDPHDIDIIMMGHSFGWSTRNKHWHDYNRMIMIMTTTDD/DDDDDDDDDDPVVVVVCVVPDDDPLQQFADPVQVVVCVVVCVVCVVVVVVVQVVDAAEWAQPVVQVVVVVVLLVVLLVDDKDKDDPVPPPPDADPQQCQQQQWDADPVRFIKGKHKHAQPPADPVQWDWDQDFFKIKIWGPNPGIIIHIHGHDPQFDPVAWDWDADPNGMIMIMGGGHDFNNVFWHADPVSGTKGFAAADPDDPDDDDPPAAWDWDAPPPGFIKIKHKHQADPVFDRVQWIWGDRFQKIWIWGDVNIDIIMMGHSFGWPTRNKHWYDYPRMIMIMTTTDD

B-factor: mean 43.97, std 19.33, range [4.43, 122.84]

Sequence (591 aa):
SIFPTRDSRDLSSRRRSLIDWEFPQMALVPLDQVFDWAERSRQSLHDDIVNMHRNLFSLEPFTAMDNAFESVMKEMSAIQPREFHPELEYTQPGELDFLKDAYEVGKDGRLHFKVYFNVKNFKAEEITIKADKNKLVVRAQKSVACGDAAMSESVGRSIPLPPSVDRNHIQATITTDDVLVIEAPVNEPNYKAIKLSPEKGLAIQPSEVQERQLAVKNKEGLEIVTAEDGSKKIHLELKVDPHFAPKDVKVWAKGNKVYVHGVTGHREFYKAFVTPEVVDASKTQAEIVDGLMVVEAPLFKSIFPTRDSRDLSSRRRSLIDWEFPQMALVPLDQVFDWAERSRQSLHDDIVNMHRNLFSLEPFTAMDNAFESVMKEMSAIQPREFHPELEYTQPGELDFLKDAYEVGKDGRLHFKVYFNVKNFKAEEITIKADKNKLVVRAQKSESVGRSIPLPPS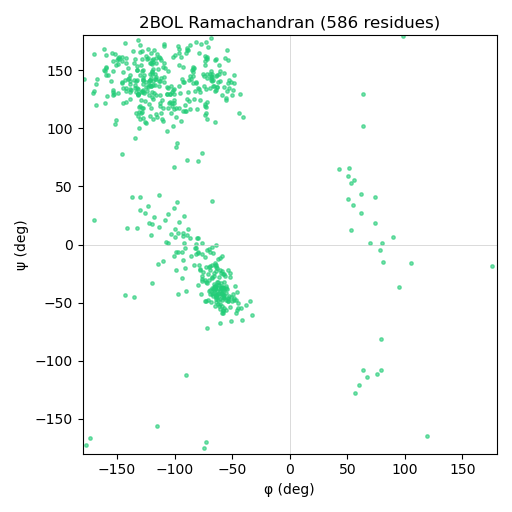VDRNHIQATITTDDVLVIEAPVNEPNYKAIKLSPEKGLAIQPSEVQERQLAVKNKEGLEIVTAEDGSKKIHLELKVDPHFAPKDVKVWAKGNKVYVHGVTREFYKAFVTPEVVDASKTQAEIVDGLMVVEAPLFK

Secondary structure (P-SEA, 3-state):
cbbbbbbcccaaaaaaaaaaccccccccccaaaaaaaaaaaaacaaaaaaaaaaccccccaaaaaaaaaaaaaaaaaaccccccccccccccccccccccccccccccccbbbbbbbbccccccccbbbbbcccbbbbbbbbbccccccccccccbbbbbbcccccccbbbbbbcccccbbbbbbbcccccccccccccccbbbbbbbcccccccccccccccccccccbbbbbbbbbbcccccccccbbbbbcccbbbbbbbccccccccccccccccccccbbbbbcccbbbbbbbbcc/cbbbbbbcccaaaaaaaaaaccccccccccaaaaaaaaaaaaaaaaaaaaaaaaccccccccaaaaaaaaaaaaaaaacccccccccccccccccccccccccccccccbbbbbbbbbbcccccccbbbbbcccbbbbbbccccccbbbbbbcccccccbbbbbbcccccbbbbbbbcccccccbbbbccccbbbbbbbcccccccccccccbbbbbccccbbbbbbbbbcccccccccbbbbbcccbbbbbbcccccccccccccccccccbbbbbcccbbbbbbbbcc

Solvent-accessible surface area: 28775 Å² total

Organism: Taenia saginata (NCBI:txid6206)

InterPro domains:
  IPR001436 Alpha crystallin/Small heat shock protein, animal type [PTHR45640] (41-206)
  IPR002068 Alpha crystallin/Hsp20 domain [PF00011] (111-193)
  IPR002068 Alpha crystallin/Hsp20 domain [PF00011] (233-311)
  IPR002068 Alpha crystallin/Hsp20 domain [PS01031] (95-200)
  IPR002068 Alpha crystallin/Hsp20 domain [PS01031] (216-314)
  IPR008978 HSP20-like chaperone [G3DSA:2.60.40.790] (80-187)
  IPR008978 HSP20-like chaperone [G3DSA:2.60.40.790] (188-314)
  IPR008978 HSP20-like chaperone [SSF49764] (103-190)
  IPR008978 HSP20-like chaperone [SSF49764] (230-311)
  IPR049356 Small heat shock protein p36, N-terminal domain [PF20894] (5-82)
  IPR049357 Small heat shock protein p36, N-terminal domain superfamily [G3DSA:6.10.20.50] (10-79)